Protein AF-A0A8X7BBX8-F1 (afdb_monomer)

Organism: Trichonephila clavipes (NCBI:txid2585209)

Radius of gyration: 29.2 Å; Cα contacts (8 Å, |Δi|>4): 682; chains: 1; bounding box: 49×70×90 Å

Structure (mmCIF, N/CA/C/O backbone):
data_AF-A0A8X7BBX8-F1
#
_entry.id   AF-A0A8X7BBX8-F1
#
loop_
_atom_site.group_PDB
_atom_site.id
_atom_site.type_symbol
_atom_site.label_atom_id
_atom_site.label_alt_id
_atom_site.label_comp_id
_atom_site.label_asym_id
_atom_site.label_entity_id
_atom_site.label_seq_id
_atom_site.pdbx_PDB_ins_code
_atom_site.Cartn_x
_atom_site.Cartn_y
_atom_site.Cartn_z
_atom_site.occupancy
_atom_site.B_iso_or_equiv
_atom_site.auth_seq_id
_atom_site.auth_comp_id
_atom_site.auth_asym_id
_atom_site.auth_atom_id
_atom_site.pdbx_PDB_model_num
ATOM 1 N N . MET A 1 1 ? -23.702 -26.919 59.387 1.00 31.64 1 MET A N 1
ATOM 2 C CA . MET A 1 1 ? -22.361 -26.647 58.840 1.00 31.64 1 MET A CA 1
ATOM 3 C C . MET A 1 1 ? -22.532 -26.207 57.402 1.00 31.64 1 MET A C 1
ATOM 5 O O . MET A 1 1 ? -22.922 -27.043 56.606 1.00 31.64 1 MET A O 1
ATOM 9 N N . THR A 1 2 ? -22.283 -24.911 57.162 1.00 23.84 2 THR A N 1
ATOM 10 C CA . THR A 1 2 ? -21.745 -24.297 55.924 1.00 23.84 2 THR A CA 1
ATOM 11 C C . THR A 1 2 ? -22.495 -24.467 54.587 1.00 23.84 2 THR A C 1
ATOM 13 O O . THR A 1 2 ? -23.171 -25.461 54.365 1.00 23.84 2 THR A O 1
ATOM 16 N N . PRO A 1 3 ? -22.456 -23.437 53.721 1.00 28.78 3 PRO A N 1
ATOM 17 C CA . PRO A 1 3 ? -23.671 -22.700 53.389 1.00 28.78 3 PRO A CA 1
ATOM 18 C C . PRO A 1 3 ? -23.949 -22.571 51.883 1.00 28.78 3 PRO A C 1
ATOM 20 O O . PRO A 1 3 ? -23.113 -22.842 51.030 1.00 28.78 3 PRO A O 1
ATOM 23 N N . SER A 1 4 ? -25.163 -22.097 51.618 1.00 25.22 4 SER A N 1
ATOM 24 C CA . SER A 1 4 ? -25.708 -21.565 50.370 1.00 25.22 4 SER A CA 1
ATOM 25 C C . SER A 1 4 ? -24.759 -20.637 49.597 1.00 25.22 4 SER A C 1
ATOM 27 O O . SER A 1 4 ? -24.317 -19.617 50.131 1.00 25.22 4 SER A O 1
ATOM 29 N N . GLU A 1 5 ? -24.540 -20.954 48.321 1.00 27.09 5 GLU A N 1
ATOM 30 C CA . GLU A 1 5 ? -23.944 -20.067 47.317 1.00 27.09 5 GLU A CA 1
ATOM 31 C C . GLU A 1 5 ? -24.878 -18.877 47.019 1.00 27.09 5 GLU A C 1
ATOM 33 O O . GLU A 1 5 ? -26.073 -19.085 46.784 1.00 27.09 5 GLU A O 1
ATOM 38 N N . PRO A 1 6 ? -24.381 -17.628 47.000 1.00 30.69 6 PRO A N 1
ATOM 39 C CA . PRO A 1 6 ? -25.157 -16.501 46.519 1.00 30.69 6 PRO A CA 1
ATOM 40 C C . PRO A 1 6 ? -24.979 -16.326 45.005 1.00 30.69 6 PRO A C 1
ATOM 42 O O . PRO A 1 6 ? -23.870 -16.194 44.491 1.00 30.69 6 PRO A O 1
ATOM 45 N N . ASN A 1 7 ? -26.113 -16.253 44.307 1.00 29.45 7 ASN A N 1
ATOM 46 C CA . ASN A 1 7 ? -26.232 -15.654 42.982 1.00 29.45 7 ASN A CA 1
ATOM 47 C C . ASN A 1 7 ? -25.625 -14.241 42.977 1.00 29.45 7 ASN A C 1
ATOM 49 O O . ASN A 1 7 ? -26.127 -13.355 43.669 1.00 29.45 7 ASN A O 1
ATOM 53 N N . SER A 1 8 ? -24.626 -13.997 42.128 1.00 25.55 8 SER A N 1
ATOM 54 C CA . SER A 1 8 ? -24.310 -12.652 41.643 1.00 25.55 8 SER A CA 1
ATOM 55 C C . SER A 1 8 ? -24.134 -12.672 40.123 1.00 25.55 8 SER A C 1
ATOM 57 O O . SER A 1 8 ? -23.091 -12.979 39.551 1.00 25.55 8 SER A O 1
ATOM 59 N N . SER A 1 9 ? -25.228 -12.352 39.438 1.00 28.19 9 SER A N 1
ATOM 60 C CA . SER A 1 9 ? -25.226 -11.916 38.048 1.00 28.19 9 SER A CA 1
ATOM 61 C C . SER A 1 9 ? -24.513 -10.563 37.962 1.00 28.19 9 SER A C 1
ATOM 63 O O . SER A 1 9 ? -25.094 -9.533 38.301 1.00 28.19 9 SER A O 1
ATOM 65 N N . ILE A 1 10 ? -23.249 -10.568 37.541 1.00 24.75 10 ILE A N 1
ATOM 66 C CA . ILE A 1 10 ? -22.478 -9.356 37.243 1.00 24.75 10 ILE A CA 1
ATOM 67 C C . ILE A 1 10 ? -22.718 -8.989 35.768 1.00 24.75 10 ILE A C 1
ATOM 69 O O . ILE A 1 10 ? -22.413 -9.811 34.898 1.00 24.75 10 ILE A O 1
ATOM 73 N N . PRO A 1 11 ? -23.219 -7.784 35.440 1.00 24.83 11 PRO A N 1
ATOM 74 C CA . PRO A 1 11 ? -23.224 -7.296 34.068 1.00 24.83 11 PRO A CA 1
ATOM 75 C C . PRO A 1 11 ? -21.785 -6.945 33.664 1.00 24.83 11 PRO A C 1
ATOM 77 O O . PRO A 1 11 ? -21.144 -6.098 34.283 1.00 24.83 11 PRO A O 1
ATOM 80 N N . ARG A 1 12 ? -21.251 -7.622 32.642 1.00 26.89 12 ARG A N 1
ATOM 81 C CA . ARG A 1 12 ? -19.937 -7.328 32.049 1.00 26.89 12 ARG A CA 1
ATOM 82 C C . ARG A 1 12 ? -20.101 -6.353 30.882 1.00 26.89 12 ARG A C 1
ATOM 84 O O . ARG A 1 12 ? -20.038 -6.771 29.732 1.00 26.89 12 ARG A O 1
ATOM 91 N N . ASP A 1 13 ? -20.269 -5.070 31.183 1.00 25.34 13 ASP A N 1
ATOM 92 C CA . ASP A 1 13 ? -20.151 -3.995 30.190 1.00 25.34 13 ASP A CA 1
ATOM 93 C C . ASP A 1 13 ? -18.741 -3.391 30.254 1.00 25.34 13 ASP A C 1
ATOM 95 O O . ASP A 1 13 ? -18.499 -2.353 30.866 1.00 25.34 13 ASP A O 1
ATOM 99 N N . ALA A 1 14 ? -17.775 -4.057 29.619 1.00 28.77 14 ALA A N 1
ATOM 100 C CA . ALA A 1 14 ? -16.464 -3.473 29.347 1.00 28.77 14 ALA A CA 1
ATOM 101 C C . ALA A 1 14 ? -16.565 -2.587 28.093 1.00 28.77 14 ALA A C 1
ATOM 103 O O . ALA A 1 14 ? -16.200 -2.992 26.990 1.00 28.77 14 ALA A O 1
ATOM 104 N N . ASN A 1 15 ? -17.091 -1.370 28.253 1.00 28.98 15 ASN A N 1
ATOM 105 C CA . ASN A 1 15 ? -17.122 -0.361 27.193 1.00 28.98 15 ASN A CA 1
ATOM 106 C C . ASN A 1 15 ? -15.711 0.194 26.941 1.00 28.98 15 ASN A C 1
ATOM 108 O O . ASN A 1 15 ? -15.346 1.271 27.407 1.00 28.98 15 ASN A O 1
ATOM 112 N N . ASN A 1 16 ? -14.915 -0.531 26.157 1.00 31.02 16 ASN A N 1
ATOM 113 C CA . ASN A 1 16 ? -13.660 -0.034 25.601 1.00 31.02 16 ASN A CA 1
ATOM 114 C C . ASN A 1 16 ? -13.972 0.921 24.428 1.00 31.02 16 ASN A C 1
ATOM 116 O O . ASN A 1 16 ? -13.798 0.588 23.257 1.00 31.02 16 ASN A O 1
ATOM 120 N N . SER A 1 17 ? -14.514 2.110 24.718 1.00 31.42 17 SER A N 1
ATOM 121 C CA . SER A 1 17 ? -14.824 3.094 23.678 1.00 31.42 17 SER A CA 1
ATOM 122 C C . SER A 1 17 ? -13.564 3.873 23.291 1.00 31.42 17 SER A C 1
ATOM 124 O O . SER A 1 17 ? -13.263 4.914 23.876 1.00 31.42 17 SER A O 1
ATOM 126 N N . VAL A 1 18 ? -12.828 3.393 22.289 1.00 35.16 18 VAL A N 1
ATOM 127 C CA . VAL A 1 18 ? -11.837 4.223 21.593 1.00 35.16 18 VAL A CA 1
ATOM 128 C C . VAL A 1 18 ? -12.600 5.158 20.661 1.00 35.16 18 VAL A C 1
ATOM 130 O O . VAL A 1 18 ? -13.230 4.729 19.697 1.00 35.16 18 VAL A O 1
ATOM 133 N N . LEU A 1 19 ? -12.593 6.448 20.978 1.00 34.19 19 LEU A N 1
ATOM 134 C CA . LEU A 1 19 ? -13.348 7.450 20.238 1.00 34.19 19 LEU A CA 1
ATOM 135 C C . LEU A 1 19 ? -12.467 8.062 19.153 1.00 34.19 19 LEU A C 1
ATOM 137 O O . LEU A 1 19 ? -11.599 8.885 19.428 1.00 34.19 19 LEU A O 1
ATOM 141 N N . SER A 1 20 ? -12.696 7.664 17.901 1.00 34.28 20 SER A N 1
ATOM 142 C CA . SER A 1 20 ? -12.182 8.389 16.740 1.00 34.28 20 SER A CA 1
ATOM 143 C C . SER A 1 20 ? -13.144 9.534 16.415 1.00 34.28 20 SER A C 1
ATOM 145 O O . SER A 1 20 ? -14.276 9.285 15.994 1.00 34.28 20 SER A O 1
ATOM 147 N N . ALA A 1 21 ? -12.723 10.784 16.598 1.00 35.16 21 ALA A N 1
ATOM 148 C CA . ALA A 1 21 ? -13.528 11.944 16.229 1.00 35.16 21 ALA A CA 1
ATOM 149 C C . ALA A 1 21 ? -12.924 12.676 15.024 1.00 35.16 21 ALA A C 1
ATOM 151 O O . ALA A 1 21 ? -11.729 12.962 14.990 1.00 35.16 21 ALA A O 1
ATOM 152 N N . SER A 1 22 ? -13.758 12.999 14.033 1.00 34.16 22 SER A N 1
ATOM 153 C CA . SER A 1 22 ? -13.397 13.941 12.972 1.00 34.16 22 SER A CA 1
ATOM 154 C C . SER A 1 22 ? -13.458 15.359 13.544 1.00 34.16 22 SER A C 1
ATOM 156 O O . SER A 1 22 ? -14.514 15.776 14.019 1.00 34.16 22 SER A O 1
ATOM 158 N N . ALA A 1 23 ? -12.335 16.076 13.531 1.00 37.62 23 ALA A N 1
ATOM 159 C CA . ALA A 1 23 ? -12.261 17.463 13.980 1.00 37.62 23 ALA A CA 1
ATOM 160 C C . ALA A 1 23 ? -12.448 18.417 12.793 1.00 37.62 23 ALA A C 1
ATOM 162 O O . ALA A 1 23 ? -11.831 18.210 11.751 1.00 37.62 23 ALA A O 1
ATOM 163 N N . LYS A 1 24 ? -13.253 19.471 12.953 1.00 40.59 24 LYS A N 1
ATOM 164 C CA . LYS A 1 24 ? -13.227 20.642 12.061 1.00 40.59 24 LYS A CA 1
ATOM 165 C C . LYS A 1 24 ? -12.399 21.742 12.713 1.00 40.59 24 LYS A C 1
ATOM 167 O O . LYS A 1 24 ? -12.607 22.048 13.891 1.00 40.59 24 LYS A O 1
ATOM 172 N N . VAL A 1 25 ? -11.477 22.336 11.956 1.00 40.50 25 VAL A N 1
ATOM 173 C CA . VAL A 1 25 ? -10.680 23.474 12.426 1.00 40.50 25 VAL A CA 1
ATOM 174 C C . VAL A 1 25 ? -11.451 24.766 12.193 1.00 40.50 25 VAL A C 1
ATOM 176 O O . VAL A 1 25 ? -11.725 25.142 11.053 1.00 40.50 25 VAL A O 1
ATOM 179 N N . PHE A 1 26 ? -11.766 25.479 13.271 1.00 42.06 26 PHE A N 1
ATOM 180 C CA . PHE A 1 26 ? -12.277 26.843 13.185 1.00 42.06 26 PHE A CA 1
ATOM 181 C C . PHE A 1 26 ? -11.140 27.836 13.474 1.00 42.06 26 PHE A C 1
ATOM 183 O O . PHE A 1 26 ? -10.244 27.577 14.279 1.00 42.06 26 PHE A O 1
ATOM 190 N N . HIS A 1 27 ? -11.137 28.960 12.750 1.00 39.38 27 HIS A N 1
ATOM 191 C CA . HIS A 1 27 ? -10.199 30.076 12.952 1.00 39.38 27 HIS A CA 1
ATOM 192 C C . HIS A 1 27 ? -10.382 30.680 14.358 1.00 39.38 27 HIS A C 1
ATOM 194 O O . HIS A 1 27 ? -11.440 30.446 14.939 1.00 39.38 27 HIS A O 1
ATOM 200 N N . PRO A 1 28 ? -9.387 31.403 14.921 1.00 38.16 28 PRO A N 1
ATOM 201 C CA . PRO A 1 28 ? -9.389 31.840 16.320 1.00 38.16 28 PRO A CA 1
ATOM 202 C C . PRO A 1 28 ? -10.737 32.432 16.736 1.00 38.16 28 PRO A C 1
ATOM 204 O O . PRO A 1 28 ? -11.148 33.487 16.255 1.00 38.16 28 PRO A O 1
ATOM 207 N N . VAL A 1 29 ? -11.422 31.710 17.618 1.00 36.44 29 VAL A N 1
ATOM 208 C CA . VAL A 1 29 ? -12.615 32.186 18.307 1.00 36.44 29 VAL A CA 1
ATOM 209 C C . VAL A 1 29 ? -12.146 32.628 19.682 1.00 36.44 29 VAL A C 1
ATOM 211 O O . VAL A 1 29 ? -11.500 31.860 20.394 1.00 36.44 29 VAL A O 1
ATOM 214 N N . VAL A 1 30 ? -12.450 33.871 20.044 1.00 39.66 30 VAL A N 1
ATOM 215 C CA . VAL A 1 30 ? -12.217 34.372 21.399 1.00 39.66 30 VAL A CA 1
ATOM 216 C C . VAL A 1 30 ? -13.171 33.626 22.327 1.00 39.66 30 VAL A C 1
ATOM 218 O O . VAL A 1 30 ? -14.386 33.796 22.232 1.00 39.66 30 VAL A O 1
ATOM 221 N N . PHE A 1 31 ? -12.627 32.763 23.183 1.00 39.00 31 PHE A N 1
ATOM 222 C CA . PHE A 1 31 ? -13.403 32.095 24.219 1.00 39.00 31 PHE A CA 1
ATOM 223 C C . PHE A 1 31 ? -13.438 32.995 25.454 1.00 39.00 31 PHE A C 1
ATOM 225 O O . PHE A 1 31 ? -12.416 33.180 26.114 1.00 39.00 31 PHE A O 1
ATOM 232 N N . ASP A 1 32 ? -14.602 33.572 25.745 1.00 40.09 32 ASP A N 1
ATOM 233 C CA . ASP A 1 32 ? -14.814 34.370 26.951 1.00 40.09 32 ASP A CA 1
ATOM 234 C C . ASP A 1 32 ? -15.303 33.450 28.077 1.00 40.09 32 ASP A C 1
ATOM 236 O O . ASP A 1 32 ? -16.487 33.118 28.176 1.00 40.09 32 ASP A O 1
ATOM 240 N N . ALA A 1 33 ? -14.370 32.960 28.895 1.00 41.84 33 ALA A N 1
ATOM 241 C CA . ALA A 1 33 ? -14.675 32.107 30.040 1.00 41.84 33 ALA A CA 1
ATOM 242 C C . ALA A 1 33 ? -15.222 32.957 31.201 1.00 41.84 33 ALA A C 1
ATOM 244 O O . ALA A 1 33 ? -14.561 33.152 32.221 1.00 41.84 33 ALA A O 1
ATOM 245 N N . THR A 1 34 ? -16.432 33.497 31.058 1.00 37.81 34 THR A N 1
ATOM 246 C CA . THR A 1 34 ? -17.092 34.232 32.142 1.00 37.81 34 THR A CA 1
ATOM 247 C C . THR A 1 34 ? -17.763 33.261 33.110 1.00 37.81 34 THR A C 1
ATOM 249 O O . THR A 1 34 ? -18.911 32.868 32.945 1.00 37.81 34 THR A O 1
ATOM 252 N N . ASN A 1 35 ? -17.057 32.900 34.183 1.00 38.66 35 ASN A N 1
ATOM 253 C CA . ASN A 1 35 ? -17.695 32.427 35.414 1.00 38.66 35 ASN A CA 1
ATOM 254 C C . ASN A 1 35 ? -17.387 33.409 36.559 1.00 38.66 35 ASN A C 1
ATOM 256 O O . ASN A 1 35 ? -16.597 33.133 37.462 1.00 38.66 35 ASN A O 1
ATOM 260 N N . THR A 1 36 ? -17.975 34.605 36.434 1.00 44.66 36 THR A N 1
ATOM 261 C CA . THR A 1 36 ? -18.248 35.635 37.461 1.00 44.66 36 THR A CA 1
ATOM 262 C C . THR A 1 36 ? -17.408 35.566 38.749 1.00 44.66 36 THR A C 1
ATOM 264 O O . THR A 1 36 ? -17.864 34.989 39.733 1.00 44.66 36 THR A O 1
ATOM 267 N N . ASP A 1 37 ? -16.175 36.091 38.716 1.00 42.62 37 ASP A N 1
ATOM 268 C CA . ASP A 1 37 ? -15.508 36.878 39.792 1.00 42.62 37 ASP A CA 1
ATOM 269 C C . ASP A 1 37 ? -14.010 37.151 39.520 1.00 42.62 37 ASP A C 1
ATOM 271 O O . ASP A 1 37 ? -13.255 37.570 40.398 1.00 42.62 37 ASP A O 1
ATOM 275 N N . THR A 1 38 ? -13.518 36.920 38.302 1.00 42.91 38 THR A N 1
ATOM 276 C CA . THR A 1 38 ? -12.247 37.529 37.901 1.00 42.91 38 THR A CA 1
ATOM 277 C C . THR A 1 38 ? -12.499 39.025 37.745 1.00 42.91 38 THR A C 1
ATOM 279 O O . THR A 1 38 ? -13.487 39.396 37.116 1.00 42.91 38 THR A O 1
ATOM 282 N N . GLY A 1 39 ? -11.646 39.872 38.331 1.00 49.09 39 GLY A N 1
ATOM 283 C CA . GLY A 1 39 ? -11.696 41.332 38.180 1.00 49.09 39 GLY A CA 1
ATOM 284 C C . GLY A 1 39 ? -11.705 41.802 36.709 1.00 49.09 39 GLY A C 1
ATOM 285 O O . GLY A 1 39 ? -11.856 40.992 35.803 1.00 49.09 39 GLY A O 1
ATOM 286 N N . PRO A 1 40 ? -11.515 43.102 36.423 1.00 42.38 40 PRO A N 1
ATOM 287 C CA . PRO A 1 40 ? -11.964 43.757 35.181 1.00 42.38 40 PRO A CA 1
ATOM 288 C C . PRO A 1 40 ? -11.409 43.235 33.834 1.00 42.38 40 PRO A C 1
ATOM 290 O O . PRO A 1 40 ? -11.764 43.793 32.804 1.00 42.38 40 PRO A O 1
ATOM 293 N N . ASN A 1 41 ? -10.588 42.180 33.808 1.00 45.62 41 ASN A N 1
ATOM 294 C CA . ASN A 1 41 ? -10.127 41.497 32.602 1.00 45.62 41 ASN A CA 1
ATOM 295 C C . ASN A 1 41 ? -10.242 39.963 32.757 1.00 45.62 41 ASN A C 1
ATOM 297 O O . ASN A 1 41 ? -9.406 39.376 33.452 1.00 45.62 41 ASN A O 1
ATOM 301 N N . PRO A 1 42 ? -11.218 39.289 32.115 1.00 49.84 42 PRO A N 1
ATOM 302 C CA . PRO A 1 42 ? -11.207 37.832 32.002 1.00 49.84 42 PRO A CA 1
ATOM 303 C C . PRO A 1 42 ? -9.982 37.358 31.194 1.00 49.84 42 PRO A C 1
ATOM 305 O O . PRO A 1 42 ? -9.482 38.091 30.331 1.00 49.84 42 PRO A O 1
ATOM 308 N N . PRO A 1 43 ? -9.459 36.147 31.459 1.00 51.84 43 PRO A N 1
ATOM 309 C CA . PRO A 1 43 ? -8.327 35.602 30.718 1.00 51.84 43 PRO A CA 1
ATOM 310 C C . PRO A 1 43 ? -8.718 35.373 29.252 1.00 51.84 43 PRO A C 1
ATOM 312 O O . PRO A 1 43 ? -9.473 34.460 28.927 1.00 51.84 43 PRO A O 1
ATOM 315 N N . ASN A 1 44 ? -8.189 36.206 28.357 1.00 55.12 44 ASN A N 1
ATOM 316 C CA . ASN A 1 44 ? -8.430 36.103 26.923 1.00 55.12 44 ASN A CA 1
ATOM 317 C C . ASN A 1 44 ? -7.384 35.172 26.292 1.00 55.12 44 ASN A C 1
ATOM 319 O O . ASN A 1 44 ? -6.196 35.502 26.241 1.00 55.12 44 ASN A O 1
ATOM 323 N N . VAL A 1 45 ? -7.811 33.990 25.842 1.00 57.31 45 VAL A N 1
ATOM 324 C CA . VAL A 1 45 ? -6.929 32.989 25.227 1.00 57.31 45 VAL A CA 1
ATOM 325 C C . VAL A 1 45 ? -7.199 32.933 23.727 1.00 57.31 45 VAL A C 1
ATOM 327 O O . VAL A 1 45 ? -8.219 32.414 23.284 1.00 57.31 45 VAL A O 1
ATOM 330 N N . ASN A 1 46 ? -6.258 33.441 22.931 1.00 58.28 46 ASN A N 1
ATOM 331 C CA . ASN A 1 46 ? -6.383 33.505 21.476 1.00 58.28 46 ASN A CA 1
ATOM 332 C C . ASN A 1 46 ? -5.700 32.291 20.814 1.00 58.28 46 ASN A C 1
ATOM 334 O O . ASN A 1 46 ? -4.588 32.396 20.298 1.00 58.28 46 ASN A O 1
ATOM 338 N N . ASN A 1 47 ? -6.337 31.116 20.889 1.00 57.28 47 ASN A N 1
ATOM 339 C CA . ASN A 1 47 ? -5.831 29.858 20.319 1.00 57.28 47 ASN A CA 1
ATOM 340 C C . ASN A 1 47 ? -6.834 29.235 19.327 1.00 57.28 47 ASN A C 1
ATOM 342 O O . ASN A 1 47 ? -8.041 29.405 19.494 1.00 57.28 47 ASN A O 1
ATOM 346 N N . PRO A 1 48 ? -6.367 28.496 18.299 1.00 57.44 48 PRO A N 1
ATOM 347 C CA . PRO A 1 48 ? -7.251 27.752 17.403 1.00 57.44 48 PRO A CA 1
ATOM 348 C C . PRO A 1 48 ? -8.031 26.676 18.176 1.00 57.44 48 PRO A C 1
ATOM 350 O O . PRO A 1 48 ? -7.443 25.907 18.938 1.00 57.44 48 PRO A O 1
ATOM 353 N N . ILE A 1 49 ? -9.348 26.616 17.957 1.00 63.31 49 ILE A N 1
ATOM 354 C CA . ILE A 1 49 ? -10.249 25.646 18.594 1.00 63.31 49 ILE A CA 1
ATOM 355 C C . ILE A 1 49 ? -10.590 24.541 17.590 1.00 63.31 49 ILE A C 1
ATOM 357 O O . ILE A 1 49 ? -10.970 24.804 16.446 1.00 63.31 49 ILE A O 1
ATOM 361 N N . TYR A 1 50 ? -10.482 23.294 18.043 1.00 62.94 50 TYR A N 1
ATOM 362 C CA . TYR A 1 50 ? -10.879 22.112 17.284 1.00 62.94 50 TYR A CA 1
ATOM 363 C C . TYR A 1 50 ? -12.237 21.628 17.784 1.00 62.94 50 TYR A C 1
ATOM 365 O O . TYR A 1 50 ? -12.378 21.300 18.960 1.00 62.94 50 TYR A O 1
ATOM 373 N N . VAL A 1 51 ? -13.228 21.556 16.894 1.00 63.62 51 VAL A N 1
ATOM 374 C CA . VAL A 1 51 ? -14.553 21.022 17.234 1.00 63.62 51 VAL A CA 1
ATOM 375 C C . VAL A 1 51 ? -14.620 19.570 16.793 1.00 63.62 51 VAL A C 1
ATOM 377 O O . VAL A 1 51 ? -14.488 19.273 15.605 1.00 63.62 51 VAL A O 1
ATOM 380 N N . VAL A 1 52 ? -14.823 18.674 17.755 1.00 57.00 52 VAL A N 1
ATOM 381 C CA . VAL A 1 52 ? -14.945 17.226 17.556 1.00 57.00 52 VAL A CA 1
ATOM 382 C C . VAL A 1 52 ? -16.336 16.753 17.968 1.00 57.00 52 VAL A C 1
ATOM 384 O O . VAL A 1 52 ? -16.917 17.286 18.906 1.00 57.00 52 VAL A O 1
ATOM 387 N N . ASN A 1 53 ? -16.864 15.719 17.305 1.00 51.78 53 ASN A N 1
ATOM 388 C CA . ASN A 1 53 ? -18.193 15.178 17.634 1.00 51.78 53 ASN A CA 1
ATOM 389 C C . ASN A 1 53 ? -18.261 14.526 19.029 1.00 51.78 53 ASN A C 1
ATOM 391 O O . ASN A 1 53 ? -19.348 14.388 19.583 1.00 51.78 53 ASN A O 1
ATOM 395 N N . LYS A 1 54 ? -17.120 14.079 19.574 1.00 59.69 54 LYS A N 1
ATOM 396 C CA . LYS A 1 54 ? -16.995 13.526 20.928 1.00 59.69 54 LYS A CA 1
ATOM 397 C C . LYS A 1 54 ? -15.533 13.594 21.382 1.00 59.69 54 LYS A C 1
ATOM 399 O O . LYS A 1 54 ? -14.656 13.234 20.601 1.00 59.69 54 LYS A O 1
ATOM 404 N N . ILE A 1 55 ? -15.273 14.045 22.611 1.00 67.25 55 ILE A N 1
ATOM 405 C CA . ILE A 1 55 ? -13.911 14.164 23.168 1.00 67.25 55 ILE A CA 1
ATOM 406 C C . ILE A 1 55 ? -13.476 12.837 23.803 1.00 67.25 55 ILE A C 1
ATOM 408 O O . ILE A 1 55 ? -12.520 12.214 23.350 1.00 67.25 55 ILE A O 1
ATOM 412 N N . VAL A 1 56 ? -14.208 12.388 24.827 1.00 70.50 56 VAL A N 1
ATOM 413 C CA . VAL A 1 56 ? -13.988 11.130 25.564 1.00 70.50 56 VAL A CA 1
ATOM 414 C C . VAL A 1 56 ? -15.322 10.492 25.968 1.00 70.50 56 VAL A C 1
ATOM 416 O O . VAL A 1 56 ? -16.395 11.037 25.694 1.00 70.50 56 VAL A O 1
ATOM 419 N N . GLY A 1 57 ? -15.265 9.297 26.569 1.00 69.56 57 GLY A N 1
ATOM 420 C CA . GLY A 1 57 ? -16.384 8.739 27.332 1.00 69.56 57 GLY A CA 1
ATOM 421 C C . GLY A 1 57 ? -16.773 9.640 28.512 1.00 69.56 57 GLY A C 1
ATOM 422 O O . GLY A 1 57 ? -16.145 10.672 28.740 1.00 69.56 57 GLY A O 1
ATOM 423 N N . GLN A 1 58 ? -17.824 9.267 29.244 1.00 80.25 58 GLN A N 1
ATOM 424 C CA . GLN A 1 58 ? -18.222 10.033 30.425 1.00 80.25 58 GLN A CA 1
ATOM 425 C C . GLN A 1 58 ? -17.121 9.973 31.487 1.00 80.25 58 GLN A C 1
ATOM 427 O O . GLN A 1 58 ? -16.530 8.917 31.713 1.00 80.25 58 GLN A O 1
ATOM 432 N N . LEU A 1 59 ? -16.830 11.111 32.108 1.00 80.81 59 LEU A N 1
ATOM 433 C CA . LEU A 1 59 ? -15.852 11.240 33.174 1.00 80.81 59 LEU A CA 1
ATOM 434 C C . LEU A 1 59 ? -16.484 11.900 34.408 1.00 80.81 59 LEU A C 1
ATOM 436 O O . LEU A 1 59 ? -17.273 12.828 34.242 1.00 80.81 59 LEU A O 1
ATOM 440 N N . PRO A 1 60 ? -16.141 11.432 35.624 1.00 78.19 60 PRO A N 1
ATOM 441 C CA . PRO A 1 60 ? -15.492 10.143 35.906 1.00 78.19 60 PRO A CA 1
ATOM 442 C C . PRO A 1 60 ? -16.284 8.957 35.316 1.00 78.19 60 PRO A C 1
ATOM 444 O O . PRO A 1 60 ? -17.480 9.070 35.074 1.00 78.19 60 PRO A O 1
ATOM 447 N N . HIS A 1 61 ? -15.629 7.824 35.026 1.00 72.50 61 HIS A N 1
ATOM 448 C CA . HIS A 1 61 ? -16.278 6.662 34.368 1.00 72.50 61 HIS A CA 1
ATOM 449 C C . HIS A 1 61 ? -17.413 6.041 35.196 1.00 72.50 61 HIS A C 1
ATOM 451 O O . HIS A 1 61 ? -18.261 5.327 34.672 1.00 72.50 61 HIS A O 1
ATOM 457 N N . PHE A 1 62 ? -17.432 6.331 36.491 1.00 79.06 62 PHE A N 1
ATOM 458 C CA . PHE A 1 62 ? -18.498 6.029 37.433 1.00 79.06 62 PHE A CA 1
ATOM 459 C C . PHE A 1 62 ? -18.675 7.251 38.335 1.00 79.06 62 PHE A C 1
ATOM 461 O O . PHE A 1 62 ? -17.717 7.975 38.609 1.00 79.06 62 PHE A O 1
ATOM 468 N N . SER A 1 63 ? -19.897 7.487 38.801 1.00 83.56 63 SER A N 1
ATOM 469 C CA . SER A 1 63 ? -20.145 8.550 39.774 1.00 83.56 63 SER A CA 1
ATOM 470 C C . SER A 1 63 ? -19.588 8.151 41.138 1.00 83.56 63 SER A C 1
ATOM 472 O O . SER A 1 63 ? -19.821 7.042 41.616 1.00 83.56 63 SER A O 1
ATOM 474 N N . LEU A 1 64 ? -18.866 9.073 41.760 1.00 82.12 64 LEU A N 1
ATOM 475 C CA . LEU A 1 64 ? -18.457 9.007 43.153 1.00 82.12 64 LEU A CA 1
ATOM 476 C C . LEU A 1 64 ? -19.603 9.481 44.057 1.00 82.12 64 LEU A C 1
ATOM 478 O O . LEU A 1 64 ? -20.506 10.203 43.626 1.00 82.12 64 LEU A O 1
ATOM 482 N N . ASP A 1 65 ? -19.547 9.086 45.327 1.00 81.88 65 ASP A N 1
ATOM 483 C CA . ASP A 1 65 ? -20.474 9.577 46.346 1.00 81.88 65 ASP A CA 1
ATOM 484 C C . ASP A 1 65 ? -20.354 11.106 46.528 1.00 81.88 65 ASP A C 1
ATOM 486 O O . ASP A 1 65 ? -19.268 11.677 46.420 1.00 81.88 65 ASP A O 1
ATOM 490 N N . SER A 1 66 ? -21.460 11.799 46.808 1.00 80.81 66 SER A N 1
ATOM 491 C CA . SER A 1 66 ? -21.438 13.260 46.964 1.00 80.81 66 SER A CA 1
ATOM 492 C C . SER A 1 66 ? -20.609 13.738 48.160 1.00 80.81 66 SER A C 1
ATOM 494 O O . SER A 1 66 ? -20.149 14.881 48.142 1.00 80.81 66 SER A O 1
ATOM 496 N N . SER A 1 67 ? -20.359 12.880 49.156 1.00 82.50 67 SER A N 1
ATOM 497 C CA . SER A 1 67 ? -19.484 13.173 50.304 1.00 82.50 67 SER A CA 1
ATOM 498 C C . SER A 1 67 ? -18.063 13.577 49.891 1.00 82.50 67 SER A C 1
ATOM 500 O O . SER A 1 67 ? -17.398 14.328 50.599 1.00 82.50 67 SER A O 1
ATOM 502 N N . TRP A 1 68 ? 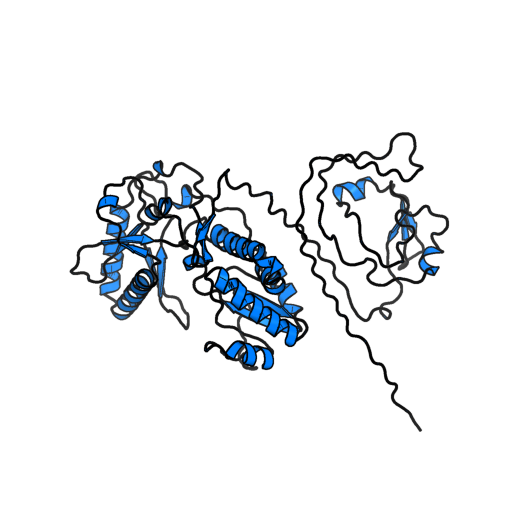-17.612 13.190 48.691 1.00 80.50 68 TRP A N 1
ATOM 503 C CA . TRP A 1 68 ? -16.325 13.617 48.130 1.00 80.50 68 TRP A CA 1
ATOM 504 C C . TRP A 1 68 ? -16.227 15.121 47.861 1.00 80.50 68 TRP A C 1
ATOM 506 O O . TRP A 1 68 ? -15.122 15.650 47.746 1.00 80.50 68 TRP A O 1
ATOM 516 N N . SER A 1 69 ? -17.360 15.818 47.766 1.00 82.75 69 SER A N 1
ATOM 517 C CA . SER A 1 69 ? -17.392 17.274 47.606 1.00 82.75 69 SER A CA 1
ATOM 518 C C . SER A 1 69 ? -17.330 18.039 48.932 1.00 82.75 69 SER A C 1
ATOM 520 O O . SER A 1 69 ? -16.960 19.212 48.927 1.00 82.75 69 SER A O 1
ATOM 522 N N . GLU A 1 70 ? -17.624 17.388 50.065 1.00 86.12 70 GLU A N 1
ATOM 523 C CA . GLU A 1 70 ? -17.700 18.036 51.383 1.00 86.12 70 GLU A CA 1
ATOM 524 C C . GLU A 1 70 ? -16.391 18.722 51.803 1.00 86.12 70 GLU A C 1
ATOM 526 O O . GLU A 1 70 ? -16.456 19.875 52.223 1.00 86.12 70 GLU A O 1
ATOM 531 N N . PRO A 1 71 ? -15.192 18.121 51.631 1.00 86.69 71 PRO A N 1
ATOM 532 C CA . PRO A 1 71 ? -13.936 18.774 52.016 1.00 86.69 71 PRO A CA 1
ATOM 533 C C . PRO A 1 71 ? -13.618 20.049 51.225 1.00 86.69 71 PRO A C 1
ATOM 535 O O . PRO A 1 71 ? -12.701 20.787 51.580 1.00 86.69 71 PRO A O 1
ATOM 538 N N . PHE A 1 72 ? -14.335 20.281 50.125 1.00 88.69 72 PHE A N 1
ATOM 539 C CA . PHE A 1 72 ? -14.127 21.397 49.214 1.00 88.69 72 PHE A CA 1
ATOM 540 C C . PHE A 1 72 ? -15.357 22.309 49.116 1.00 88.69 72 PHE A C 1
ATOM 542 O O . PHE A 1 72 ? -15.409 23.142 48.212 1.00 88.69 72 PHE A O 1
ATOM 549 N N . SER A 1 73 ? -16.329 22.182 50.029 1.00 86.06 73 SER A N 1
ATOM 550 C CA . SER A 1 73 ? -17.586 22.948 50.011 1.00 86.06 73 SER A CA 1
ATOM 551 C C . SER A 1 73 ? -17.377 24.461 50.008 1.00 86.06 73 SER A C 1
ATOM 553 O O . SER A 1 73 ? -18.154 25.198 49.406 1.00 86.06 73 SER A O 1
ATOM 555 N N . ASP A 1 74 ? -16.303 24.913 50.653 1.00 89.44 74 ASP A N 1
ATOM 556 C CA . ASP A 1 74 ? -15.976 26.332 50.807 1.00 89.44 74 ASP A CA 1
ATOM 557 C C . ASP A 1 74 ? -15.229 26.898 49.587 1.00 89.44 74 ASP A C 1
ATOM 559 O O . ASP A 1 74 ? -14.920 28.091 49.518 1.00 89.44 74 ASP A O 1
ATOM 563 N N . LEU A 1 75 ? -14.912 26.049 48.605 1.00 90.06 75 LEU A N 1
ATOM 564 C CA . LEU A 1 75 ? -14.180 26.427 47.407 1.00 90.06 75 LEU A CA 1
ATOM 565 C C . LEU A 1 75 ? -15.127 26.627 46.225 1.00 90.06 75 LEU A C 1
ATOM 567 O O . LEU A 1 75 ? -15.939 25.772 45.883 1.00 90.06 75 LEU A O 1
ATOM 571 N N . LYS A 1 76 ? -14.927 27.722 45.485 1.00 91.62 76 LYS A N 1
ATOM 572 C CA . LYS A 1 76 ? -15.518 27.875 44.149 1.00 91.62 76 LYS A CA 1
ATOM 573 C C . LYS A 1 76 ? -14.792 26.959 43.156 1.00 91.62 76 LYS A C 1
ATOM 575 O O . LYS A 1 76 ? -13.755 27.349 42.606 1.00 91.62 76 LYS A O 1
ATOM 580 N N . LEU A 1 77 ? -15.299 25.741 42.983 1.00 90.12 77 LEU A N 1
ATOM 581 C CA . LEU A 1 77 ? -14.731 24.725 42.094 1.00 90.12 77 LEU A CA 1
ATOM 582 C C . LEU A 1 77 ? -14.875 25.106 40.613 1.00 90.12 77 LEU A C 1
ATOM 584 O O . LEU A 1 77 ? -15.853 25.739 40.223 1.00 90.12 77 LEU A O 1
ATOM 588 N N . ALA A 1 78 ? -13.897 24.700 39.800 1.00 89.06 78 ALA A N 1
ATOM 589 C CA . ALA A 1 78 ? -13.959 24.820 38.341 1.00 89.06 78 ALA A CA 1
ATOM 590 C C . ALA A 1 78 ? -15.004 23.866 37.736 1.00 89.06 78 ALA A C 1
ATOM 592 O O . ALA A 1 78 ? -15.672 24.212 36.767 1.00 89.06 78 ALA A O 1
ATOM 593 N N . ASP A 1 79 ? -15.179 22.699 38.359 1.00 88.19 79 ASP A N 1
ATOM 594 C CA . ASP A 1 79 ? -16.267 21.760 38.101 1.00 88.19 79 ASP A CA 1
ATOM 595 C C . ASP A 1 79 ? -16.958 21.424 39.437 1.00 88.19 79 ASP A C 1
ATOM 597 O O . ASP A 1 79 ? -16.456 20.596 40.205 1.00 88.19 79 ASP A O 1
ATOM 601 N N . PRO A 1 80 ? -18.096 22.070 39.757 1.00 88.19 80 PRO A N 1
ATOM 602 C CA . PRO A 1 80 ? -18.865 21.791 40.973 1.00 88.19 80 PRO A CA 1
ATOM 603 C C . PRO A 1 80 ? -19.430 20.367 41.040 1.00 88.19 80 PRO A C 1
ATOM 605 O O . PRO A 1 80 ? -19.897 19.934 42.091 1.00 88.19 80 PRO A O 1
ATOM 608 N N . THR A 1 81 ? -19.424 19.646 39.920 1.00 88.94 81 THR A N 1
ATOM 609 C CA . THR A 1 81 ? -20.005 18.315 39.761 1.00 88.94 81 THR A CA 1
ATOM 610 C C . THR A 1 81 ? -18.967 17.254 39.412 1.00 88.94 81 THR A C 1
ATOM 612 O O . THR A 1 81 ? -19.354 16.191 38.945 1.00 88.94 81 THR A O 1
ATOM 615 N N . PHE A 1 82 ? -17.681 17.483 39.709 1.00 87.06 82 PHE A N 1
ATOM 616 C CA . PHE A 1 82 ? -16.567 16.586 39.348 1.00 87.06 82 PHE A CA 1
ATOM 617 C C . PHE A 1 82 ? -16.739 15.121 39.794 1.00 87.06 82 PHE A C 1
ATOM 619 O O . PHE A 1 82 ? -16.108 14.215 39.255 1.00 87.06 82 PHE A O 1
ATOM 626 N N . PHE A 1 83 ? -17.564 14.877 40.814 1.00 85.56 83 PHE A N 1
ATOM 627 C CA . PHE A 1 83 ? -17.878 13.549 41.339 1.00 85.56 83 PHE A CA 1
ATOM 628 C C . PHE A 1 83 ? -18.965 12.820 40.531 1.00 85.56 83 PHE A C 1
ATOM 630 O O . PHE A 1 83 ? -19.133 11.615 40.689 1.00 85.56 83 PHE A O 1
ATOM 637 N N . LYS A 1 84 ? -19.717 13.507 39.666 1.00 88.38 84 LYS A N 1
ATOM 638 C CA . LYS A 1 84 ? -20.777 12.916 38.840 1.00 88.38 84 LYS A CA 1
ATOM 639 C C . LYS A 1 84 ? -20.238 12.552 37.467 1.00 88.38 84 LYS A C 1
ATOM 641 O O . LYS A 1 84 ? -19.697 13.404 36.777 1.00 88.38 84 LYS A O 1
ATOM 646 N N . SER A 1 85 ? -20.472 11.314 37.040 1.00 88.00 85 SER A N 1
ATOM 647 C CA . SER A 1 85 ? -20.165 10.889 35.675 1.00 88.00 85 SER A CA 1
ATOM 648 C C . SER A 1 85 ? -20.933 11.732 34.652 1.00 88.00 85 SER A C 1
ATOM 650 O O . SER A 1 85 ? -22.164 11.806 34.705 1.00 88.00 85 SER A O 1
ATOM 652 N N . GLY A 1 86 ? -20.218 12.377 33.728 1.00 86.75 86 GLY A N 1
ATOM 653 C CA . GLY A 1 86 ? -20.809 13.257 32.722 1.00 86.75 86 GLY A CA 1
ATOM 654 C C . GLY A 1 86 ? -19.961 13.387 31.454 1.00 86.75 86 GLY A C 1
ATOM 655 O O . GLY A 1 86 ? -18.806 12.966 31.426 1.00 86.75 86 GLY A O 1
ATOM 656 N N . PRO A 1 87 ? -20.527 13.906 30.352 1.00 82.81 87 PRO A N 1
ATOM 657 C CA . PRO A 1 87 ? -19.755 14.177 29.144 1.00 82.81 87 PRO A CA 1
ATOM 658 C C . PRO A 1 87 ? -18.706 15.271 29.392 1.00 82.81 87 PRO A C 1
ATOM 660 O O . PRO A 1 87 ? -18.926 16.184 30.179 1.00 82.81 87 PRO A O 1
ATOM 663 N N . ILE A 1 88 ? -17.577 15.192 28.684 1.00 82.06 88 ILE A N 1
ATOM 664 C CA . ILE A 1 88 ? -16.589 16.276 28.649 1.00 82.06 88 ILE A CA 1
ATOM 665 C C . ILE A 1 88 ? -16.896 17.194 27.471 1.00 82.06 88 ILE A C 1
ATOM 667 O O . ILE A 1 88 ? -16.856 16.752 26.320 1.00 82.06 88 ILE A O 1
ATOM 671 N N . ASP A 1 89 ? -17.146 18.467 27.772 1.00 78.56 89 ASP A N 1
ATOM 672 C CA . ASP A 1 89 ? -17.495 19.482 26.776 1.00 78.56 89 ASP A CA 1
ATOM 673 C C . ASP A 1 89 ? -16.266 20.115 26.110 1.00 78.56 89 ASP A C 1
ATOM 675 O O . ASP A 1 89 ? -16.290 20.427 24.919 1.00 78.56 89 ASP A O 1
ATOM 679 N N . ILE A 1 90 ? -15.174 20.309 26.862 1.00 80.06 90 ILE A N 1
ATOM 680 C CA . ILE A 1 90 ? -13.968 21.012 26.397 1.00 80.06 90 ILE A CA 1
ATOM 681 C C . ILE A 1 90 ? -12.707 20.301 26.903 1.00 80.06 90 ILE A C 1
ATOM 683 O O . ILE A 1 90 ? -12.591 19.974 28.082 1.00 80.06 90 ILE A O 1
ATOM 687 N N . LEU A 1 91 ? -11.727 20.114 26.013 1.00 78.00 91 LEU A N 1
ATOM 688 C CA . LEU A 1 91 ? -10.375 19.668 26.356 1.00 78.00 91 LEU A CA 1
ATOM 689 C C . LEU A 1 91 ? -9.407 20.851 26.242 1.00 78.00 91 LEU A C 1
ATOM 691 O O . LEU A 1 91 ? -9.233 21.411 25.159 1.00 78.00 91 LEU A O 1
ATOM 695 N N . ILE A 1 92 ? -8.755 21.213 27.346 1.00 80.06 92 ILE A N 1
ATOM 696 C CA . ILE A 1 92 ? -7.807 22.332 27.389 1.00 80.06 92 ILE A CA 1
ATOM 697 C C . ILE A 1 92 ? -6.379 21.788 27.294 1.00 80.06 92 ILE A C 1
ATOM 699 O O . ILE A 1 92 ? -5.959 20.958 28.099 1.00 80.06 92 ILE A O 1
ATOM 703 N N . GLY A 1 93 ? -5.620 22.259 26.301 1.00 73.50 93 GLY A N 1
ATOM 704 C CA . GLY A 1 93 ? -4.220 21.875 26.118 1.00 73.50 93 GLY A CA 1
ATOM 705 C C . GLY A 1 93 ? -3.327 22.344 27.270 1.00 73.50 93 GLY A C 1
ATOM 706 O O . GLY A 1 93 ? -3.556 23.398 27.860 1.00 73.50 93 GLY A O 1
ATOM 707 N N . VAL A 1 94 ? -2.263 21.591 27.563 1.00 74.56 94 VAL A N 1
ATOM 708 C CA . VAL A 1 94 ? -1.311 21.876 28.659 1.00 74.56 94 VAL A CA 1
ATOM 709 C C . VAL A 1 94 ? -0.676 23.269 28.534 1.00 74.56 94 VAL A C 1
ATOM 711 O O . VAL A 1 94 ? -0.450 23.943 29.536 1.00 74.56 94 VAL A O 1
ATOM 714 N N . ASN A 1 95 ? -0.452 23.736 27.304 1.00 71.75 95 ASN A N 1
ATOM 715 C CA . ASN A 1 95 ? 0.055 25.076 27.000 1.00 71.75 95 ASN A CA 1
ATOM 716 C C . ASN A 1 95 ? -0.895 26.212 27.425 1.00 71.75 95 ASN A C 1
ATOM 718 O O . ASN A 1 95 ? -0.447 27.346 27.549 1.00 71.75 95 ASN A O 1
ATOM 722 N N . ILE A 1 96 ? -2.182 25.917 27.629 1.00 77.31 96 ILE A N 1
ATOM 723 C CA . ILE A 1 96 ? -3.195 26.854 28.135 1.00 77.31 96 ILE A CA 1
ATOM 724 C C . ILE A 1 96 ? -3.455 26.589 29.620 1.00 77.31 96 ILE A C 1
ATOM 726 O O . ILE A 1 96 ? -3.473 27.522 30.414 1.00 77.31 96 ILE A O 1
ATOM 730 N N . ALA A 1 97 ? -3.610 25.320 30.006 1.00 81.38 97 ALA A N 1
ATOM 731 C CA . ALA A 1 97 ? -3.973 24.936 31.365 1.00 81.38 97 ALA A CA 1
ATOM 732 C C . ALA A 1 97 ? -2.901 25.308 32.404 1.00 81.38 97 ALA A C 1
ATOM 734 O O . ALA A 1 97 ? -3.247 25.802 33.474 1.00 81.38 97 ALA A O 1
ATOM 735 N N . LEU A 1 98 ? -1.607 25.114 32.106 1.00 82.25 98 LEU A N 1
ATOM 736 C CA . LEU A 1 98 ? -0.540 25.413 33.072 1.00 82.25 98 LEU A CA 1
ATOM 737 C C . LEU A 1 98 ? -0.427 26.913 33.403 1.00 82.25 98 LEU A C 1
ATOM 739 O O . LEU A 1 98 ? -0.377 27.230 34.591 1.00 82.25 98 LEU A O 1
ATOM 743 N N . PRO A 1 99 ? -0.442 27.848 32.427 1.00 83.38 99 PRO A N 1
ATOM 744 C CA . PRO A 1 99 ? -0.475 29.284 32.724 1.00 83.38 99 PRO A CA 1
ATOM 745 C C . PRO A 1 99 ? -1.672 29.754 33.563 1.00 83.38 99 PRO A C 1
ATOM 747 O O . PRO A 1 99 ? -1.574 30.785 34.225 1.00 83.38 99 PRO A O 1
ATOM 750 N N . MET A 1 100 ? -2.796 29.028 33.543 1.00 83.44 100 MET A N 1
ATOM 751 C CA . MET A 1 100 ? -3.993 29.383 34.319 1.00 83.44 100 MET A CA 1
ATOM 752 C C . MET A 1 100 ? -3.870 29.041 35.810 1.00 83.44 100 MET A C 1
ATOM 754 O O . MET A 1 100 ? -4.681 29.514 36.610 1.00 83.44 100 MET A O 1
ATOM 758 N N . LEU A 1 101 ? -2.891 28.222 36.210 1.00 87.00 101 LEU A N 1
ATOM 759 C CA . LEU A 1 101 ? -2.683 27.846 37.608 1.00 87.00 101 LEU A CA 1
ATOM 760 C C . LEU A 1 101 ? -2.132 29.029 38.415 1.00 87.00 101 LEU A C 1
ATOM 762 O O . LEU A 1 101 ? -1.192 29.705 38.006 1.00 87.00 101 LEU A O 1
ATOM 766 N N . LYS A 1 102 ? -2.693 29.263 39.605 1.00 86.06 102 LYS A N 1
ATOM 767 C CA . LYS A 1 102 ? -2.337 30.393 40.485 1.00 86.06 102 LYS A CA 1
ATOM 768 C C . LYS A 1 102 ? -1.379 30.028 41.619 1.00 86.06 102 LYS A C 1
ATOM 770 O O . LYS A 1 102 ? -1.166 30.833 42.518 1.00 86.06 102 LYS A O 1
ATOM 775 N N . GLY A 1 103 ? -0.831 28.812 41.612 1.00 79.12 103 GLY A N 1
ATOM 776 C CA . GLY A 1 103 ? 0.159 28.347 42.593 1.00 79.12 103 GLY A CA 1
ATOM 777 C C . GLY A 1 103 ? -0.363 28.132 44.021 1.00 79.12 103 GLY A C 1
ATOM 778 O O . GLY A 1 103 ? 0.405 27.717 44.880 1.00 79.12 103 GLY A O 1
ATOM 779 N N . GLN A 1 104 ? -1.647 28.384 44.294 1.00 88.38 104 GLN A N 1
ATOM 780 C CA . GLN A 1 104 ? -2.280 28.066 45.576 1.00 88.38 104 GLN A CA 1
ATOM 781 C C . GLN A 1 104 ? -2.813 26.634 45.549 1.00 88.38 104 GLN A C 1
ATOM 783 O O . GLN A 1 104 ? -3.487 26.243 44.593 1.00 88.38 104 GLN A O 1
ATOM 788 N N . SER A 1 105 ? -2.554 25.877 46.613 1.00 90.19 105 SER A N 1
ATOM 789 C CA . SER A 1 105 ? -3.040 24.508 46.772 1.00 90.19 105 SER A CA 1
ATOM 790 C C . SER A 1 105 ? -3.613 24.274 48.164 1.00 90.19 105 SER A C 1
ATOM 792 O O . SER A 1 105 ? -3.018 24.698 49.153 1.00 90.19 105 SER A O 1
ATOM 794 N N . LEU A 1 106 ? -4.716 23.537 48.236 1.00 89.62 106 LEU A N 1
ATOM 795 C CA . LEU A 1 106 ? -5.267 22.977 49.464 1.00 89.62 106 LEU A CA 1
ATOM 796 C C . LEU A 1 106 ? -5.041 21.464 49.436 1.00 89.62 106 LEU A C 1
ATOM 798 O O . LEU A 1 106 ? -5.639 20.772 48.617 1.00 89.62 106 LEU A O 1
ATOM 802 N N . SER A 1 107 ? -4.177 20.950 50.309 1.00 87.00 107 SER A N 1
ATOM 803 C CA . SER A 1 107 ? -3.952 19.508 50.453 1.00 87.00 107 SER A CA 1
ATOM 804 C C . SER A 1 107 ? -4.724 18.973 51.654 1.00 87.00 107 SER A C 1
ATOM 806 O O . SER A 1 107 ? -4.680 19.572 52.727 1.00 87.00 107 SER A O 1
ATOM 808 N N . LEU A 1 108 ? -5.399 17.834 51.487 1.00 84.62 108 LEU A N 1
ATOM 809 C CA . LEU A 1 108 ? -6.072 17.125 52.582 1.00 84.62 108 LEU A CA 1
ATOM 810 C C . LEU A 1 108 ? -5.147 16.123 53.305 1.00 84.62 108 LEU A C 1
ATOM 812 O O . LEU A 1 108 ? -5.600 15.407 54.203 1.00 84.62 108 LEU A O 1
ATOM 816 N N . GLY A 1 109 ? -3.867 16.071 52.922 1.00 83.25 109 GLY A N 1
ATOM 817 C CA . GLY A 1 109 ? -2.853 15.151 53.440 1.00 83.25 109 GLY A CA 1
ATOM 818 C C . GLY A 1 109 ? -2.400 14.113 52.411 1.00 83.25 109 GLY A C 1
ATOM 819 O O . GLY A 1 109 ? -2.870 14.089 51.273 1.00 83.25 109 GLY A O 1
ATOM 820 N N . ASP A 1 110 ? -1.473 13.250 52.823 1.00 79.25 110 ASP A N 1
ATOM 821 C CA . ASP A 1 110 ? -0.892 12.234 51.946 1.00 79.25 110 ASP A CA 1
ATOM 822 C C . ASP A 1 110 ? -1.951 11.232 51.461 1.00 79.25 110 ASP A C 1
ATOM 824 O O . ASP A 1 110 ? -2.819 10.793 52.220 1.00 79.25 110 ASP A O 1
ATOM 828 N N . ASN A 1 111 ? -1.864 10.859 50.181 1.00 77.94 111 ASN A N 1
ATOM 829 C CA . ASN A 1 111 ? -2.752 9.896 49.521 1.00 77.94 111 ASN A CA 1
ATOM 830 C C . ASN A 1 111 ? -4.252 10.270 49.524 1.00 77.94 111 ASN A C 1
ATOM 832 O O . ASN A 1 111 ? -5.114 9.399 49.418 1.00 77.94 111 ASN A O 1
ATOM 836 N N . LYS A 1 112 ? -4.566 11.565 49.638 1.00 82.19 112 LYS A N 1
ATOM 837 C CA . LYS A 1 112 ? -5.923 12.116 49.542 1.00 82.19 112 LYS A CA 1
ATOM 838 C C . LYS A 1 112 ? -6.042 13.098 48.371 1.00 82.19 112 LYS A C 1
ATOM 840 O O . LYS A 1 112 ? -5.021 13.547 47.841 1.00 82.19 112 LYS A O 1
ATOM 845 N N . PRO A 1 113 ? -7.270 13.462 47.967 1.00 86.88 113 PRO A N 1
ATOM 846 C CA . PRO A 1 113 ? -7.474 14.544 47.019 1.00 86.88 113 PRO A CA 1
ATOM 847 C C . PRO A 1 113 ? -6.927 15.878 47.543 1.00 86.88 113 PRO A C 1
ATOM 849 O O . PRO A 1 113 ? -6.908 16.150 48.744 1.00 86.88 113 PRO A O 1
ATOM 852 N N . PHE A 1 114 ? -6.515 16.729 46.619 1.00 90.19 114 PHE A N 1
ATOM 853 C CA . PHE A 1 114 ? -6.083 18.099 46.836 1.00 90.19 114 PHE A CA 1
ATOM 854 C C . PHE A 1 114 ? -6.760 19.010 45.808 1.00 90.19 114 PHE A C 1
ATOM 856 O O . PHE A 1 114 ? -7.229 18.556 44.765 1.00 90.19 114 PHE A O 1
ATOM 863 N N . ALA A 1 115 ? -6.804 20.307 46.090 1.00 91.94 115 ALA A N 1
ATOM 864 C CA . ALA A 1 115 ? -7.321 21.309 45.170 1.00 91.94 115 ALA A CA 1
ATOM 865 C C . ALA A 1 115 ? -6.228 22.308 44.783 1.00 91.94 115 ALA A C 1
ATOM 867 O O . ALA A 1 115 ? -5.443 22.729 45.630 1.00 91.94 115 ALA A O 1
ATOM 868 N N . VAL A 1 116 ? -6.190 22.725 43.519 1.00 92.19 116 VAL A N 1
ATOM 869 C CA . VAL A 1 116 ? -5.274 23.754 43.002 1.00 92.19 116 VAL A CA 1
ATOM 870 C C . VAL A 1 116 ? -6.080 24.908 42.429 1.00 92.19 116 VAL A C 1
ATOM 872 O O . VAL A 1 116 ? -7.020 24.705 41.660 1.00 92.19 116 VAL A O 1
ATOM 875 N N . ARG A 1 117 ? -5.718 26.140 42.788 1.00 93.75 117 ARG A N 1
ATOM 876 C CA . ARG A 1 117 ? -6.388 27.333 42.270 1.00 93.75 117 ARG A CA 1
ATOM 877 C C . ARG A 1 117 ? -6.013 27.565 40.809 1.00 93.75 117 ARG A C 1
ATOM 879 O O . ARG A 1 117 ? -4.830 27.624 40.473 1.00 93.75 117 ARG A O 1
ATOM 886 N N . SER A 1 118 ? -7.018 27.793 39.971 1.00 90.06 118 SER A N 1
ATOM 887 C CA . SER A 1 118 ? -6.861 28.260 38.594 1.00 90.06 118 SER A CA 1
ATOM 888 C C . SER A 1 118 ? -7.735 29.484 38.311 1.00 90.06 118 SER A C 1
ATOM 890 O O . SER A 1 118 ? -8.587 29.851 39.126 1.00 90.06 118 SER A O 1
ATOM 892 N N . ASP A 1 119 ? -7.552 30.090 37.140 1.00 84.25 119 ASP A N 1
ATOM 893 C CA . ASP A 1 119 ? -8.446 31.127 36.610 1.00 84.25 119 ASP A CA 1
ATOM 894 C C . ASP A 1 119 ? -9.907 30.668 36.440 1.00 84.25 119 ASP A C 1
ATOM 896 O O . ASP A 1 119 ? -10.812 31.494 36.512 1.00 84.25 119 ASP A O 1
ATOM 900 N N . LEU A 1 120 ? -10.158 29.366 36.260 1.00 84.62 120 LEU A N 1
ATOM 901 C CA . LEU A 1 120 ? -11.508 28.807 36.078 1.00 84.62 120 LEU A CA 1
ATOM 902 C C . LEU A 1 120 ? -12.192 28.422 37.400 1.00 84.62 120 LEU A C 1
ATOM 904 O O . LEU A 1 120 ? -13.344 28.005 37.398 1.00 84.62 120 LEU A O 1
ATOM 908 N N . GLY A 1 121 ? -11.491 28.546 38.530 1.00 89.25 121 GLY A N 1
ATOM 909 C CA . GLY A 1 121 ? -11.916 28.021 39.828 1.00 89.25 121 GLY A CA 1
ATOM 910 C C . GLY A 1 121 ? -10.907 27.029 40.407 1.00 89.25 121 GLY A C 1
ATOM 911 O O . GLY A 1 121 ? -9.797 26.860 39.896 1.00 89.25 121 GLY A O 1
ATOM 912 N N . TRP A 1 122 ? -11.265 26.394 41.519 1.00 92.81 122 TRP A N 1
ATOM 913 C CA . TRP A 1 122 ? -10.443 25.359 42.149 1.00 92.81 122 TRP A CA 1
ATOM 914 C C . TRP A 1 122 ? -10.592 24.021 41.415 1.00 92.81 122 TRP A C 1
ATOM 916 O O . TRP A 1 122 ? -11.703 23.537 41.215 1.00 92.81 122 TRP A O 1
ATOM 926 N N . ILE A 1 123 ? -9.469 23.436 41.003 1.00 91.44 123 ILE A N 1
ATOM 927 C CA . ILE A 1 123 ? -9.393 22.139 40.323 1.00 91.44 123 ILE A CA 1
ATOM 928 C C . ILE A 1 123 ? -9.068 21.078 41.370 1.00 91.44 123 ILE A C 1
ATOM 930 O O . ILE A 1 123 ? -8.049 21.201 42.044 1.00 91.44 123 ILE A O 1
ATOM 934 N N . VAL A 1 124 ? -9.902 20.047 41.491 1.00 90.50 124 VAL A N 1
ATOM 935 C CA . VAL A 1 124 ? -9.668 18.908 42.390 1.00 90.50 124 VAL A CA 1
ATOM 936 C C . VAL A 1 124 ? -8.881 17.826 41.648 1.00 90.50 124 VAL A C 1
ATOM 938 O O . VAL A 1 124 ? -9.229 17.461 40.527 1.00 90.50 124 VAL A O 1
ATOM 941 N N . ALA A 1 125 ? -7.816 17.316 42.258 1.00 86.50 125 ALA A N 1
ATOM 942 C CA . ALA A 1 125 ? -6.998 16.225 41.737 1.00 86.50 125 ALA A CA 1
ATOM 943 C C . ALA A 1 125 ? -6.481 15.353 42.888 1.00 86.50 125 ALA A C 1
ATOM 945 O O . ALA A 1 125 ? -6.500 15.765 44.041 1.00 86.50 125 ALA A O 1
ATOM 946 N N . GLY A 1 126 ? -5.992 14.152 42.596 1.00 83.19 126 GLY A N 1
ATOM 947 C CA . GLY A 1 126 ? -5.344 13.294 43.589 1.00 83.19 126 GLY A CA 1
ATOM 948 C C . GLY A 1 126 ? -5.919 11.889 43.633 1.00 83.19 126 GLY A C 1
ATOM 949 O O . GLY A 1 126 ? -6.662 11.473 42.744 1.00 83.19 126 GLY A O 1
ATOM 950 N N . ASN A 1 127 ? -5.521 11.150 44.663 1.00 75.81 127 ASN A N 1
ATOM 951 C CA . ASN A 1 127 ? -5.819 9.731 44.767 1.00 75.81 127 ASN A CA 1
ATOM 952 C C . ASN A 1 127 ? -7.187 9.507 45.408 1.00 75.81 127 ASN A C 1
ATOM 954 O O . ASN A 1 127 ? -7.565 10.186 46.365 1.00 75.81 127 ASN A O 1
ATOM 958 N N . LEU A 1 128 ? -7.899 8.506 44.899 1.00 70.00 128 LEU A N 1
ATOM 959 C CA . LEU A 1 128 ? -9.037 7.924 45.592 1.00 70.00 128 LEU A CA 1
ATOM 960 C C . LEU A 1 128 ? -8.508 6.829 46.535 1.00 70.00 128 LEU A C 1
ATOM 962 O O . LEU A 1 128 ? -7.755 5.961 46.091 1.00 70.00 128 LEU A O 1
ATOM 966 N N . PRO A 1 129 ? -8.864 6.842 47.827 1.00 59.41 129 PRO A N 1
ATOM 967 C CA . PRO A 1 129 ? -8.485 5.795 48.759 1.00 59.41 129 PRO A CA 1
ATOM 968 C C . PRO A 1 129 ? -9.338 4.547 48.512 1.00 59.41 129 PRO A C 1
ATOM 970 O O . PRO A 1 129 ? -10.436 4.417 49.044 1.00 59.41 129 PRO A O 1
ATOM 973 N N . SER A 1 130 ? -8.846 3.648 47.661 1.00 56.78 130 SER A N 1
ATOM 974 C CA . SER A 1 130 ? -8.937 2.180 47.779 1.00 56.78 130 SER A CA 1
ATOM 975 C C . SER A 1 130 ? -8.583 1.523 46.444 1.00 56.78 130 SER A C 1
ATOM 977 O O . SER A 1 130 ? -9.135 1.860 45.399 1.00 56.78 130 SER A O 1
ATOM 979 N N . GLU A 1 131 ? -7.673 0.550 46.489 1.00 52.66 131 GLU A N 1
ATOM 980 C CA . GLU A 1 131 ? -7.384 -0.346 45.360 1.00 52.66 131 GLU A CA 1
ATOM 981 C C . GLU A 1 131 ? -8.528 -1.360 45.126 1.00 52.66 131 GLU A C 1
ATOM 983 O O . GLU A 1 131 ? -8.649 -1.905 44.033 1.00 52.66 131 GLU A O 1
ATOM 988 N N . ASP A 1 132 ? -9.421 -1.545 46.109 1.00 52.12 132 ASP A N 1
ATOM 989 C CA . ASP A 1 132 ? -10.483 -2.564 46.103 1.00 52.12 132 ASP A CA 1
ATOM 990 C C . ASP A 1 132 ? -11.840 -2.102 45.523 1.00 52.12 132 ASP A C 1
ATOM 992 O O . ASP A 1 132 ? -12.757 -2.914 45.390 1.00 52.12 132 ASP A O 1
ATOM 996 N N . MET A 1 133 ? -12.018 -0.818 45.174 1.00 53.59 133 MET A N 1
ATOM 997 C CA . MET A 1 133 ? -13.324 -0.301 44.709 1.00 53.59 133 MET A CA 1
ATOM 998 C C . MET A 1 133 ? -13.608 -0.537 43.220 1.00 53.59 133 MET A C 1
ATOM 1000 O O . MET A 1 133 ? -14.758 -0.423 42.793 1.00 53.59 133 MET A O 1
ATOM 1004 N N . PHE A 1 134 ? -12.588 -0.848 42.415 1.00 54.81 134 PHE A N 1
ATOM 1005 C CA . PHE A 1 134 ? -12.711 -0.870 40.957 1.00 54.81 134 PHE A CA 1
ATOM 1006 C C . PHE A 1 134 ? -12.307 -2.224 40.381 1.00 54.81 134 PHE A C 1
ATOM 1008 O O . PHE A 1 134 ? -11.145 -2.608 40.398 1.00 54.81 134 PHE A O 1
ATOM 1015 N N . SER A 1 135 ? -13.273 -2.933 39.793 1.00 51.78 135 SER A N 1
ATOM 1016 C CA . SER A 1 135 ? -13.045 -4.195 39.074 1.00 51.78 135 SER A CA 1
ATOM 1017 C C . SER A 1 135 ? -12.437 -4.006 37.676 1.00 51.78 135 SER A C 1
ATOM 1019 O O . SER A 1 135 ? -12.152 -4.988 36.989 1.00 51.78 135 SER A O 1
ATOM 1021 N N . SER A 1 136 ? -12.241 -2.758 37.234 1.00 53.81 136 SER A N 1
ATOM 1022 C CA . SER A 1 136 ? -11.752 -2.421 35.895 1.00 53.81 136 SER A CA 1
ATOM 1023 C C . SER A 1 136 ? -10.913 -1.143 35.885 1.00 53.81 136 SER A C 1
ATOM 1025 O O . SER A 1 136 ? -11.316 -0.127 36.449 1.00 53.81 136 SER A O 1
ATOM 1027 N N . ILE A 1 137 ? -9.793 -1.171 35.160 1.00 57.59 137 ILE A N 1
ATOM 1028 C CA . ILE A 1 137 ? -8.986 0.010 34.829 1.00 57.59 137 ILE A CA 1
ATOM 1029 C C . ILE A 1 137 ? -9.497 0.578 33.503 1.00 57.59 137 ILE A C 1
ATOM 1031 O O . ILE A 1 137 ? -9.531 -0.131 32.498 1.00 57.59 137 ILE A O 1
ATOM 1035 N N . ALA A 1 138 ? -9.862 1.859 33.487 1.00 55.56 138 ALA A N 1
ATOM 1036 C CA . ALA A 1 138 ? -10.262 2.557 32.271 1.00 55.56 138 ALA A CA 1
ATOM 1037 C C . ALA A 1 138 ? -9.116 3.443 31.762 1.00 55.56 138 ALA A C 1
ATOM 1039 O O . ALA A 1 138 ? -8.624 4.315 32.478 1.00 55.56 138 ALA A O 1
ATOM 1040 N N . VAL A 1 139 ? -8.701 3.237 30.510 1.00 51.22 139 VAL A N 1
ATOM 1041 C CA . VAL A 1 139 ? -7.667 4.043 29.847 1.00 51.22 139 VAL A CA 1
ATOM 1042 C C . VAL A 1 139 ? -8.319 4.881 28.754 1.00 51.22 139 VAL A C 1
ATOM 1044 O O . VAL A 1 139 ? -8.855 4.342 27.790 1.00 51.22 139 VAL A O 1
ATOM 1047 N N . ASN A 1 140 ? -8.240 6.206 28.877 1.00 50.00 140 ASN A N 1
ATOM 1048 C CA . ASN A 1 140 ? -8.663 7.119 27.819 1.00 50.00 140 ASN A CA 1
ATOM 1049 C C . ASN A 1 140 ? -7.458 7.498 26.954 1.00 50.00 140 ASN A C 1
ATOM 1051 O O . ASN A 1 140 ? -6.500 8.094 27.439 1.00 50.00 140 ASN A O 1
ATOM 1055 N N . SER A 1 141 ? -7.525 7.189 25.660 1.00 49.38 141 SER A N 1
ATOM 1056 C CA . SER A 1 141 ? -6.582 7.692 24.661 1.00 49.38 141 SER A CA 1
ATOM 1057 C C . SER A 1 141 ? -7.335 8.590 23.689 1.00 49.38 141 SER A C 1
ATOM 1059 O O . SER A 1 141 ? -8.238 8.132 22.990 1.00 49.38 141 SER A O 1
ATOM 1061 N N . ILE A 1 142 ? -6.980 9.876 23.664 1.00 50.66 142 ILE A N 1
ATOM 1062 C CA . ILE A 1 142 ? -7.489 10.831 22.680 1.00 50.66 142 ILE A CA 1
ATOM 1063 C C . ILE A 1 142 ? -6.392 11.041 21.650 1.00 50.66 142 ILE A C 1
ATOM 1065 O O . ILE A 1 142 ? -5.304 11.516 21.976 1.00 50.66 142 ILE A O 1
ATOM 1069 N N . GLN A 1 143 ? -6.690 10.723 20.396 1.00 48.25 143 GLN A N 1
ATOM 1070 C CA . GLN A 1 143 ? -5.818 11.050 19.281 1.00 48.25 143 GLN A CA 1
ATOM 1071 C C . GLN A 1 143 ? -6.594 11.890 18.276 1.00 48.25 143 GLN A C 1
ATOM 1073 O O . GLN A 1 143 ? -7.459 11.386 17.563 1.00 48.25 143 GLN A O 1
ATOM 1078 N N . VAL A 1 144 ? -6.261 13.176 18.205 1.00 46.81 144 VAL A N 1
ATOM 1079 C CA . VAL A 1 144 ? -6.763 14.055 17.150 1.00 46.81 144 VAL A CA 1
ATOM 1080 C C . VAL A 1 144 ? -5.856 13.872 15.939 1.00 46.81 144 VAL A C 1
ATOM 1082 O O . VAL A 1 144 ? -4.710 14.316 15.936 1.00 46.81 144 VAL A O 1
ATOM 1085 N N . VAL A 1 145 ? -6.353 13.172 14.921 1.00 46.91 145 VAL A N 1
ATOM 1086 C CA . VAL A 1 145 ? -5.687 13.098 13.617 1.00 46.91 145 VAL A CA 1
ATOM 1087 C C . VAL A 1 145 ? -6.178 14.290 12.804 1.00 46.91 145 VAL A C 1
ATOM 1089 O O . VAL A 1 145 ? -7.304 14.300 12.311 1.00 46.91 145 VAL A O 1
ATOM 1092 N N . THR A 1 146 ? -5.361 15.337 12.709 1.00 45.28 146 THR A N 1
ATOM 1093 C CA . THR A 1 146 ? -5.634 16.500 11.858 1.00 45.28 146 THR A CA 1
ATOM 1094 C C . THR A 1 146 ? -5.355 16.149 10.394 1.00 45.28 146 THR A C 1
ATOM 1096 O O . THR A 1 146 ? -4.401 16.624 9.783 1.00 45.28 146 THR A O 1
ATOM 1099 N N . ASP A 1 147 ? -6.216 15.317 9.805 1.00 44.94 147 ASP A N 1
ATOM 1100 C CA . ASP A 1 147 ? -6.153 14.951 8.380 1.00 44.94 147 ASP A CA 1
ATOM 1101 C C . ASP A 1 147 ? -6.337 16.161 7.431 1.00 44.94 147 ASP A C 1
ATOM 1103 O O . ASP A 1 147 ? -6.104 16.052 6.227 1.00 44.94 147 ASP A O 1
ATOM 1107 N N . GLU A 1 148 ? -6.677 17.34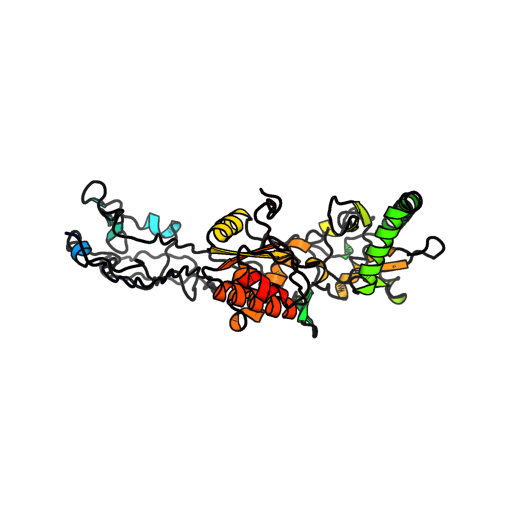9 7.950 1.00 40.31 148 GLU A N 1
ATOM 1108 C CA . GLU A 1 148 ? -6.784 18.595 7.174 1.00 40.31 148 GLU A CA 1
ATOM 1109 C C . GLU A 1 148 ? -5.434 19.253 6.819 1.00 40.31 148 GLU A C 1
ATOM 1111 O O . GLU A 1 148 ? -5.404 20.185 6.012 1.00 40.31 148 GLU A O 1
ATOM 1116 N N . LEU A 1 149 ? -4.300 18.785 7.356 1.00 36.84 149 LEU A N 1
ATOM 1117 C CA . LEU A 1 149 ? -2.994 19.425 7.116 1.00 36.84 149 LEU A CA 1
ATOM 1118 C C . LEU A 1 149 ? -2.235 18.926 5.884 1.00 36.84 149 LEU A C 1
ATOM 1120 O O . LEU A 1 149 ? -1.201 19.497 5.538 1.00 36.84 149 LEU A O 1
ATOM 1124 N N . VAL A 1 150 ? -2.766 17.947 5.149 1.00 40.69 150 VAL A N 1
ATOM 1125 C CA . VAL A 1 150 ? -2.254 17.639 3.810 1.00 40.69 150 VAL A CA 1
ATOM 1126 C C . VAL A 1 150 ? -3.219 18.182 2.765 1.00 40.69 150 VAL A C 1
ATOM 1128 O O . VAL A 1 150 ? -3.898 17.439 2.059 1.00 40.69 150 VAL A O 1
ATOM 1131 N N . ARG A 1 151 ? -3.236 19.513 2.617 1.00 33.88 151 ARG A N 1
ATOM 1132 C CA . ARG A 1 151 ? -3.581 20.145 1.336 1.00 33.88 151 ARG A CA 1
ATOM 1133 C C . ARG A 1 151 ? -2.547 19.697 0.293 1.00 33.88 151 ARG A C 1
ATOM 1135 O O . ARG A 1 151 ? -1.647 20.453 -0.064 1.00 33.88 151 ARG A O 1
ATOM 1142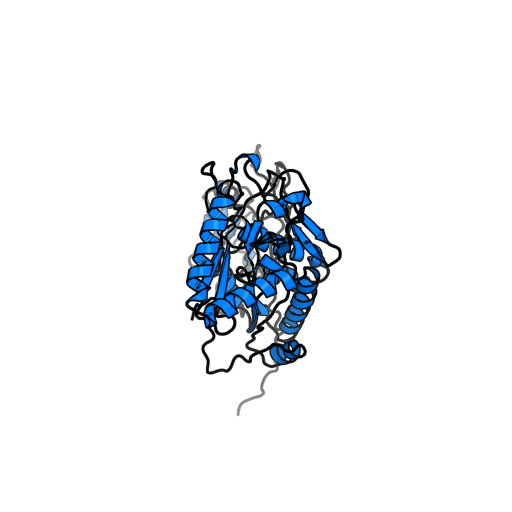 N N . VAL A 1 152 ? -2.634 18.452 -0.179 1.00 39.47 152 VAL A N 1
ATOM 1143 C CA . VAL A 1 152 ? -1.945 18.030 -1.402 1.00 39.47 152 VAL A CA 1
ATOM 1144 C C . VAL A 1 152 ? -2.668 18.741 -2.536 1.00 39.47 152 VAL A C 1
ATOM 1146 O O . VAL A 1 152 ? -3.741 18.310 -2.934 1.00 39.47 152 VAL A O 1
ATOM 1149 N N . THR A 1 153 ? -2.100 19.874 -2.957 1.00 35.38 153 THR A N 1
ATOM 1150 C CA . THR A 1 153 ? -2.264 20.535 -4.264 1.00 35.38 153 THR A CA 1
ATOM 1151 C C . THR A 1 153 ? -3.682 20.541 -4.848 1.00 35.38 153 THR A C 1
ATOM 1153 O O . THR A 1 153 ? -4.150 19.526 -5.341 1.00 35.38 153 THR A O 1
ATOM 1156 N N . SER A 1 154 ? -4.312 21.718 -4.861 1.00 33.75 154 SER A N 1
ATOM 1157 C CA . SER A 1 154 ? -5.612 22.093 -5.447 1.00 33.75 154 SER A CA 1
ATOM 1158 C C . SER A 1 154 ? -6.099 21.300 -6.682 1.00 33.75 154 SER A C 1
ATOM 1160 O O . SER A 1 154 ? -6.116 21.821 -7.795 1.00 33.75 154 SER A O 1
ATOM 1162 N N . GLY A 1 155 ? -6.554 20.061 -6.482 1.00 48.88 155 GLY A N 1
ATOM 1163 C CA . GLY A 1 155 ? -7.159 19.203 -7.500 1.00 48.88 155 GLY A CA 1
ATOM 1164 C C . GLY A 1 155 ? -7.545 17.835 -6.930 1.00 48.88 155 GLY A C 1
ATOM 1165 O O . GLY A 1 155 ? -6.965 17.378 -5.947 1.00 48.88 155 GLY A O 1
ATOM 1166 N N . ASN A 1 156 ? -8.529 17.167 -7.540 1.00 55.28 156 ASN A N 1
ATOM 1167 C CA . ASN A 1 156 ? -8.880 15.782 -7.207 1.00 55.28 156 ASN A CA 1
ATOM 1168 C C . ASN A 1 156 ? -7.705 14.858 -7.574 1.00 55.28 156 ASN A C 1
ATOM 1170 O O . ASN A 1 156 ? -7.557 14.445 -8.721 1.00 55.28 156 ASN A O 1
ATOM 1174 N N . THR A 1 157 ? -6.843 14.546 -6.606 1.00 71.94 157 THR A N 1
ATOM 1175 C CA . THR A 1 157 ? -5.646 13.700 -6.796 1.00 71.94 157 THR A CA 1
ATOM 1176 C C . THR A 1 157 ? -5.957 12.207 -6.894 1.00 71.94 157 THR A C 1
ATOM 1178 O O . THR A 1 157 ? -5.073 11.407 -7.215 1.00 71.94 157 THR A O 1
ATOM 1181 N N . HIS A 1 158 ? -7.207 11.828 -6.629 1.00 81.44 158 HIS A N 1
ATOM 1182 C CA . HIS A 1 158 ? -7.699 10.465 -6.717 1.00 81.44 158 HIS A CA 1
ATOM 1183 C C . HIS A 1 158 ? -9.150 10.433 -7.203 1.00 81.44 158 HIS A C 1
ATOM 1185 O O . HIS A 1 158 ? -9.918 11.368 -6.979 1.00 81.44 158 HIS A O 1
ATOM 1191 N N . VAL A 1 159 ? -9.518 9.337 -7.859 1.00 89.56 159 VAL A N 1
ATOM 1192 C CA . VAL A 1 159 ? -10.884 9.026 -8.297 1.00 89.56 159 VAL A CA 1
ATOM 1193 C C . VAL A 1 159 ? -11.137 7.547 -8.038 1.00 89.56 159 VAL A C 1
ATOM 1195 O O . VAL A 1 159 ? -10.218 6.735 -8.133 1.00 89.56 159 VAL A O 1
ATOM 1198 N N . ARG A 1 160 ? -12.376 7.181 -7.722 1.00 91.56 160 ARG A N 1
ATOM 1199 C CA . ARG A 1 160 ? -12.794 5.782 -7.634 1.00 91.56 160 ARG A CA 1
ATOM 1200 C C . ARG A 1 160 ? -13.416 5.360 -8.961 1.00 91.56 160 ARG A C 1
ATOM 1202 O O . ARG A 1 160 ? -14.323 6.031 -9.444 1.00 91.56 160 ARG A O 1
ATOM 1209 N N . ASN A 1 161 ? -12.885 4.308 -9.577 1.00 90.94 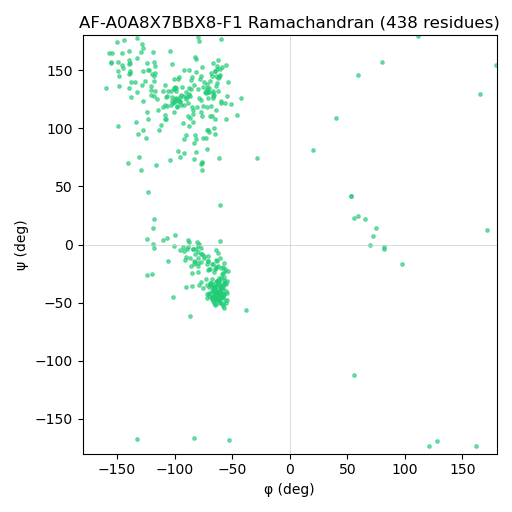161 ASN A N 1
ATOM 1210 C CA . ASN A 1 161 ? -13.397 3.809 -10.851 1.00 90.94 161 ASN A CA 1
ATOM 1211 C C . ASN A 1 161 ? -14.670 2.962 -10.658 1.00 90.94 161 ASN A C 1
ATOM 1213 O O . ASN A 1 161 ? -15.081 2.683 -9.531 1.00 90.94 161 ASN A O 1
ATOM 1217 N N . GLU A 1 162 ? -15.275 2.532 -11.765 1.00 90.00 162 GLU A N 1
ATOM 1218 C CA . GLU A 1 162 ? -16.501 1.716 -11.770 1.00 90.00 162 GLU A CA 1
ATOM 1219 C C . GLU A 1 162 ? -16.326 0.359 -11.064 1.00 90.00 162 GLU A C 1
ATOM 1221 O O . GLU A 1 162 ? -17.263 -0.140 -10.443 1.00 90.00 162 GLU A O 1
ATOM 1226 N N . ASP A 1 163 ? -15.109 -0.195 -11.062 1.00 88.31 163 ASP A N 1
ATOM 1227 C CA . ASP A 1 163 ? -14.763 -1.429 -10.340 1.00 88.31 163 ASP A CA 1
ATOM 1228 C C . ASP A 1 163 ? -14.541 -1.211 -8.829 1.00 88.31 163 ASP A C 1
ATOM 1230 O O . ASP A 1 163 ? -14.184 -2.143 -8.106 1.00 88.31 163 ASP A O 1
ATOM 1234 N N . GLY A 1 164 ? -14.680 0.026 -8.343 1.00 91.12 164 GLY A N 1
ATOM 1235 C CA . GLY A 1 164 ? -14.454 0.408 -6.950 1.00 91.12 164 GLY A CA 1
ATOM 1236 C C . GLY A 1 164 ? -12.989 0.650 -6.570 1.00 91.12 164 GLY A C 1
ATOM 1237 O O . GLY A 1 164 ? -12.722 1.063 -5.440 1.00 91.12 164 GLY A O 1
ATOM 1238 N N . ARG A 1 165 ? -12.037 0.454 -7.491 1.00 94.00 165 ARG A N 1
ATOM 1239 C CA . ARG A 1 165 ? -10.605 0.704 -7.269 1.00 94.00 165 ARG A CA 1
ATOM 1240 C C . ARG A 1 165 ? -10.282 2.190 -7.323 1.00 94.00 165 ARG A C 1
ATOM 1242 O O . ARG A 1 165 ? -10.804 2.936 -8.151 1.00 94.00 165 ARG A O 1
ATOM 1249 N N . TYR A 1 166 ? -9.331 2.603 -6.495 1.00 95.56 166 TYR A N 1
ATOM 1250 C CA . TYR A 1 166 ? -8.801 3.962 -6.538 1.00 95.56 166 TYR A CA 1
ATOM 1251 C C . TYR A 1 166 ? -7.777 4.116 -7.663 1.00 95.56 166 TYR A C 1
ATOM 1253 O O . TYR A 1 166 ? -6.873 3.293 -7.827 1.00 95.56 166 TYR A O 1
ATOM 1261 N N . VAL A 1 167 ? -7.923 5.203 -8.412 1.00 95.94 167 VAL A N 1
ATOM 1262 C CA . VAL A 1 167 ? -6.996 5.705 -9.422 1.00 95.94 167 VAL A CA 1
ATOM 1263 C C . VAL A 1 167 ? -6.357 6.965 -8.860 1.00 95.94 167 VAL A C 1
ATOM 1265 O O . VAL A 1 167 ? -7.067 7.921 -8.557 1.00 95.94 167 VAL A O 1
ATOM 1268 N N . VAL A 1 168 ? -5.034 6.978 -8.719 1.00 94.38 168 VAL A N 1
ATOM 1269 C CA . VAL A 1 168 ? -4.283 8.099 -8.137 1.00 94.38 168 VAL A CA 1
ATOM 1270 C C . VAL A 1 168 ? -3.319 8.718 -9.150 1.00 94.38 168 VAL A C 1
ATOM 1272 O O . VAL A 1 168 ? -2.871 8.059 -10.094 1.00 94.38 168 VAL A O 1
ATOM 1275 N N . ARG A 1 169 ? -3.000 9.999 -8.958 1.00 92.94 169 ARG A N 1
ATOM 1276 C CA . ARG A 1 169 ? -1.928 10.705 -9.678 1.00 92.94 169 ARG A CA 1
ATOM 1277 C C . ARG A 1 169 ? -0.591 10.519 -8.949 1.00 92.94 169 ARG A C 1
ATOM 1279 O O . ARG A 1 169 ? -0.557 10.377 -7.726 1.00 92.94 169 ARG A O 1
ATOM 1286 N N . LEU A 1 170 ? 0.513 10.539 -9.687 1.00 92.88 170 LEU A N 1
ATOM 1287 C CA . LEU A 1 170 ? 1.853 10.629 -9.119 1.00 92.88 170 LEU A CA 1
ATOM 1288 C C . LEU A 1 170 ? 2.071 12.043 -8.552 1.00 92.88 170 LEU A C 1
ATOM 1290 O O . LEU A 1 170 ? 1.887 13.028 -9.270 1.00 92.88 170 LEU A O 1
ATOM 1294 N N . PRO A 1 171 ? 2.474 12.179 -7.277 1.00 91.00 171 PRO A N 1
ATOM 1295 C CA . PRO A 1 171 ? 2.619 13.485 -6.652 1.00 91.00 171 PRO A CA 1
ATOM 1296 C C . PRO A 1 171 ? 3.978 14.090 -7.017 1.00 91.00 171 PRO A C 1
ATOM 1298 O O . PRO A 1 171 ? 4.969 13.900 -6.316 1.00 91.00 171 PRO A O 1
ATOM 1301 N N . PHE A 1 172 ? 4.054 14.797 -8.139 1.00 89.69 172 PHE A N 1
ATOM 1302 C CA . PHE A 1 172 ? 5.286 15.456 -8.569 1.00 89.69 172 PHE A CA 1
ATOM 1303 C C . PHE A 1 172 ? 5.604 16.696 -7.715 1.00 89.69 172 PHE A C 1
ATOM 1305 O O . PHE A 1 172 ? 4.762 17.570 -7.536 1.00 89.69 172 PHE A O 1
ATOM 1312 N N . ASN A 1 173 ? 6.843 16.796 -7.221 1.00 86.06 173 ASN A N 1
ATOM 1313 C CA . ASN A 1 173 ? 7.374 17.976 -6.516 1.00 86.06 173 ASN A CA 1
ATOM 1314 C C . ASN A 1 173 ? 8.041 18.992 -7.467 1.00 86.06 173 ASN A C 1
ATOM 1316 O O . ASN A 1 173 ? 8.419 20.090 -7.065 1.00 86.06 173 ASN A O 1
ATOM 1320 N N . SER A 1 174 ? 8.247 18.591 -8.720 1.00 87.62 174 SER A N 1
ATOM 1321 C CA . SER A 1 174 ? 8.932 19.328 -9.776 1.00 87.62 174 SER A CA 1
ATOM 1322 C C . SER A 1 174 ? 8.327 18.938 -11.118 1.00 87.62 174 SER A C 1
ATOM 1324 O O . SER A 1 174 ? 7.802 17.837 -11.256 1.00 87.62 174 SER A O 1
ATOM 1326 N N . SER A 1 175 ? 8.468 19.795 -12.132 1.00 90.44 175 SER A N 1
ATOM 1327 C CA . SER A 1 175 ? 8.053 19.439 -13.492 1.00 90.44 175 SER A CA 1
ATOM 1328 C C . SER A 1 175 ? 8.711 18.122 -13.946 1.00 90.44 175 SER A C 1
ATOM 1330 O O . SER A 1 175 ? 9.947 18.031 -13.905 1.00 90.44 175 SER A O 1
ATOM 1332 N N . PRO A 1 176 ? 7.933 17.136 -14.436 1.00 90.19 176 PRO A N 1
ATOM 1333 C CA . PRO A 1 176 ? 8.471 15.905 -15.014 1.00 90.19 176 PRO A CA 1
ATOM 1334 C C . PRO A 1 176 ? 9.447 16.137 -16.174 1.00 90.19 176 PRO A C 1
ATOM 1336 O O . PRO A 1 176 ? 10.313 15.303 -16.426 1.00 90.19 176 PRO A O 1
ATOM 1339 N N . SER A 1 177 ? 9.389 17.310 -16.817 1.00 88.12 177 SER A N 1
ATOM 1340 C CA . SER A 1 177 ? 10.336 17.734 -17.855 1.00 88.12 177 SER A CA 1
ATOM 1341 C C . SER A 1 177 ? 11.797 17.825 -17.386 1.00 88.12 177 SER A C 1
ATOM 1343 O O . SER A 1 177 ? 12.687 17.979 -18.218 1.00 88.12 177 SER A O 1
ATOM 1345 N N . LYS A 1 178 ? 12.070 17.752 -16.073 1.00 91.50 178 LYS A N 1
ATOM 1346 C CA . LYS A 1 178 ? 13.436 17.647 -15.532 1.00 91.50 178 LYS A CA 1
ATOM 1347 C C . LYS A 1 178 ? 14.087 16.288 -15.799 1.00 91.50 178 LYS A C 1
ATOM 1349 O O . LYS A 1 178 ? 15.314 16.187 -15.736 1.00 91.50 178 LYS A O 1
ATOM 1354 N N . LEU A 1 179 ? 13.303 15.238 -16.045 1.00 93.12 179 LEU A N 1
ATOM 1355 C CA . LEU A 1 179 ? 13.852 13.930 -16.388 1.00 93.12 179 LEU A CA 1
ATOM 1356 C C . LEU A 1 179 ? 14.447 13.968 -17.797 1.00 93.12 179 LEU A C 1
ATOM 1358 O O . LEU A 1 179 ? 13.819 14.443 -18.740 1.00 93.12 179 LEU A O 1
ATOM 1362 N N . GLY A 1 180 ? 15.675 13.471 -17.920 1.00 93.06 180 GLY A N 1
ATOM 1363 C CA . GLY A 1 180 ? 16.297 13.187 -19.206 1.00 93.06 180 GLY A CA 1
ATOM 1364 C C . GLY A 1 180 ? 15.872 11.822 -19.748 1.00 93.06 180 GLY A C 1
ATOM 1365 O O . GLY A 1 180 ? 14.969 11.168 -19.227 1.00 93.06 180 GLY A O 1
ATOM 1366 N N . ASP A 1 181 ? 16.588 11.344 -20.762 1.00 93.44 181 ASP A N 1
ATOM 1367 C CA . ASP A 1 181 ? 16.371 10.006 -21.309 1.00 93.44 181 ASP A CA 1
ATOM 1368 C C . ASP A 1 181 ? 16.826 8.928 -20.310 1.00 93.44 181 ASP A C 1
ATOM 1370 O O . ASP A 1 181 ? 17.899 9.015 -19.705 1.00 93.44 181 ASP A O 1
ATOM 1374 N N . SER A 1 182 ? 16.010 7.894 -20.124 1.00 95.94 182 SER A N 1
ATOM 1375 C CA . SER A 1 182 ? 16.346 6.702 -19.329 1.00 95.94 182 SER A CA 1
ATOM 1376 C C . SER A 1 182 ? 16.213 5.397 -20.122 1.00 95.94 182 SER A C 1
ATOM 1378 O O . SER A 1 182 ? 16.415 4.303 -19.591 1.00 95.94 182 SER A O 1
ATOM 1380 N N . ARG A 1 183 ? 15.914 5.477 -21.422 1.00 94.88 183 ARG A N 1
ATOM 1381 C CA . ARG A 1 183 ? 15.571 4.320 -22.253 1.00 94.88 183 ARG A CA 1
ATOM 1382 C C . ARG A 1 183 ? 16.782 3.442 -22.538 1.00 94.88 183 ARG A C 1
ATOM 1384 O O . ARG A 1 183 ? 16.707 2.214 -22.421 1.00 94.88 183 ARG A O 1
ATOM 1391 N N . GLU A 1 184 ? 17.902 4.054 -22.915 1.00 94.19 184 GLU A N 1
ATOM 1392 C CA . GLU A 1 184 ? 19.131 3.320 -23.240 1.00 94.19 184 GLU A CA 1
ATOM 1393 C C . GLU A 1 184 ? 19.784 2.679 -22.010 1.00 94.19 184 GLU A C 1
ATOM 1395 O O . GLU A 1 184 ? 20.353 1.583 -22.074 1.00 94.19 184 GLU A O 1
ATOM 1400 N N . SER A 1 185 ? 19.701 3.342 -20.858 1.00 95.56 185 SER A N 1
ATOM 1401 C CA . SER A 1 185 ? 20.221 2.784 -19.612 1.00 95.56 185 SER A CA 1
ATOM 1402 C C . SER A 1 185 ? 19.363 1.600 -19.151 1.00 95.56 185 SER A C 1
ATOM 1404 O O . SER A 1 185 ? 19.913 0.551 -18.796 1.00 95.56 185 SER A O 1
ATOM 1406 N N . ALA A 1 186 ? 18.033 1.710 -19.253 1.00 96.44 186 ALA A N 1
ATOM 1407 C CA . ALA A 1 186 ? 17.104 0.627 -18.948 1.00 96.44 186 ALA A CA 1
ATOM 1408 C C . ALA A 1 186 ? 17.309 -0.598 -19.860 1.00 96.44 186 ALA A C 1
ATOM 1410 O O . ALA A 1 186 ? 17.423 -1.713 -19.342 1.00 96.44 186 ALA A O 1
ATOM 1411 N N . ILE A 1 187 ? 17.469 -0.422 -21.185 1.00 96.00 187 ILE A N 1
ATOM 1412 C CA . ILE A 1 187 ? 17.685 -1.562 -22.106 1.00 96.00 187 ILE A CA 1
ATOM 1413 C C . ILE A 1 187 ? 18.977 -2.306 -21.818 1.00 96.00 187 ILE A C 1
ATOM 1415 O O . ILE A 1 187 ? 19.026 -3.539 -21.861 1.00 96.00 187 ILE A O 1
ATOM 1419 N N . ARG A 1 188 ? 20.040 -1.562 -21.503 1.00 97.12 188 ARG A N 1
ATOM 1420 C CA . ARG A 1 188 ? 21.345 -2.139 -21.187 1.00 97.12 188 ARG A CA 1
ATOM 1421 C C . ARG A 1 188 ? 21.261 -2.982 -19.917 1.00 97.12 188 ARG A C 1
ATOM 1423 O O . ARG A 1 188 ? 21.775 -4.103 -19.901 1.00 97.12 188 ARG A O 1
ATOM 1430 N N . ARG A 1 189 ? 20.575 -2.472 -18.886 1.00 97.62 189 ARG A N 1
ATOM 1431 C CA . ARG A 1 189 ? 20.340 -3.186 -17.622 1.00 97.62 189 ARG A CA 1
ATOM 1432 C C . ARG A 1 189 ? 19.458 -4.419 -17.824 1.00 97.62 189 ARG A C 1
ATOM 1434 O O . ARG A 1 189 ? 19.845 -5.491 -17.365 1.00 97.62 189 ARG A O 1
ATOM 1441 N N . PHE A 1 190 ? 18.368 -4.316 -18.587 1.00 97.88 190 PHE A N 1
ATOM 1442 C CA . PHE A 1 190 ? 17.507 -5.459 -18.905 1.00 97.88 190 PHE A CA 1
ATOM 1443 C C . PHE A 1 190 ? 18.265 -6.572 -19.644 1.00 97.88 190 PHE A C 1
ATOM 1445 O O . PHE A 1 190 ? 18.255 -7.719 -19.204 1.00 97.88 190 PHE A O 1
ATOM 1452 N N . LYS A 1 191 ? 19.001 -6.250 -20.717 1.00 96.75 191 LYS A N 1
ATOM 1453 C CA . LYS A 1 191 ? 19.804 -7.248 -21.450 1.00 96.75 191 LYS A CA 1
ATOM 1454 C C . LYS A 1 191 ? 20.867 -7.901 -20.561 1.00 96.75 191 LYS A C 1
ATOM 1456 O O . LYS A 1 191 ? 21.190 -9.071 -20.743 1.00 96.75 191 LYS A O 1
ATOM 1461 N N . SER A 1 192 ? 21.436 -7.154 -19.613 1.00 96.62 192 SER A N 1
ATOM 1462 C CA . SER A 1 192 ? 22.381 -7.705 -18.636 1.00 96.62 192 SER A CA 1
ATOM 1463 C C . SER A 1 192 ? 21.708 -8.686 -17.674 1.00 96.62 192 SER A C 1
ATOM 1465 O O . SER A 1 192 ? 22.206 -9.799 -17.489 1.00 96.62 192 SER A O 1
ATOM 1467 N N . LEU A 1 193 ? 20.549 -8.305 -17.125 1.00 96.62 193 LEU A N 1
ATOM 1468 C CA . LEU A 1 193 ? 19.714 -9.170 -16.292 1.00 96.62 193 LEU A CA 1
ATOM 1469 C C . LEU A 1 193 ? 19.361 -10.463 -17.036 1.00 96.62 193 LEU A C 1
ATOM 1471 O O . LEU A 1 193 ? 19.593 -11.549 -16.516 1.00 96.62 193 LEU A O 1
ATOM 1475 N N . GLU A 1 194 ? 18.864 -10.352 -18.266 1.00 96.88 194 GLU A N 1
ATOM 1476 C CA . GLU A 1 194 ? 18.450 -11.493 -19.083 1.00 96.88 194 GLU A CA 1
ATOM 1477 C C . GLU A 1 194 ? 19.614 -12.461 -19.345 1.00 96.88 194 GLU A C 1
ATOM 1479 O O . GLU A 1 194 ? 19.479 -13.659 -19.107 1.00 96.88 194 GLU A O 1
ATOM 1484 N N . ARG A 1 195 ? 20.800 -11.958 -19.728 1.00 95.81 195 ARG A N 1
ATOM 1485 C CA . ARG A 1 195 ? 22.004 -12.799 -19.893 1.00 95.81 195 ARG A CA 1
ATOM 1486 C C . ARG A 1 195 ? 22.388 -13.546 -18.617 1.00 95.81 195 ARG A C 1
ATOM 1488 O O . ARG A 1 195 ? 22.886 -14.667 -18.697 1.00 95.81 195 ARG A O 1
ATOM 1495 N N . SER A 1 196 ? 22.204 -12.924 -17.454 1.00 95.19 196 SER A N 1
ATOM 1496 C CA . SER A 1 196 ? 22.472 -13.558 -16.160 1.00 95.19 196 SER A CA 1
ATOM 1497 C C . SER A 1 196 ? 21.430 -14.632 -15.831 1.00 95.19 196 SER A C 1
ATOM 1499 O O . SER A 1 196 ? 21.788 -15.731 -15.408 1.00 95.19 196 SER A O 1
ATOM 1501 N N . LEU A 1 197 ? 20.149 -14.349 -16.083 1.00 94.50 197 LEU A N 1
ATOM 1502 C CA . LEU A 1 197 ? 19.042 -15.265 -15.810 1.00 94.50 197 LEU A CA 1
ATOM 1503 C C . LEU A 1 197 ? 19.033 -16.480 -16.741 1.00 94.50 197 LEU A C 1
ATOM 1505 O O . LEU A 1 197 ? 18.773 -17.579 -16.268 1.00 94.50 197 LEU A O 1
ATOM 1509 N N . ILE A 1 198 ? 19.402 -16.334 -18.018 1.00 95.00 198 ILE A N 1
ATOM 1510 C CA . ILE A 1 198 ? 19.508 -17.462 -18.963 1.00 95.00 198 ILE A CA 1
ATOM 1511 C C . ILE A 1 198 ? 20.439 -18.564 -18.428 1.00 95.00 198 ILE A C 1
ATOM 1513 O O . ILE A 1 198 ? 20.174 -19.747 -18.625 1.00 95.00 198 ILE A O 1
ATOM 1517 N N . LYS A 1 199 ? 21.491 -18.196 -17.684 1.00 95.75 199 LYS A N 1
ATOM 1518 C CA . LYS A 1 199 ? 22.411 -19.154 -17.045 1.00 95.75 199 LYS A CA 1
ATOM 1519 C C . LYS A 1 199 ? 21.780 -19.915 -15.868 1.00 95.75 199 LYS A C 1
ATOM 1521 O O . LYS A 1 199 ? 22.392 -20.845 -15.355 1.00 95.75 199 LYS A O 1
ATOM 1526 N N . LYS A 1 200 ? 20.589 -19.515 -15.410 1.00 94.19 200 LYS A N 1
ATOM 1527 C CA . LYS A 1 200 ? 19.869 -20.061 -14.250 1.00 94.19 200 LYS A CA 1
ATOM 1528 C C . LYS A 1 200 ? 18.403 -20.365 -14.619 1.00 94.19 200 LYS A C 1
ATOM 1530 O O . LYS A 1 200 ? 17.507 -19.629 -14.194 1.00 94.19 200 LYS A O 1
ATOM 1535 N N . PRO A 1 201 ? 18.124 -21.456 -15.363 1.00 93.19 201 PRO A N 1
ATOM 1536 C CA . PRO A 1 201 ? 16.804 -21.714 -15.955 1.00 93.19 201 PRO A CA 1
ATOM 1537 C C . PRO A 1 201 ? 15.635 -21.698 -14.960 1.00 93.19 201 PRO A C 1
ATOM 1539 O O . PRO A 1 201 ? 14.601 -21.096 -15.238 1.00 93.19 201 PRO A O 1
ATOM 1542 N N . ALA A 1 202 ? 15.809 -22.280 -13.768 1.00 91.75 202 ALA A N 1
ATOM 1543 C CA . ALA A 1 202 ? 14.763 -22.320 -12.742 1.00 91.75 202 ALA A CA 1
ATOM 1544 C C . ALA A 1 202 ? 14.387 -20.926 -12.201 1.00 91.75 202 ALA A C 1
ATOM 1546 O O . ALA A 1 202 ? 13.216 -20.649 -11.945 1.00 91.75 202 ALA A O 1
ATOM 1547 N N . ILE A 1 203 ? 15.372 -20.035 -12.040 1.00 92.19 203 ILE A N 1
ATOM 1548 C CA . ILE A 1 203 ? 15.150 -18.648 -11.600 1.00 92.19 203 ILE A CA 1
ATOM 1549 C C . ILE A 1 203 ? 14.569 -17.831 -12.756 1.00 92.19 203 ILE A C 1
ATOM 1551 O O . ILE A 1 203 ? 13.686 -17.004 -12.544 1.00 92.19 203 ILE A O 1
ATOM 1555 N N . TYR A 1 204 ? 15.025 -18.081 -13.985 1.00 94.25 204 TYR A N 1
ATOM 1556 C CA . TYR A 1 204 ? 14.501 -17.392 -15.158 1.00 94.25 204 TYR A CA 1
ATOM 1557 C C . TYR A 1 204 ? 13.029 -17.718 -15.415 1.00 94.25 204 TYR A C 1
ATOM 1559 O O . TYR A 1 204 ? 12.268 -16.809 -15.731 1.00 94.25 204 TYR A O 1
ATOM 1567 N N . SER A 1 205 ? 12.611 -18.973 -15.210 1.00 93.56 205 SER A N 1
ATOM 1568 C CA . SER A 1 205 ? 11.193 -19.346 -15.268 1.00 93.56 205 SER A CA 1
ATOM 1569 C C . SER A 1 205 ? 10.374 -18.530 -14.273 1.00 93.56 205 SER A C 1
ATOM 1571 O O . SER A 1 205 ? 9.494 -17.795 -14.695 1.00 93.56 205 SER A O 1
ATOM 1573 N N . GLN A 1 206 ? 10.753 -18.531 -12.991 1.00 93.62 206 GLN A N 1
ATOM 1574 C CA . GLN A 1 206 ? 10.044 -17.771 -11.951 1.00 93.62 206 GLN A CA 1
ATOM 1575 C C . GLN A 1 206 ? 9.996 -16.262 -12.235 1.00 93.62 206 GLN A C 1
ATOM 1577 O O . GLN A 1 206 ? 9.006 -15.599 -11.935 1.00 93.62 206 GLN A O 1
ATOM 1582 N N . TYR A 1 207 ? 11.063 -15.707 -12.814 1.00 95.62 207 TYR A N 1
ATOM 1583 C CA . TYR A 1 207 ? 11.086 -14.318 -13.265 1.00 95.62 207 TYR A CA 1
ATOM 1584 C C . TYR A 1 207 ? 10.062 -14.056 -14.376 1.00 95.62 207 TYR A C 1
ATOM 1586 O O . TYR A 1 207 ? 9.326 -13.073 -14.300 1.00 95.62 207 TYR A O 1
ATOM 1594 N N . ARG A 1 208 ? 9.997 -14.922 -15.393 1.00 95.12 208 ARG A N 1
ATOM 1595 C CA . ARG A 1 208 ? 9.019 -14.792 -16.482 1.00 95.12 208 ARG A CA 1
ATOM 1596 C C . ARG A 1 208 ? 7.596 -14.986 -15.980 1.00 95.12 208 ARG A C 1
ATOM 1598 O O . ARG A 1 208 ? 6.752 -14.167 -16.313 1.00 95.12 208 ARG A O 1
ATOM 1605 N N . ASP A 1 209 ? 7.364 -15.963 -15.107 1.00 94.38 209 ASP A N 1
ATOM 1606 C CA . ASP A 1 209 ? 6.060 -16.205 -14.486 1.00 94.38 209 ASP A CA 1
ATOM 1607 C C . ASP A 1 209 ? 5.581 -14.963 -13.718 1.00 94.38 209 ASP A C 1
ATOM 1609 O O . ASP A 1 209 ? 4.435 -14.542 -13.862 1.00 94.38 209 ASP A O 1
ATOM 1613 N N . PHE A 1 210 ? 6.477 -14.304 -12.972 1.00 94.31 210 PHE A N 1
ATOM 1614 C CA . PHE A 1 210 ? 6.175 -13.048 -12.280 1.00 94.31 210 PHE A CA 1
ATOM 1615 C C . PHE A 1 210 ? 5.788 -11.924 -13.254 1.00 94.31 210 PHE A C 1
ATOM 1617 O O . PHE A 1 210 ? 4.792 -11.229 -13.043 1.00 94.31 210 PHE A O 1
ATOM 1624 N N . MET A 1 211 ? 6.572 -11.726 -14.318 1.00 96.44 211 MET A N 1
ATOM 1625 C CA . MET A 1 211 ? 6.283 -10.698 -15.323 1.00 96.44 211 MET A CA 1
ATOM 1626 C C . MET A 1 211 ? 4.971 -11.002 -16.059 1.00 96.44 211 MET A C 1
ATOM 1628 O O . MET A 1 211 ? 4.152 -10.110 -16.256 1.00 96.44 211 MET A O 1
ATOM 1632 N N . GLN A 1 212 ? 4.713 -12.263 -16.394 1.00 95.88 212 GLN A N 1
ATOM 1633 C CA . GLN A 1 212 ? 3.480 -12.679 -17.050 1.00 95.88 212 GLN A CA 1
ATOM 1634 C C . GLN A 1 212 ? 2.258 -12.509 -16.136 1.00 95.88 212 GLN A C 1
ATOM 1636 O O . GLN A 1 212 ? 1.201 -12.089 -16.610 1.00 95.88 212 GLN A O 1
ATOM 1641 N N . GLU A 1 213 ? 2.389 -12.750 -14.826 1.00 94.50 213 GLU A N 1
ATOM 1642 C CA . GLU A 1 213 ? 1.343 -12.454 -13.836 1.00 94.50 213 GLU A CA 1
ATOM 1643 C C . GLU A 1 213 ? 1.010 -10.951 -13.818 1.00 94.50 213 GLU A C 1
ATOM 1645 O O . GLU A 1 213 ? -0.161 -10.573 -13.779 1.00 94.50 213 GLU A O 1
ATOM 1650 N N . TYR A 1 214 ? 2.023 -10.079 -13.899 1.00 95.06 214 TYR A N 1
ATOM 1651 C CA . TYR A 1 214 ? 1.828 -8.627 -14.001 1.00 95.06 214 TYR A CA 1
ATOM 1652 C C . TYR A 1 214 ? 1.018 -8.230 -15.235 1.00 95.06 214 TYR A C 1
ATOM 1654 O O . TYR A 1 214 ? 0.116 -7.401 -15.119 1.00 95.06 214 TYR A O 1
ATOM 1662 N N . LEU A 1 215 ? 1.324 -8.825 -16.392 1.00 96.44 215 LEU A N 1
ATOM 1663 C CA . LEU A 1 215 ? 0.592 -8.570 -17.634 1.00 96.44 215 LEU A CA 1
ATOM 1664 C C . LEU A 1 215 ? -0.845 -9.092 -17.549 1.00 96.44 215 LEU A C 1
ATOM 1666 O O . LEU A 1 215 ? -1.785 -8.378 -17.874 1.00 96.44 215 LEU A O 1
ATOM 1670 N N . THR A 1 216 ? -1.011 -10.326 -17.070 1.00 96.69 216 THR A N 1
ATOM 1671 C CA . THR A 1 216 ? -2.306 -11.025 -17.018 1.00 96.69 216 THR A CA 1
ATOM 1672 C C . THR A 1 216 ? -3.282 -10.340 -16.064 1.00 96.69 216 THR A C 1
ATOM 1674 O O . THR A 1 216 ? -4.463 -10.223 -16.366 1.00 96.69 216 THR A O 1
ATOM 1677 N N . LEU A 1 217 ? -2.787 -9.830 -14.933 1.00 94.31 217 LEU A N 1
ATOM 1678 C CA . LEU A 1 217 ? -3.586 -9.052 -13.979 1.00 94.31 217 LEU A CA 1
ATOM 1679 C C . LEU A 1 217 ? -3.759 -7.580 -14.401 1.00 94.31 217 LEU A C 1
ATOM 1681 O O . LEU A 1 217 ? -4.348 -6.782 -13.671 1.00 94.31 217 LEU A O 1
ATOM 1685 N N . GLY A 1 218 ? -3.221 -7.196 -15.562 1.00 95.50 218 GLY A N 1
ATOM 1686 C CA . GLY A 1 218 ? -3.297 -5.842 -16.093 1.00 95.50 218 GLY A CA 1
ATOM 1687 C C . GLY A 1 218 ? -2.553 -4.806 -15.253 1.00 95.50 218 GLY A C 1
ATOM 1688 O O . GLY A 1 218 ? -2.897 -3.633 -15.329 1.00 95.50 218 GLY A O 1
ATOM 1689 N N . HIS A 1 219 ? -1.575 -5.199 -14.431 1.00 96.12 219 HIS A N 1
ATOM 1690 C CA . HIS A 1 219 ? -0.713 -4.276 -13.668 1.00 96.12 219 HIS A CA 1
ATOM 1691 C C . HIS A 1 219 ? 0.411 -3.675 -14.515 1.00 96.12 219 HIS A C 1
ATOM 1693 O O . HIS A 1 219 ? 1.092 -2.736 -14.102 1.00 96.12 219 HIS A O 1
ATOM 1699 N N . MET A 1 220 ? 0.611 -4.227 -15.705 1.00 97.12 220 MET A N 1
ATOM 1700 C CA . MET A 1 220 ? 1.360 -3.597 -16.772 1.00 97.12 220 MET A CA 1
ATOM 1701 C C . MET A 1 220 ? 0.656 -3.844 -18.097 1.00 97.12 220 MET A C 1
ATOM 1703 O O . MET A 1 220 ? -0.049 -4.839 -18.255 1.00 97.12 220 MET A O 1
ATOM 1707 N N . GLU A 1 221 ? 0.889 -2.964 -19.056 1.00 96.69 221 GLU A N 1
ATOM 1708 C CA . GLU A 1 221 ? 0.352 -3.085 -20.407 1.00 96.69 221 GLU A CA 1
ATOM 1709 C C . GLU A 1 221 ? 1.404 -2.700 -21.441 1.00 96.69 221 GLU A C 1
ATOM 1711 O O . GLU A 1 221 ? 2.357 -1.975 -21.140 1.00 96.69 221 GLU A O 1
ATOM 1716 N N . LEU A 1 222 ? 1.251 -3.211 -22.662 1.00 96.56 222 LEU A N 1
ATOM 1717 C CA . LEU A 1 222 ? 2.137 -2.868 -23.766 1.00 96.56 222 LEU A CA 1
ATOM 1718 C C . LEU A 1 222 ? 1.949 -1.390 -24.124 1.00 96.56 222 LEU A C 1
ATOM 1720 O O . LEU A 1 222 ? 0.825 -0.939 -24.335 1.00 96.56 222 LEU A O 1
ATOM 1724 N N . VAL A 1 223 ? 3.046 -0.644 -24.236 1.00 94.44 223 VAL A N 1
ATOM 1725 C CA . VAL A 1 223 ? 2.983 0.753 -24.673 1.00 94.44 223 VAL A CA 1
ATOM 1726 C C . VAL A 1 223 ? 2.527 0.785 -26.142 1.00 94.44 223 VAL A C 1
ATOM 1728 O O . VAL A 1 223 ? 3.153 0.127 -26.984 1.00 94.44 223 VAL A O 1
ATOM 1731 N N . PRO A 1 224 ? 1.464 1.537 -26.484 1.00 89.69 224 PRO A N 1
ATOM 1732 C CA . PRO A 1 224 ? 1.033 1.691 -27.868 1.00 89.69 224 PRO A CA 1
ATOM 1733 C C . PRO A 1 224 ? 2.133 2.316 -28.728 1.00 89.69 224 PRO A C 1
ATOM 1735 O O . PRO A 1 224 ? 2.847 3.210 -28.276 1.00 89.69 224 PRO A O 1
ATOM 1738 N N . LYS A 1 225 ? 2.236 1.918 -30.002 1.00 83.06 225 LYS A N 1
ATOM 1739 C CA . LYS A 1 225 ? 3.239 2.486 -30.925 1.00 83.06 225 LYS A CA 1
ATOM 1740 C C . LYS A 1 225 ? 3.125 4.011 -31.065 1.00 83.06 225 LYS A C 1
ATOM 1742 O O . LYS A 1 225 ? 4.139 4.673 -31.257 1.00 83.06 225 LYS A O 1
ATOM 1747 N N . SER A 1 226 ? 1.918 4.568 -30.924 1.00 80.88 226 SER A N 1
ATOM 1748 C CA . SER A 1 226 ? 1.670 6.019 -30.904 1.00 80.88 226 SER A CA 1
ATOM 1749 C C . SER A 1 226 ? 2.412 6.738 -29.774 1.00 80.88 226 SER A C 1
ATOM 1751 O O . SER A 1 226 ? 2.780 7.901 -29.909 1.00 80.88 226 SER A O 1
ATOM 1753 N N . ASP A 1 227 ? 2.661 6.040 -28.667 1.00 80.81 227 ASP A N 1
ATOM 1754 C CA . ASP A 1 227 ? 3.257 6.589 -27.455 1.00 80.81 227 ASP A CA 1
ATOM 1755 C C . ASP A 1 227 ? 4.787 6.428 -27.424 1.00 80.81 227 ASP A C 1
ATOM 1757 O O . ASP A 1 227 ? 5.431 6.923 -26.495 1.00 80.81 227 ASP A O 1
ATOM 1761 N N . TYR A 1 228 ? 5.396 5.789 -28.432 1.00 78.00 228 TYR A N 1
ATOM 1762 C CA . TYR A 1 228 ? 6.857 5.627 -28.521 1.00 78.00 228 TYR A CA 1
ATOM 1763 C C . TYR A 1 228 ? 7.571 6.958 -28.770 1.00 78.00 228 TYR A C 1
ATOM 1765 O O . TYR A 1 228 ? 8.672 7.165 -28.271 1.00 78.00 228 TYR A O 1
ATOM 1773 N N . ALA A 1 229 ? 6.933 7.874 -29.504 1.00 71.62 229 ALA A N 1
ATOM 1774 C CA . ALA A 1 229 ? 7.486 9.191 -29.816 1.00 71.62 229 ALA A CA 1
ATOM 1775 C C . ALA A 1 229 ? 7.292 10.225 -28.689 1.00 71.62 229 ALA A C 1
ATOM 1777 O O . ALA A 1 229 ? 7.844 11.325 -28.767 1.00 71.62 229 ALA A O 1
ATOM 1778 N N . LYS A 1 230 ? 6.514 9.901 -27.643 1.00 73.75 230 LYS A N 1
ATOM 1779 C CA . LYS A 1 230 ? 6.311 10.807 -26.506 1.00 73.75 230 LYS A CA 1
ATOM 1780 C C . LYS A 1 230 ? 7.618 10.942 -25.727 1.00 73.75 230 LYS A C 1
ATOM 1782 O O . LYS A 1 230 ? 8.124 9.963 -25.186 1.00 73.75 230 LYS A O 1
ATOM 1787 N N . ARG A 1 231 ? 8.135 12.173 -25.656 1.00 72.50 231 ARG A N 1
ATOM 1788 C CA . ARG A 1 231 ? 9.331 12.520 -24.868 1.00 72.50 231 ARG A CA 1
ATOM 1789 C C . ARG A 1 231 ? 9.079 12.472 -23.359 1.00 72.50 231 ARG A C 1
ATOM 1791 O O . ARG A 1 231 ? 10.017 12.330 -22.588 1.00 72.50 231 ARG A O 1
ATOM 1798 N N . GLU A 1 232 ? 7.819 12.562 -22.950 1.00 84.56 232 GLU A N 1
ATOM 1799 C CA . GLU A 1 232 ? 7.376 12.492 -21.557 1.00 84.56 232 GLU A CA 1
ATOM 1800 C C . GLU A 1 232 ? 7.241 11.036 -21.111 1.00 84.56 232 GLU A C 1
ATOM 1802 O O . GLU A 1 232 ? 6.148 10.470 -21.031 1.00 84.56 232 GLU A O 1
ATOM 1807 N N . ALA A 1 233 ? 8.385 10.393 -20.904 1.00 92.00 233 ALA A N 1
ATOM 1808 C CA . ALA A 1 233 ? 8.438 9.019 -20.449 1.00 92.00 233 ALA A CA 1
ATOM 1809 C C . ALA A 1 233 ? 9.676 8.771 -19.597 1.00 92.00 233 ALA A C 1
ATOM 1811 O O . ALA A 1 233 ? 10.740 9.339 -19.833 1.00 92.00 233 ALA A O 1
ATOM 1812 N N . ASN A 1 234 ? 9.547 7.854 -18.644 1.00 95.75 234 ASN A N 1
ATOM 1813 C CA . ASN A 1 234 ? 10.674 7.377 -17.861 1.00 95.75 234 ASN A CA 1
ATOM 1814 C C . ASN A 1 234 ? 10.669 5.850 -17.787 1.00 95.75 234 ASN A C 1
ATOM 1816 O O . ASN A 1 234 ? 9.644 5.239 -17.490 1.00 95.75 234 ASN A O 1
ATOM 1820 N N . TYR A 1 235 ? 11.828 5.250 -18.057 1.00 96.88 235 TYR A N 1
ATOM 1821 C CA . TYR A 1 235 ? 12.050 3.812 -18.043 1.00 96.88 235 TYR A CA 1
ATOM 1822 C C . TYR A 1 235 ? 12.734 3.396 -16.743 1.00 96.88 235 TYR A C 1
ATOM 1824 O O . TYR A 1 235 ? 13.894 3.723 -16.500 1.00 96.88 235 TYR A O 1
ATOM 1832 N N . LEU A 1 236 ? 12.014 2.635 -15.929 1.00 97.56 236 LEU A N 1
ATOM 1833 C CA . LEU A 1 236 ? 12.490 2.020 -14.703 1.00 97.56 236 LEU A CA 1
ATOM 1834 C C . LEU A 1 236 ? 13.270 0.746 -15.049 1.00 97.56 236 LEU A C 1
ATOM 1836 O O . LEU A 1 236 ? 12.698 -0.197 -15.605 1.00 97.56 236 LEU A O 1
ATOM 1840 N N . PRO A 1 237 ? 14.568 0.663 -14.718 1.00 97.38 237 PRO A N 1
ATOM 1841 C CA . PRO A 1 237 ? 15.256 -0.614 -14.699 1.00 97.38 237 PRO A CA 1
ATOM 1842 C C . PRO A 1 237 ? 14.635 -1.527 -13.643 1.00 97.38 237 PRO A C 1
ATOM 1844 O O . PRO A 1 237 ? 14.125 -1.064 -12.625 1.00 97.38 237 PRO A O 1
ATOM 1847 N N . HIS A 1 238 ? 14.743 -2.834 -13.832 1.00 96.31 238 HIS A N 1
ATOM 1848 C CA . HIS A 1 238 ? 14.257 -3.806 -12.859 1.00 96.31 238 HIS A CA 1
ATOM 1849 C C . HIS A 1 238 ? 15.218 -4.974 -12.697 1.00 96.31 238 HIS A C 1
ATOM 1851 O O . HIS A 1 238 ? 16.056 -5.235 -13.560 1.00 96.31 238 HIS A O 1
ATOM 1857 N N . HIS A 1 239 ? 15.111 -5.667 -11.566 1.00 92.69 239 HIS A N 1
ATOM 1858 C CA . HIS A 1 239 ? 15.933 -6.831 -11.246 1.00 92.69 239 HIS A CA 1
ATOM 1859 C C . HIS A 1 239 ? 15.146 -7.870 -10.444 1.00 92.69 239 HIS A C 1
ATOM 1861 O O . HIS A 1 239 ? 14.178 -7.545 -9.759 1.00 92.69 239 HIS A O 1
ATOM 1867 N N . ALA A 1 240 ? 15.558 -9.133 -10.545 1.00 92.88 240 ALA A N 1
ATOM 1868 C CA . ALA A 1 240 ? 14.971 -10.230 -9.787 1.00 92.88 240 ALA A CA 1
ATOM 1869 C C . ALA A 1 240 ? 15.659 -10.374 -8.422 1.00 92.88 240 ALA A C 1
ATOM 1871 O O . ALA A 1 240 ? 16.884 -10.467 -8.353 1.00 92.88 240 ALA A O 1
ATOM 1872 N N . VAL A 1 241 ? 14.867 -10.433 -7.355 1.00 89.88 241 VAL A N 1
ATOM 1873 C CA . VAL A 1 241 ? 15.312 -10.645 -5.973 1.00 89.88 241 VAL A CA 1
ATOM 1874 C C . VAL A 1 241 ? 14.704 -11.948 -5.470 1.00 89.88 241 VAL A C 1
ATOM 1876 O O . VAL A 1 241 ? 13.488 -12.142 -5.559 1.00 89.88 241 VAL A O 1
ATOM 1879 N N . LEU A 1 242 ? 15.544 -12.834 -4.934 1.00 85.69 242 LEU A N 1
ATOM 1880 C CA . LEU A 1 242 ? 15.084 -14.031 -4.239 1.00 85.69 242 LEU A CA 1
ATOM 1881 C C . LEU A 1 242 ? 14.725 -13.690 -2.790 1.00 85.69 242 LEU A C 1
ATOM 1883 O O . LEU A 1 242 ? 15.447 -12.944 -2.133 1.00 85.69 242 LEU A O 1
ATOM 1887 N N . ARG A 1 243 ? 13.610 -14.230 -2.301 1.00 73.00 243 ARG A N 1
ATOM 1888 C CA . ARG A 1 243 ? 13.224 -14.163 -0.889 1.00 73.00 243 ARG A CA 1
ATOM 1889 C C . ARG A 1 243 ? 13.143 -15.562 -0.303 1.00 73.00 243 ARG A C 1
ATOM 1891 O O . ARG A 1 243 ? 12.612 -16.469 -0.945 1.00 73.00 243 ARG A O 1
ATOM 1898 N N . ASP A 1 244 ? 13.521 -15.671 0.963 1.00 59.03 244 ASP A N 1
ATOM 1899 C CA . ASP A 1 244 ? 13.272 -16.843 1.801 1.00 59.03 244 ASP A CA 1
ATOM 1900 C C . ASP A 1 244 ? 11.799 -16.857 2.241 1.00 59.03 244 ASP A C 1
ATOM 1902 O O . ASP A 1 244 ? 11.465 -16.657 3.404 1.00 59.03 244 ASP A O 1
ATOM 1906 N N . SER A 1 245 ? 10.873 -16.990 1.284 1.00 58.47 245 SER A N 1
ATOM 1907 C CA . SER A 1 245 ? 9.436 -17.080 1.563 1.00 58.47 245 SER A CA 1
ATOM 1908 C C . SER A 1 245 ? 8.854 -18.399 1.068 1.00 58.47 245 SER A C 1
ATOM 1910 O O . SER A 1 245 ? 9.258 -18.930 0.033 1.00 58.47 245 SER A O 1
ATOM 1912 N N . SER A 1 246 ? 7.858 -18.903 1.796 1.00 51.56 246 SER A N 1
ATOM 1913 C CA . SER A 1 246 ? 7.180 -20.171 1.510 1.00 51.56 246 SER A CA 1
ATOM 1914 C C . SER A 1 246 ? 6.280 -20.143 0.266 1.00 51.56 246 SER A C 1
ATOM 1916 O O . SER A 1 246 ? 5.889 -21.206 -0.204 1.00 51.56 246 SER A O 1
ATOM 1918 N N . THR A 1 247 ? 5.946 -18.965 -0.284 1.00 50.88 247 THR A N 1
ATOM 1919 C CA . THR A 1 247 ? 4.879 -18.817 -1.304 1.00 50.88 247 THR A CA 1
ATOM 1920 C C . THR A 1 247 ? 5.309 -18.155 -2.614 1.00 50.88 247 THR A C 1
ATOM 1922 O O . THR A 1 247 ? 4.715 -18.434 -3.651 1.00 50.88 247 THR A O 1
ATOM 1925 N N . THR A 1 248 ? 6.339 -17.303 -2.637 1.00 56.69 248 THR A N 1
ATOM 1926 C CA . THR A 1 248 ? 6.908 -16.793 -3.901 1.00 56.69 248 THR A CA 1
ATOM 1927 C C . THR A 1 248 ? 8.389 -16.523 -3.700 1.00 56.69 248 THR A C 1
ATOM 1929 O O . THR A 1 248 ? 8.783 -15.529 -3.086 1.00 56.69 248 THR A O 1
ATOM 1932 N N . LYS A 1 249 ? 9.231 -17.441 -4.182 1.00 71.25 249 LYS A N 1
ATOM 1933 C CA . LYS A 1 249 ? 10.682 -17.356 -3.980 1.00 71.25 249 LYS A CA 1
ATOM 1934 C C . LYS A 1 249 ? 11.315 -16.182 -4.730 1.00 71.25 249 LYS A C 1
ATOM 1936 O O . LYS A 1 249 ? 12.412 -15.786 -4.364 1.00 71.25 249 LYS A O 1
ATOM 1941 N N . LEU A 1 250 ? 10.636 -15.589 -5.720 1.00 89.06 250 LEU A N 1
ATOM 1942 C CA . LEU A 1 250 ? 11.151 -14.487 -6.537 1.00 89.06 250 LEU A CA 1
ATOM 1943 C C . LEU A 1 250 ? 10.186 -13.293 -6.587 1.00 89.06 250 LEU A C 1
ATOM 1945 O O . LEU A 1 250 ? 8.979 -13.459 -6.760 1.00 89.06 250 LEU A O 1
ATOM 1949 N N . ARG A 1 251 ? 10.736 -12.078 -6.477 1.00 88.81 251 ARG A N 1
ATOM 1950 C CA . ARG A 1 251 ? 10.048 -10.807 -6.763 1.00 88.81 251 ARG A CA 1
ATOM 1951 C C . ARG A 1 251 ? 10.873 -9.972 -7.740 1.00 88.81 251 ARG A C 1
ATOM 1953 O O . ARG A 1 251 ? 12.099 -10.035 -7.714 1.00 88.81 251 ARG A O 1
ATOM 1960 N N . VAL A 1 252 ? 10.219 -9.166 -8.573 1.00 93.12 252 VAL A N 1
ATOM 1961 C CA . VAL A 1 252 ? 10.902 -8.195 -9.447 1.00 93.12 252 VAL A CA 1
ATOM 1962 C C . VAL A 1 252 ? 10.844 -6.817 -8.813 1.00 93.12 252 VAL A C 1
ATOM 1964 O O . VAL A 1 252 ? 9.766 -6.363 -8.475 1.00 93.12 252 VAL A O 1
ATOM 1967 N N . VAL A 1 253 ? 11.967 -6.135 -8.633 1.00 92.62 253 VAL A N 1
ATOM 1968 C CA . VAL A 1 253 ? 12.000 -4.778 -8.068 1.00 92.62 253 VAL A CA 1
ATOM 1969 C C . VAL A 1 253 ? 12.271 -3.768 -9.168 1.00 92.62 253 VAL A C 1
ATOM 1971 O O . VAL A 1 253 ? 13.194 -3.968 -9.956 1.00 92.62 253 VAL A O 1
ATOM 1974 N N . PHE A 1 254 ? 11.478 -2.697 -9.201 1.00 95.81 254 PHE A N 1
ATOM 1975 C CA . PHE A 1 254 ? 11.609 -1.586 -10.141 1.00 95.81 254 PHE A CA 1
ATOM 1976 C C . PHE A 1 254 ? 12.392 -0.442 -9.482 1.00 95.81 254 PHE A C 1
ATOM 1978 O O . PHE A 1 254 ? 12.054 0.013 -8.391 1.00 95.81 254 PHE A O 1
ATOM 1985 N N . ASP A 1 255 ? 13.465 -0.001 -10.131 1.00 96.31 255 ASP A N 1
ATOM 1986 C CA . ASP A 1 255 ? 14.408 0.992 -9.620 1.00 96.31 255 ASP A CA 1
ATOM 1987 C C . ASP A 1 255 ? 14.000 2.404 -10.064 1.00 96.31 255 ASP A C 1
ATOM 1989 O O . ASP A 1 255 ? 14.410 2.889 -11.119 1.00 96.31 255 ASP A O 1
ATOM 1993 N N . ALA A 1 256 ? 13.187 3.072 -9.243 1.00 96.25 256 ALA A N 1
ATOM 1994 C CA . ALA A 1 256 ? 12.799 4.471 -9.450 1.00 96.25 256 ALA A CA 1
ATOM 1995 C C . ALA A 1 256 ? 13.862 5.489 -9.005 1.00 96.25 256 ALA A C 1
ATOM 1997 O O . ALA A 1 256 ? 13.668 6.690 -9.199 1.00 96.25 256 ALA A O 1
ATOM 1998 N N . SER A 1 257 ? 14.990 5.022 -8.463 1.00 96.69 257 SER A N 1
ATOM 1999 C CA . SER A 1 257 ? 16.150 5.845 -8.104 1.00 96.69 257 SER A CA 1
ATOM 2000 C C . SER A 1 257 ? 17.217 5.867 -9.206 1.00 96.69 257 SER A C 1
ATOM 2002 O O . SER A 1 257 ? 18.203 6.602 -9.105 1.00 96.69 257 SER A O 1
ATOM 2004 N N . ALA A 1 258 ? 17.032 5.096 -10.284 1.00 96.44 258 ALA A N 1
ATOM 2005 C CA . ALA A 1 258 ? 17.891 5.142 -11.456 1.00 96.44 258 ALA A CA 1
ATOM 2006 C C . ALA A 1 258 ? 17.884 6.548 -12.074 1.00 96.44 258 ALA A C 1
ATOM 2008 O O . ALA A 1 258 ? 16.838 7.070 -12.464 1.00 96.44 258 ALA A O 1
ATOM 2009 N N . LYS A 1 259 ? 19.067 7.163 -12.171 1.00 97.44 259 LYS A N 1
ATOM 2010 C CA . LYS A 1 259 ? 19.224 8.485 -12.780 1.00 97.44 259 LYS A CA 1
ATOM 2011 C C . LYS A 1 259 ? 19.057 8.401 -14.303 1.00 97.44 259 LYS A C 1
ATOM 2013 O O . LYS A 1 259 ? 19.580 7.489 -14.948 1.00 97.44 259 LYS A O 1
ATOM 2018 N N . SER A 1 260 ? 18.343 9.372 -14.859 1.00 96.06 260 SER A N 1
ATOM 2019 C CA . SER A 1 260 ? 18.271 9.648 -16.297 1.00 96.06 260 SER A CA 1
ATOM 2020 C C . SER A 1 260 ? 19.506 10.424 -16.778 1.00 96.06 260 SER A C 1
ATOM 2022 O O . SER A 1 260 ? 20.374 10.779 -15.974 1.00 96.06 260 SER A O 1
ATOM 2024 N N . THR A 1 261 ? 19.595 10.729 -18.077 1.00 96.00 261 THR A N 1
ATOM 2025 C CA . THR A 1 261 ? 20.698 11.537 -18.637 1.00 96.00 261 THR A CA 1
ATOM 2026 C C . THR A 1 261 ? 20.807 12.944 -18.044 1.00 96.00 261 THR A C 1
ATOM 2028 O O . THR A 1 261 ? 21.882 13.532 -18.111 1.00 96.00 261 THR A O 1
ATOM 2031 N N . SER A 1 262 ? 19.746 13.477 -17.426 1.00 94.81 262 SER A N 1
ATOM 2032 C CA . SER A 1 262 ? 19.787 14.770 -16.728 1.00 94.81 262 SER A CA 1
ATOM 2033 C C . SER A 1 262 ? 20.359 14.688 -15.307 1.00 94.81 262 SER A C 1
ATOM 2035 O O . SER A 1 262 ? 20.482 15.710 -14.639 1.00 94.81 262 SER A O 1
ATOM 2037 N N . GLY A 1 263 ? 20.679 13.487 -14.810 1.00 96.00 263 GLY A N 1
ATOM 2038 C CA . GLY A 1 263 ? 21.133 13.267 -13.434 1.00 96.00 263 GLY A CA 1
ATOM 2039 C C . GLY A 1 263 ? 20.005 13.174 -12.398 1.00 96.00 263 GLY A C 1
ATOM 2040 O O . GLY A 1 263 ? 20.280 12.858 -11.239 1.00 96.00 263 GLY A O 1
ATOM 2041 N N . TYR A 1 264 ? 18.745 13.372 -12.801 1.00 96.31 264 TYR A N 1
ATOM 2042 C CA . TYR A 1 264 ? 17.561 13.179 -11.957 1.00 96.31 264 TYR A CA 1
ATOM 2043 C C . TYR A 1 264 ? 16.939 11.793 -12.167 1.00 96.31 264 TYR A C 1
ATOM 2045 O O . TYR A 1 264 ? 16.920 11.269 -13.282 1.00 96.31 264 TYR A O 1
ATOM 2053 N N . SER A 1 265 ? 16.416 11.204 -11.097 1.00 96.94 265 SER A N 1
ATOM 2054 C CA . SER A 1 265 ? 15.565 10.011 -11.097 1.00 96.94 265 SER A CA 1
ATOM 2055 C C . SER A 1 265 ? 14.107 10.376 -10.856 1.00 96.94 265 SER A C 1
ATOM 2057 O O . SER A 1 265 ? 13.797 11.481 -10.406 1.00 96.94 265 SER A O 1
ATOM 2059 N N . LEU A 1 266 ? 13.212 9.418 -11.103 1.00 96.69 266 LEU A N 1
ATOM 2060 C CA . LEU A 1 266 ? 11.796 9.584 -10.795 1.00 96.69 266 LEU A CA 1
ATOM 2061 C C . LEU A 1 266 ? 11.589 9.902 -9.305 1.00 96.69 266 LEU A C 1
ATOM 2063 O O . LEU A 1 266 ? 10.839 10.812 -8.977 1.00 96.69 266 LEU A O 1
ATOM 2067 N N . ASN A 1 267 ? 12.306 9.222 -8.408 1.00 96.56 267 ASN A N 1
ATOM 2068 C CA . ASN A 1 267 ? 12.204 9.472 -6.970 1.00 96.56 267 ASN A CA 1
ATOM 2069 C C . ASN A 1 267 ? 12.638 10.880 -6.549 1.00 96.56 267 ASN A C 1
ATOM 2071 O O . ASN A 1 267 ? 12.063 11.404 -5.599 1.00 96.56 267 ASN A O 1
ATOM 2075 N N . ASP A 1 268 ? 13.591 11.507 -7.246 1.00 95.06 268 ASP A N 1
ATOM 2076 C CA . ASP A 1 268 ? 14.018 12.876 -6.917 1.00 95.06 268 ASP A CA 1
ATOM 2077 C C . ASP A 1 268 ? 12.914 13.907 -7.202 1.00 95.06 268 ASP A C 1
ATOM 2079 O O . ASP A 1 268 ? 12.840 14.942 -6.540 1.00 95.06 268 ASP A O 1
ATOM 2083 N N . ILE A 1 269 ? 12.053 13.633 -8.188 1.00 93.75 269 ILE A N 1
ATOM 2084 C CA . ILE A 1 269 ? 10.992 14.554 -8.615 1.00 93.75 269 ILE A CA 1
ATOM 2085 C C . ILE A 1 269 ? 9.607 14.201 -8.060 1.00 93.75 269 ILE A C 1
ATOM 2087 O O . ILE A 1 269 ? 8.642 14.920 -8.320 1.00 93.75 269 ILE A O 1
ATOM 2091 N N . LEU A 1 270 ? 9.491 13.112 -7.299 1.00 92.69 270 LEU A N 1
ATOM 2092 C CA . LEU A 1 270 ? 8.269 12.716 -6.602 1.00 92.69 270 LEU A CA 1
ATOM 2093 C C . LEU A 1 270 ? 8.293 13.185 -5.144 1.00 92.69 270 LEU A C 1
ATOM 2095 O O . LEU A 1 270 ? 9.313 13.147 -4.458 1.00 92.69 270 LEU A O 1
ATOM 2099 N N . MET A 1 271 ? 7.139 13.606 -4.640 1.00 87.88 271 MET A N 1
ATOM 2100 C CA . MET A 1 271 ? 6.916 13.852 -3.221 1.00 87.88 271 MET A CA 1
ATOM 2101 C C . MET A 1 271 ? 6.809 12.515 -2.487 1.00 87.88 271 MET A C 1
ATOM 2103 O O . MET A 1 271 ? 6.022 11.656 -2.872 1.00 87.88 271 MET A O 1
ATOM 2107 N N . VAL A 1 272 ? 7.542 12.362 -1.386 1.00 83.44 272 VAL A N 1
ATOM 2108 C CA . VAL A 1 272 ? 7.427 11.182 -0.506 1.00 83.44 272 VAL A CA 1
ATOM 2109 C C . VAL A 1 272 ? 6.036 11.117 0.143 1.00 83.44 272 VAL A C 1
ATOM 2111 O O . VAL A 1 272 ? 5.466 10.042 0.305 1.00 83.44 272 VAL A O 1
ATOM 2114 N N . GLY A 1 273 ? 5.474 12.286 0.466 1.00 75.12 273 GLY A N 1
ATOM 2115 C CA . GLY A 1 273 ? 4.277 12.419 1.291 1.00 75.12 273 GLY A CA 1
ATOM 2116 C C . GLY A 1 273 ? 4.596 12.303 2.789 1.00 75.12 273 GLY A C 1
ATOM 2117 O O . GLY A 1 273 ? 5.640 11.766 3.168 1.00 75.12 273 GLY A O 1
ATOM 2118 N N . PRO A 1 274 ? 3.739 12.849 3.666 1.00 74.81 274 PRO A N 1
ATOM 2119 C CA . PRO A 1 274 ? 3.910 12.715 5.108 1.00 74.81 274 PRO A CA 1
ATOM 2120 C C . PRO A 1 274 ? 3.737 11.260 5.553 1.00 74.81 274 PRO A C 1
ATOM 2122 O O . PRO A 1 274 ? 3.055 10.460 4.909 1.00 74.81 274 PRO A O 1
ATOM 2125 N N . ARG A 1 275 ? 4.324 10.914 6.700 1.00 71.06 275 ARG A N 1
ATOM 2126 C CA . ARG A 1 275 ? 4.118 9.603 7.319 1.00 71.06 275 ARG A CA 1
ATOM 2127 C C . ARG A 1 275 ? 2.696 9.528 7.885 1.00 71.06 275 ARG A C 1
ATOM 2129 O O . ARG A 1 275 ? 2.440 10.025 8.973 1.00 71.06 275 ARG A O 1
ATOM 2136 N N . VAL A 1 276 ? 1.789 8.905 7.133 1.00 68.25 276 VAL A N 1
ATOM 2137 C CA . VAL A 1 276 ? 0.402 8.616 7.563 1.00 68.25 276 VAL A CA 1
ATOM 2138 C C . VAL A 1 276 ? 0.330 7.313 8.368 1.00 68.25 276 VAL A C 1
ATOM 2140 O O . VAL A 1 276 ? -0.560 7.121 9.188 1.00 68.25 276 VAL A O 1
ATOM 2143 N N . GLN A 1 277 ? 1.287 6.409 8.155 1.00 69.06 277 GLN A N 1
ATOM 2144 C CA . GLN A 1 277 ? 1.322 5.121 8.833 1.00 69.06 277 GLN A CA 1
ATOM 2145 C C . GLN A 1 277 ? 1.578 5.291 10.334 1.00 69.06 277 GLN A C 1
ATOM 2147 O O . GLN A 1 277 ? 2.573 5.908 10.736 1.00 69.06 277 GLN A O 1
ATOM 2152 N N . ARG A 1 278 ? 0.713 4.675 11.147 1.00 70.06 278 ARG A N 1
ATOM 2153 C CA . ARG A 1 278 ? 0.889 4.589 12.598 1.00 70.06 278 ARG A CA 1
ATOM 2154 C C . ARG A 1 278 ? 2.200 3.900 12.958 1.00 70.06 278 ARG A C 1
ATOM 2156 O O . ARG A 1 278 ? 2.741 3.083 12.211 1.00 70.06 278 ARG A O 1
ATOM 2163 N N . ASP A 1 279 ? 2.712 4.248 14.129 1.00 77.69 279 ASP A N 1
ATOM 2164 C CA . ASP A 1 279 ? 3.792 3.478 14.723 1.00 77.69 279 ASP A CA 1
ATOM 2165 C C . ASP A 1 279 ? 3.300 2.046 15.004 1.00 77.69 279 ASP A C 1
ATOM 2167 O O . ASP A 1 279 ? 2.136 1.830 15.349 1.00 77.69 279 ASP A O 1
ATOM 2171 N N . VAL A 1 280 ? 4.184 1.070 14.819 1.00 82.94 280 VAL A N 1
ATOM 2172 C CA . VAL A 1 280 ? 3.902 -0.341 15.090 1.00 82.94 280 VAL A CA 1
ATOM 2173 C C . VAL A 1 280 ? 3.613 -0.564 16.573 1.00 82.94 280 VAL A C 1
ATOM 2175 O O . VAL A 1 280 ? 2.808 -1.419 16.925 1.00 82.94 280 VAL A O 1
ATOM 2178 N N . TYR A 1 281 ? 4.225 0.233 17.452 1.00 83.44 281 TYR A N 1
ATOM 2179 C CA . TYR A 1 281 ? 4.129 0.033 18.894 1.00 83.44 281 TYR A CA 1
ATOM 2180 C C . TYR A 1 281 ? 2.694 0.198 19.445 1.00 83.44 281 TYR A C 1
ATOM 2182 O O . TYR A 1 281 ? 2.209 -0.741 20.078 1.00 83.44 281 TYR A O 1
ATOM 2190 N N . PRO A 1 282 ? 1.952 1.291 19.161 1.00 79.44 282 PRO A N 1
ATOM 2191 C CA . PRO A 1 282 ? 0.534 1.399 19.508 1.00 79.44 282 PRO A CA 1
ATOM 2192 C C . PRO A 1 282 ? -0.326 0.264 18.950 1.00 79.44 282 PRO A C 1
ATOM 2194 O O . PRO A 1 282 ? -1.196 -0.231 19.659 1.00 79.44 282 PRO A O 1
ATOM 2197 N N . ILE A 1 283 ? -0.068 -0.173 17.712 1.00 84.12 283 ILE A N 1
ATOM 2198 C CA . ILE A 1 283 ? -0.815 -1.275 17.089 1.00 84.12 283 ILE A CA 1
ATOM 2199 C C . ILE A 1 283 ? -0.603 -2.560 17.892 1.00 84.12 283 ILE A C 1
ATOM 2201 O O . ILE A 1 283 ? -1.568 -3.232 18.237 1.00 84.12 283 ILE A O 1
ATOM 2205 N N . LEU A 1 284 ? 0.645 -2.876 18.250 1.00 86.69 284 LEU A N 1
ATOM 2206 C CA . LEU A 1 284 ? 0.978 -4.057 19.047 1.00 86.69 284 LEU A CA 1
ATOM 2207 C C . LEU A 1 284 ? 0.414 -3.996 20.471 1.00 86.69 284 LEU A C 1
ATOM 2209 O O . LEU A 1 284 ? 0.026 -5.029 21.014 1.00 86.69 284 LEU A O 1
ATOM 2213 N N . LEU A 1 285 ? 0.377 -2.814 21.092 1.00 82.81 285 LEU A N 1
ATOM 2214 C CA . LEU A 1 285 ? -0.244 -2.641 22.405 1.00 82.81 285 LEU A CA 1
ATOM 2215 C C . LEU A 1 285 ? -1.752 -2.880 22.341 1.00 82.81 285 LEU A C 1
ATOM 2217 O O . LEU A 1 285 ? -2.261 -3.683 23.116 1.00 82.81 285 LEU A O 1
ATOM 2221 N N . SER A 1 286 ? -2.450 -2.242 21.397 1.00 81.25 286 SER A N 1
ATOM 2222 C CA . SER A 1 286 ? -3.883 -2.466 21.185 1.00 81.25 286 SER A CA 1
ATOM 2223 C C . SER A 1 286 ? -4.178 -3.916 20.814 1.00 81.25 286 SER A C 1
ATOM 2225 O O . SER A 1 286 ? -5.132 -4.492 21.315 1.00 81.25 286 SER A O 1
ATOM 2227 N N . PHE A 1 287 ? -3.330 -4.546 20.003 1.00 87.88 287 PHE A N 1
ATOM 2228 C CA . PHE A 1 287 ? -3.509 -5.941 19.620 1.00 87.88 287 PHE A CA 1
ATOM 2229 C C . PHE A 1 287 ? -3.517 -6.892 20.827 1.00 87.88 287 PHE A C 1
ATOM 2231 O O . PHE A 1 287 ? -4.308 -7.831 20.869 1.00 87.88 287 PHE A O 1
ATOM 2238 N N . ARG A 1 288 ? -2.691 -6.618 21.847 1.00 86.50 288 ARG A N 1
ATOM 2239 C CA . ARG A 1 288 ? -2.625 -7.420 23.080 1.00 86.50 288 ARG A CA 1
ATOM 2240 C C . ARG A 1 288 ? -3.842 -7.271 23.994 1.00 86.50 288 ARG A C 1
ATOM 2242 O O . ARG A 1 288 ? -3.986 -8.077 24.907 1.00 86.50 288 ARG A O 1
ATOM 2249 N N . THR A 1 289 ? -4.697 -6.269 23.789 1.00 84.81 289 THR A N 1
ATOM 2250 C CA . THR A 1 289 ? -5.905 -6.094 24.611 1.00 84.81 289 THR A CA 1
ATOM 2251 C C . THR A 1 289 ? -7.100 -6.889 24.088 1.00 84.81 289 THR A C 1
ATOM 2253 O O . THR A 1 289 ? -8.093 -7.027 24.801 1.00 84.81 289 THR A O 1
ATOM 2256 N N . PHE A 1 290 ? -7.028 -7.436 22.869 1.00 87.44 290 PHE A N 1
ATOM 2257 C CA . PHE A 1 290 ? -8.115 -8.228 22.304 1.00 87.44 290 PHE A CA 1
ATOM 2258 C C . PHE A 1 290 ? -8.150 -9.634 22.900 1.00 87.44 290 PHE A C 1
ATOM 2260 O O . PHE A 1 290 ? -7.190 -10.395 22.800 1.00 87.44 290 PHE A O 1
ATOM 2267 N N . GLN A 1 291 ? -9.300 -10.007 23.462 1.00 89.69 291 GLN A N 1
ATOM 2268 C CA . GLN A 1 291 ? -9.541 -11.370 23.931 1.00 89.69 291 GLN A CA 1
ATOM 2269 C C . GLN A 1 291 ? -9.603 -12.354 22.753 1.00 89.69 291 GLN A C 1
ATOM 2271 O O . GLN A 1 291 ? -9.056 -13.457 22.823 1.00 89.69 291 GLN A O 1
ATOM 2276 N N . ILE A 1 292 ? -10.229 -11.933 21.651 1.00 91.19 292 ILE A N 1
ATOM 2277 C CA . ILE A 1 292 ? -10.285 -12.667 20.389 1.00 91.19 292 ILE A CA 1
ATOM 2278 C C . ILE A 1 292 ? -9.471 -11.904 19.346 1.00 91.19 292 ILE A C 1
ATOM 2280 O O . ILE A 1 292 ? -9.919 -10.890 18.813 1.00 91.19 292 ILE A O 1
ATOM 2284 N N . ALA A 1 293 ? -8.266 -12.388 19.062 1.00 92.75 293 ALA A N 1
ATOM 2285 C CA . ALA A 1 293 ? -7.331 -11.780 18.126 1.00 92.75 293 ALA A CA 1
ATOM 2286 C C . ALA A 1 293 ? -7.616 -12.226 16.686 1.00 92.75 293 ALA A C 1
ATOM 2288 O O . ALA A 1 293 ? -7.965 -13.384 16.440 1.00 92.75 293 ALA A O 1
ATOM 2289 N N . VAL A 1 294 ? -7.435 -11.318 15.726 1.00 92.00 294 VAL A N 1
ATOM 2290 C CA . VAL A 1 294 ? -7.587 -11.572 14.289 1.00 92.00 294 VAL A CA 1
ATOM 2291 C C . VAL A 1 294 ? -6.464 -10.888 13.514 1.00 92.00 294 VAL A C 1
ATOM 2293 O O . VAL A 1 294 ? -6.284 -9.674 13.607 1.00 92.00 294 VAL A O 1
ATOM 2296 N N . CYS A 1 295 ? -5.762 -11.656 12.684 1.00 93.25 295 CYS A N 1
ATOM 2297 C CA . CYS A 1 295 ? -4.719 -11.150 11.793 1.00 93.25 295 CYS A CA 1
ATOM 2298 C C . CYS A 1 295 ? -5.036 -11.477 10.333 1.00 93.25 295 CYS A C 1
ATOM 2300 O O . CYS A 1 295 ? -5.651 -12.509 10.060 1.00 93.25 295 CYS A O 1
ATOM 2302 N N . ALA A 1 296 ? -4.589 -10.638 9.396 1.00 91.81 296 ALA A N 1
ATOM 2303 C CA . ALA A 1 296 ? -4.682 -10.886 7.953 1.00 91.81 296 ALA A CA 1
ATOM 2304 C C . ALA A 1 296 ? -3.629 -10.091 7.160 1.00 91.81 296 ALA A C 1
ATOM 2306 O O . ALA A 1 296 ? -3.051 -9.143 7.675 1.00 91.81 296 ALA A O 1
ATOM 2307 N N . ASP A 1 297 ? -3.420 -10.467 5.896 1.00 88.56 297 ASP A N 1
ATOM 2308 C CA . ASP A 1 297 ? -2.494 -9.834 4.941 1.00 88.56 297 ASP A CA 1
ATOM 2309 C C . ASP A 1 297 ? -3.278 -9.264 3.751 1.00 88.56 297 ASP A C 1
ATOM 2311 O O . ASP A 1 297 ? -4.104 -9.969 3.156 1.00 88.56 297 ASP A O 1
ATOM 2315 N N . LEU A 1 298 ? -3.006 -8.016 3.362 1.00 90.94 298 LEU A N 1
ATOM 2316 C CA . LEU A 1 298 ? -3.537 -7.416 2.140 1.00 90.94 298 LEU A CA 1
ATOM 2317 C C . LEU A 1 298 ? -2.788 -7.934 0.918 1.00 90.94 298 LEU A C 1
ATOM 2319 O O . LEU A 1 298 ? -1.622 -7.627 0.658 1.00 90.94 298 LEU A O 1
ATOM 2323 N N . GLU A 1 299 ? -3.499 -8.680 0.081 1.00 90.50 299 GLU A N 1
ATOM 2324 C CA . GLU A 1 299 ? -2.910 -9.235 -1.117 1.00 90.50 299 GLU A CA 1
ATOM 2325 C C . GLU A 1 299 ? -2.464 -8.140 -2.090 1.00 90.50 299 GLU A C 1
ATOM 2327 O O . GLU A 1 299 ? -3.276 -7.451 -2.714 1.00 90.50 299 GLU A O 1
ATOM 2332 N N . LYS A 1 300 ? -1.144 -8.074 -2.315 1.00 89.38 300 LYS A N 1
ATOM 2333 C CA . LYS A 1 300 ? -0.535 -7.236 -3.357 1.00 89.38 300 LYS A CA 1
ATOM 2334 C C . LYS A 1 300 ? -0.999 -5.775 -3.228 1.00 89.38 300 LYS A C 1
ATOM 2336 O O . LYS A 1 300 ? -1.266 -5.144 -4.245 1.00 89.38 300 LYS A O 1
ATOM 2341 N N . MET A 1 301 ? -1.073 -5.250 -2.000 1.00 91.88 301 MET A N 1
ATOM 2342 C CA . MET A 1 301 ? -1.662 -3.946 -1.645 1.00 91.88 301 MET A CA 1
ATOM 2343 C C . MET A 1 301 ? -1.389 -2.829 -2.669 1.00 91.88 301 MET A C 1
ATOM 2345 O O . MET A 1 301 ? -2.325 -2.277 -3.240 1.00 91.88 301 MET A O 1
ATOM 2349 N N . PHE A 1 302 ? -0.116 -2.543 -2.974 1.00 91.94 302 PHE A N 1
ATOM 2350 C CA . PHE A 1 302 ? 0.262 -1.496 -3.937 1.00 91.94 302 PHE A CA 1
ATOM 2351 C C . PHE A 1 302 ? -0.338 -1.715 -5.338 1.00 91.94 302 PHE A C 1
ATOM 2353 O O . PHE A 1 302 ? -0.777 -0.772 -5.989 1.00 91.94 302 PHE A O 1
ATOM 2360 N N . ARG A 1 303 ? -0.411 -2.973 -5.791 1.00 93.38 303 ARG A N 1
ATOM 2361 C CA . ARG A 1 303 ? -0.920 -3.356 -7.118 1.00 93.38 303 ARG A CA 1
ATOM 2362 C C . ARG A 1 303 ? -2.448 -3.260 -7.219 1.00 93.38 303 ARG A C 1
ATOM 2364 O O . ARG A 1 303 ? -2.983 -3.328 -8.321 1.00 93.38 303 ARG A O 1
ATOM 2371 N N . GLN A 1 304 ? -3.165 -3.087 -6.108 1.00 95.12 304 GLN A N 1
ATOM 2372 C CA . GLN A 1 304 ? -4.616 -2.870 -6.153 1.00 95.12 304 GLN A CA 1
ATOM 2373 C C . GLN A 1 304 ? -4.983 -1.419 -6.494 1.00 95.12 304 GLN A C 1
ATOM 2375 O O . GLN A 1 304 ? -6.104 -1.155 -6.924 1.00 95.12 304 GLN A O 1
ATOM 2380 N N . ILE A 1 305 ? -4.025 -0.496 -6.380 1.00 96.25 305 ILE A N 1
ATOM 2381 C CA . ILE A 1 305 ? -4.224 0.939 -6.586 1.00 96.25 305 ILE A CA 1
ATOM 2382 C C . ILE A 1 305 ? -3.722 1.309 -7.975 1.00 96.25 305 ILE A C 1
ATOM 2384 O O . ILE A 1 305 ? -2.559 1.074 -8.306 1.00 96.25 305 ILE A O 1
ATOM 2388 N N . ARG A 1 306 ? -4.598 1.880 -8.799 1.00 97.19 306 ARG A N 1
ATOM 2389 C CA . ARG A 1 306 ? -4.302 2.257 -10.183 1.00 97.19 306 ARG A CA 1
ATOM 2390 C C . ARG A 1 306 ? -3.580 3.597 -10.243 1.00 97.19 306 ARG A C 1
ATOM 2392 O O . ARG A 1 306 ? -3.833 4.489 -9.440 1.00 97.19 306 ARG A O 1
ATOM 2399 N N . ILE A 1 307 ? -2.718 3.748 -11.239 1.00 96.25 307 ILE A N 1
ATOM 2400 C CA . ILE A 1 307 ? -2.123 5.032 -11.611 1.00 96.25 307 ILE A CA 1
ATOM 2401 C C . ILE A 1 307 ? -2.908 5.590 -12.791 1.00 96.25 307 ILE A C 1
ATOM 2403 O O . ILE A 1 307 ? -3.215 4.868 -13.739 1.00 96.25 307 ILE A O 1
ATOM 2407 N N . SER A 1 308 ? -3.233 6.877 -12.724 1.00 94.31 308 SER A N 1
ATOM 2408 C CA . SER A 1 308 ? -3.891 7.602 -13.810 1.00 94.31 308 SER A CA 1
ATOM 2409 C C . SER A 1 308 ? -3.118 7.465 -15.125 1.00 94.31 308 SER A C 1
ATOM 2411 O O . SER A 1 308 ? -1.888 7.550 -15.150 1.00 94.31 308 SER A O 1
ATOM 2413 N N . SER A 1 309 ? -3.838 7.300 -16.236 1.00 92.12 309 SER A N 1
ATOM 2414 C CA . SER A 1 309 ? -3.261 7.105 -17.572 1.00 92.12 309 SER A CA 1
ATOM 2415 C C . SER A 1 309 ? -2.275 8.200 -17.977 1.00 92.12 309 SER A C 1
ATOM 2417 O O . SER A 1 309 ? -1.301 7.899 -18.665 1.00 92.12 309 SER A O 1
ATOM 2419 N N . GLU A 1 310 ? -2.467 9.436 -17.510 1.00 90.69 310 GLU A N 1
ATOM 2420 C CA . GLU A 1 310 ? -1.562 10.558 -17.807 1.00 90.69 310 GLU A CA 1
ATOM 2421 C C . GLU A 1 310 ? -0.193 10.402 -17.115 1.00 90.69 310 GLU A C 1
ATOM 2423 O O . GLU A 1 310 ? 0.792 10.955 -17.589 1.00 90.69 310 GLU A O 1
ATOM 2428 N N . ASP A 1 311 ? -0.098 9.594 -16.049 1.00 94.00 311 ASP A N 1
ATOM 2429 C CA . ASP A 1 311 ? 1.149 9.373 -15.300 1.00 94.00 311 ASP A CA 1
ATOM 2430 C C . ASP A 1 311 ? 1.808 8.011 -15.542 1.00 94.00 311 ASP A C 1
ATOM 2432 O O . ASP A 1 311 ? 2.980 7.815 -15.208 1.00 94.00 311 ASP A O 1
ATOM 2436 N N . THR A 1 312 ? 1.095 7.053 -16.139 1.00 94.25 312 THR A N 1
ATOM 2437 C CA . THR A 1 312 ? 1.630 5.699 -16.392 1.00 94.25 312 THR A CA 1
ATOM 2438 C C . THR A 1 312 ? 2.915 5.701 -17.232 1.00 94.25 312 THR A C 1
ATOM 2440 O O . THR A 1 312 ? 3.773 4.834 -17.064 1.00 94.25 312 THR A O 1
ATOM 2443 N N . ASN A 1 313 ? 3.110 6.702 -18.098 1.00 94.38 313 ASN A N 1
ATOM 2444 C CA . ASN A 1 313 ? 4.317 6.831 -18.922 1.00 94.38 313 ASN A CA 1
ATOM 2445 C C . ASN A 1 313 ? 5.598 7.120 -18.119 1.00 94.38 313 ASN A C 1
ATOM 2447 O O . ASN A 1 313 ? 6.695 6.870 -18.620 1.00 94.38 313 ASN A O 1
ATOM 2451 N N . TRP A 1 314 ? 5.491 7.564 -16.867 1.00 95.62 314 TRP A N 1
ATOM 2452 C CA . TRP A 1 314 ? 6.645 7.749 -15.982 1.00 95.62 314 TRP A CA 1
ATOM 2453 C C . TRP A 1 314 ? 7.135 6.440 -15.346 1.00 95.62 314 TRP A C 1
ATOM 2455 O O . TRP A 1 314 ? 8.180 6.414 -14.694 1.00 95.62 314 TRP A O 1
ATOM 2465 N N . GLN A 1 315 ? 6.394 5.349 -15.554 1.00 96.56 315 GLN A N 1
ATOM 2466 C CA . GLN A 1 315 ? 6.672 4.018 -15.020 1.00 96.56 315 GLN A CA 1
ATOM 2467 C C . GLN A 1 315 ? 6.787 2.985 -16.153 1.00 96.56 315 GLN A C 1
ATOM 2469 O O . GLN A 1 315 ? 6.210 1.897 -16.086 1.00 96.56 315 GLN A O 1
ATOM 2474 N N . ARG A 1 316 ? 7.510 3.321 -17.231 1.00 96.56 316 ARG A N 1
ATOM 2475 C CA . ARG A 1 316 ? 7.793 2.370 -18.315 1.00 96.56 316 ARG A CA 1
ATOM 2476 C C . ARG A 1 316 ? 8.868 1.376 -17.912 1.00 96.56 316 ARG A C 1
ATOM 2478 O O . ARG A 1 316 ? 9.740 1.677 -17.109 1.00 96.56 316 ARG A O 1
ATOM 2485 N N . ILE A 1 317 ? 8.838 0.197 -18.509 1.00 97.50 317 ILE A N 1
ATOM 2486 C CA . ILE A 1 317 ? 9.845 -0.849 -18.361 1.00 97.50 317 ILE A CA 1
ATOM 2487 C C . ILE A 1 317 ? 10.099 -1.500 -19.715 1.00 97.50 317 ILE A C 1
ATOM 2489 O O . ILE A 1 317 ? 9.319 -1.353 -20.659 1.00 97.50 317 ILE A O 1
ATOM 2493 N N . GLN A 1 318 ? 11.178 -2.265 -19.804 1.00 96.75 318 GLN A N 1
ATOM 2494 C CA . GLN A 1 318 ? 11.505 -3.015 -21.008 1.00 96.75 318 GLN A CA 1
ATOM 2495 C C . GLN A 1 318 ? 11.589 -4.497 -20.720 1.00 96.75 318 GLN A C 1
ATOM 2497 O O . GLN A 1 318 ? 12.299 -4.917 -19.813 1.00 96.75 318 GLN A O 1
ATOM 2502 N N . TRP A 1 319 ? 10.882 -5.302 -21.497 1.00 97.75 319 TRP A N 1
ATOM 2503 C CA . TRP A 1 319 ? 10.823 -6.731 -21.245 1.00 97.75 319 TRP A CA 1
ATOM 2504 C C . TRP A 1 319 ? 10.491 -7.513 -22.516 1.00 97.75 319 TRP A C 1
ATOM 2506 O O . TRP A 1 319 ? 9.913 -6.989 -23.469 1.00 97.75 319 TRP A O 1
ATOM 2516 N N . ARG A 1 320 ? 10.876 -8.786 -22.533 1.00 95.88 320 ARG A N 1
ATOM 2517 C CA . ARG A 1 320 ? 10.445 -9.790 -23.507 1.00 95.88 320 ARG A CA 1
ATOM 2518 C C . ARG A 1 320 ? 10.415 -11.145 -22.819 1.00 95.88 320 ARG A C 1
ATOM 2520 O O . ARG A 1 320 ? 11.260 -11.421 -21.968 1.00 95.88 320 ARG A O 1
ATOM 2527 N N . ASP A 1 321 ? 9.459 -11.972 -23.212 1.00 92.56 321 ASP A N 1
ATOM 2528 C CA . ASP A 1 321 ? 9.318 -13.323 -22.671 1.00 92.56 321 ASP A CA 1
ATOM 2529 C C . ASP A 1 321 ? 10.318 -14.304 -23.311 1.00 92.56 321 ASP A C 1
ATOM 2531 O O . ASP A 1 321 ? 10.888 -15.181 -22.654 1.00 92.56 321 ASP A O 1
ATOM 2535 N N . ASN A 1 322 ? 10.600 -14.095 -24.600 1.00 91.75 322 ASN A N 1
ATOM 2536 C CA . ASN A 1 322 ? 11.506 -14.918 -25.385 1.00 91.75 322 ASN A CA 1
ATOM 2537 C C . ASN A 1 322 ? 12.746 -14.118 -25.831 1.00 91.75 322 ASN A C 1
ATOM 2539 O O . ASN A 1 322 ? 12.596 -13.110 -26.525 1.00 91.75 322 ASN A O 1
ATOM 2543 N N . PRO A 1 323 ? 13.979 -14.581 -25.539 1.00 91.12 323 PRO A N 1
ATOM 2544 C CA . PRO A 1 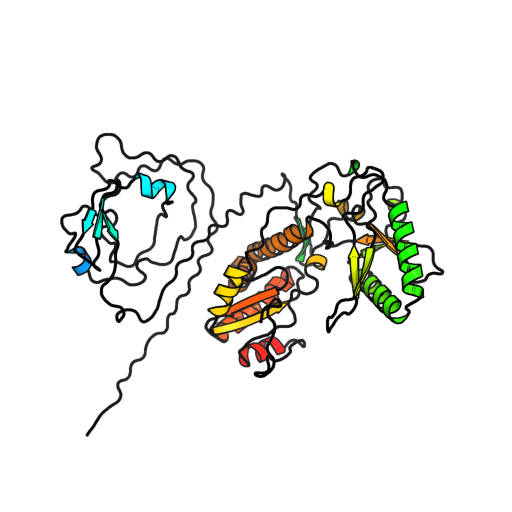323 ? 15.214 -13.933 -25.990 1.00 91.12 323 PRO A CA 1
ATOM 2545 C C . PRO A 1 323 ? 15.357 -13.776 -27.512 1.00 91.12 323 PRO A C 1
ATOM 2547 O O . PRO A 1 323 ? 16.162 -12.963 -27.974 1.00 91.12 323 PRO A O 1
ATOM 2550 N N . LYS A 1 324 ? 14.606 -14.557 -28.299 1.00 91.44 324 LYS A N 1
ATOM 2551 C CA . LYS A 1 324 ? 14.567 -14.456 -29.766 1.00 91.44 324 LYS A CA 1
ATOM 2552 C C . LYS A 1 324 ? 13.669 -13.319 -30.264 1.00 91.44 324 LYS A C 1
ATOM 2554 O O . LYS A 1 324 ? 13.813 -12.898 -31.405 1.00 91.44 324 LYS A O 1
ATOM 2559 N N . GLU A 1 325 ? 12.762 -12.819 -29.429 1.00 93.69 325 GLU A N 1
ATOM 2560 C CA . GLU A 1 325 ? 11.875 -11.708 -29.777 1.00 93.69 325 GLU A CA 1
ATOM 2561 C C . GLU A 1 325 ? 12.556 -10.353 -29.596 1.00 93.69 325 GLU A C 1
ATOM 2563 O O . GLU A 1 325 ? 13.537 -10.201 -28.864 1.00 93.69 325 GLU A O 1
ATOM 2568 N N . THR A 1 326 ? 12.005 -9.325 -30.231 1.00 94.06 326 THR A N 1
ATOM 2569 C CA . THR A 1 326 ? 12.405 -7.947 -29.956 1.00 94.06 326 THR A CA 1
ATOM 2570 C C . THR A 1 326 ? 11.988 -7.541 -28.542 1.00 94.06 326 THR A C 1
ATOM 2572 O O . THR A 1 326 ? 10.959 -7.972 -28.021 1.00 94.06 326 THR A O 1
ATOM 2575 N N . VAL A 1 327 ? 12.814 -6.716 -27.893 1.00 95.75 327 VAL A N 1
ATOM 2576 C CA . VAL A 1 327 ? 12.472 -6.149 -26.582 1.00 95.75 327 VAL A CA 1
ATOM 2577 C C . VAL A 1 327 ? 11.279 -5.214 -26.760 1.00 95.75 327 VAL A C 1
ATOM 2579 O O . VAL A 1 327 ? 11.310 -4.338 -27.624 1.00 95.75 327 VAL A O 1
ATOM 2582 N N . LYS A 1 328 ? 10.245 -5.414 -25.944 1.00 95.50 328 LYS A N 1
ATOM 2583 C CA . LYS A 1 328 ? 9.012 -4.627 -25.950 1.00 95.50 328 LYS A CA 1
ATOM 2584 C C . LYS A 1 328 ? 9.025 -3.630 -24.792 1.00 95.50 328 LYS A C 1
ATOM 2586 O O . LYS A 1 328 ? 9.702 -3.833 -23.782 1.00 95.50 328 LYS A O 1
ATOM 2591 N N . GLU A 1 329 ? 8.267 -2.553 -24.951 1.00 95.56 329 GLU A N 1
ATOM 2592 C CA . GLU A 1 329 ? 8.076 -1.527 -23.929 1.00 95.56 329 GLU A CA 1
ATOM 2593 C C . GLU A 1 329 ? 6.718 -1.716 -23.267 1.00 95.56 329 GLU A C 1
ATOM 2595 O O . GLU A 1 329 ? 5.692 -1.772 -23.947 1.00 95.56 329 GLU A O 1
ATOM 2600 N N . TYR A 1 330 ? 6.717 -1.794 -21.943 1.00 97.19 330 TYR A N 1
ATOM 2601 C CA . TYR A 1 330 ? 5.505 -1.864 -21.136 1.00 97.19 330 TYR A CA 1
ATOM 2602 C C . TYR A 1 330 ? 5.433 -0.642 -20.230 1.00 97.19 330 TYR A C 1
ATOM 2604 O O . TYR A 1 330 ? 6.460 -0.040 -19.925 1.00 97.19 330 TYR A O 1
ATOM 2612 N N . ARG A 1 331 ? 4.236 -0.280 -19.778 1.00 96.50 331 ARG A N 1
ATOM 2613 C CA . ARG A 1 331 ? 4.042 0.697 -18.702 1.00 96.50 331 ARG A CA 1
ATOM 2614 C C . ARG A 1 331 ? 3.293 0.064 -17.547 1.00 96.50 331 ARG A C 1
ATOM 2616 O O . ARG A 1 331 ? 2.346 -0.689 -17.769 1.00 96.50 331 ARG A O 1
ATOM 2623 N N . LEU A 1 332 ? 3.748 0.340 -16.330 1.00 97.75 332 LEU A N 1
ATOM 2624 C CA . LEU A 1 332 ? 3.085 -0.100 -15.109 1.00 97.75 332 LEU A CA 1
ATOM 2625 C C . LEU A 1 332 ? 1.844 0.770 -14.877 1.00 97.75 332 LEU A C 1
ATOM 2627 O O . LEU A 1 332 ? 1.886 1.989 -15.039 1.00 97.75 332 LEU A O 1
ATOM 2631 N N . THR A 1 333 ? 0.731 0.138 -14.515 1.00 97.19 333 THR A N 1
ATOM 2632 C CA . THR A 1 333 ? -0.592 0.786 -14.410 1.00 97.19 333 THR A CA 1
ATOM 2633 C C . THR A 1 333 ? -1.076 0.908 -12.966 1.00 97.19 333 THR A C 1
ATOM 2635 O O . THR A 1 333 ? -2.202 1.338 -12.710 1.00 97.19 333 THR A O 1
ATOM 2638 N N . THR A 1 334 ? -0.244 0.511 -12.007 1.00 97.00 334 THR A N 1
ATOM 2639 C CA . THR A 1 334 ? -0.549 0.499 -10.574 1.00 97.00 334 THR A CA 1
ATOM 2640 C C . THR A 1 334 ? 0.546 1.193 -9.785 1.00 97.00 334 THR A C 1
ATOM 2642 O O . THR A 1 334 ? 1.642 1.400 -10.306 1.00 97.00 334 THR A O 1
ATOM 2645 N N . VAL A 1 335 ? 0.284 1.524 -8.519 1.00 95.81 335 VAL A N 1
ATOM 2646 C CA . VAL A 1 335 ? 1.319 2.054 -7.625 1.00 95.81 335 VAL A CA 1
ATOM 2647 C C . VAL A 1 335 ? 2.482 1.061 -7.565 1.00 95.81 335 VAL A C 1
ATOM 2649 O O . VAL A 1 335 ? 2.321 -0.110 -7.213 1.00 95.81 335 VAL A O 1
ATOM 2652 N N . THR A 1 336 ? 3.668 1.534 -7.939 1.00 92.81 336 THR A N 1
ATOM 2653 C CA . THR A 1 336 ? 4.875 0.710 -8.030 1.00 92.81 336 THR A CA 1
ATOM 2654 C C . THR A 1 336 ? 5.711 0.874 -6.770 1.00 92.81 336 THR A C 1
ATOM 2656 O O . THR A 1 336 ? 6.181 1.971 -6.455 1.00 92.81 336 THR A O 1
ATOM 2659 N N . TYR A 1 337 ? 5.928 -0.226 -6.047 1.00 86.88 337 TYR A N 1
ATOM 2660 C CA . TYR A 1 337 ? 6.885 -0.239 -4.942 1.00 86.88 337 TYR A CA 1
ATOM 2661 C C . TYR A 1 337 ? 8.296 0.074 -5.453 1.00 86.88 337 TYR A C 1
ATOM 2663 O O . TYR A 1 337 ? 8.678 -0.327 -6.551 1.00 86.88 337 TYR A O 1
ATOM 2671 N N . GLY A 1 338 ? 9.068 0.800 -4.646 1.00 85.44 338 GLY A N 1
ATOM 2672 C CA . GLY A 1 338 ? 10.345 1.389 -5.057 1.00 85.44 338 GLY A CA 1
ATOM 2673 C C . GLY A 1 338 ? 10.228 2.861 -5.460 1.00 85.44 338 GLY A C 1
ATOM 2674 O O . GLY A 1 338 ? 11.240 3.561 -5.449 1.00 85.44 338 GLY A O 1
ATOM 2675 N N . THR A 1 339 ? 9.012 3.358 -5.728 1.00 92.50 339 THR A N 1
ATOM 2676 C CA . THR A 1 339 ? 8.766 4.804 -5.799 1.00 92.50 339 THR A CA 1
ATOM 2677 C C . THR A 1 339 ? 8.659 5.404 -4.397 1.00 92.50 339 THR A C 1
ATOM 2679 O O . THR A 1 339 ? 8.095 4.788 -3.490 1.00 92.50 339 THR A O 1
ATOM 2682 N N . SER A 1 340 ? 9.184 6.614 -4.215 1.00 90.25 340 SER A N 1
ATOM 2683 C CA . SER A 1 340 ? 9.220 7.312 -2.924 1.00 90.25 340 SER A CA 1
ATOM 2684 C C . SER A 1 340 ? 7.824 7.592 -2.354 1.00 90.25 340 SER A C 1
ATOM 2686 O O . SER A 1 340 ? 7.632 7.550 -1.143 1.00 90.25 340 SER A O 1
ATOM 2688 N N . CYS A 1 341 ? 6.839 7.809 -3.227 1.00 90.38 341 CYS A N 1
ATOM 2689 C CA . CYS A 1 341 ? 5.450 8.095 -2.868 1.00 90.38 341 CYS A CA 1
ATOM 2690 C C . CYS A 1 341 ? 4.588 6.853 -2.568 1.00 90.38 341 CYS A C 1
ATOM 2692 O O . CYS A 1 341 ? 3.497 6.993 -2.014 1.00 90.38 341 CYS A O 1
ATOM 2694 N N . ALA A 1 342 ? 5.028 5.638 -2.924 1.00 91.94 342 ALA A N 1
ATOM 2695 C CA . ALA A 1 342 ? 4.195 4.433 -2.821 1.00 91.94 342 ALA A CA 1
ATOM 2696 C C . ALA A 1 342 ? 3.650 4.148 -1.404 1.00 91.94 342 ALA A C 1
ATOM 2698 O O . ALA A 1 342 ? 2.461 3.821 -1.298 1.00 91.94 342 ALA A O 1
ATOM 2699 N N . PRO A 1 343 ? 4.435 4.284 -0.313 1.00 89.69 343 PRO A N 1
ATOM 2700 C CA . PRO A 1 343 ? 3.920 4.082 1.044 1.00 89.69 343 PRO A CA 1
ATOM 2701 C C . PRO A 1 343 ? 2.808 5.072 1.408 1.00 89.69 343 PRO A C 1
ATOM 2703 O O . PRO A 1 343 ? 1.779 4.679 1.958 1.00 89.69 343 PRO A O 1
ATOM 2706 N N . TYR A 1 344 ? 2.980 6.347 1.046 1.00 88.62 344 TYR A N 1
ATOM 2707 C CA . TYR A 1 344 ? 1.969 7.375 1.274 1.00 88.62 344 TYR A CA 1
ATOM 2708 C C . TYR A 1 344 ? 0.699 7.099 0.466 1.00 88.62 344 TYR A C 1
ATOM 2710 O O . TYR A 1 344 ? -0.385 7.042 1.042 1.00 88.62 344 TYR A O 1
ATOM 2718 N N . LEU A 1 345 ? 0.827 6.873 -0.847 1.00 91.19 345 LEU A N 1
ATOM 2719 C CA . LEU A 1 345 ? -0.319 6.635 -1.730 1.00 91.19 345 LEU A CA 1
ATOM 2720 C C . LEU A 1 345 ? -1.134 5.417 -1.285 1.00 91.19 345 LEU A C 1
ATOM 2722 O O . LEU A 1 345 ? -2.362 5.476 -1.257 1.00 91.19 345 LEU A O 1
ATOM 2726 N N . SER A 1 346 ? -0.463 4.329 -0.903 1.00 90.94 346 SER A N 1
ATOM 2727 C CA . SER A 1 346 ? -1.135 3.110 -0.443 1.00 90.94 346 SER A CA 1
ATOM 2728 C C . SER A 1 346 ? -1.874 3.294 0.876 1.00 90.94 346 SER A C 1
ATOM 2730 O O . SER A 1 346 ? -3.061 2.981 0.958 1.00 90.94 346 SER A O 1
ATOM 2732 N N . THR A 1 347 ? -1.214 3.884 1.872 1.00 87.69 347 THR A N 1
ATOM 2733 C CA . THR A 1 347 ? -1.826 4.148 3.179 1.00 87.69 347 THR A CA 1
ATOM 2734 C C . THR A 1 347 ? -2.985 5.134 3.051 1.00 87.69 347 THR A C 1
ATOM 2736 O O . THR A 1 347 ? -4.085 4.861 3.521 1.00 87.69 347 THR A O 1
ATOM 2739 N N . ARG A 1 348 ? -2.786 6.251 2.337 1.00 87.44 348 ARG A N 1
ATOM 2740 C CA . ARG A 1 348 ? -3.822 7.277 2.152 1.00 87.44 348 ARG A CA 1
ATOM 2741 C C . ARG A 1 348 ? -5.040 6.744 1.399 1.00 87.44 348 ARG A C 1
ATOM 2743 O O . ARG A 1 348 ? -6.147 7.206 1.672 1.00 87.44 348 ARG A O 1
ATOM 2750 N N . THR A 1 349 ? -4.845 5.783 0.492 1.00 92.25 349 THR A N 1
ATOM 2751 C CA . THR A 1 349 ? -5.937 5.101 -0.217 1.00 92.25 349 THR A CA 1
ATOM 2752 C C . THR A 1 349 ? -6.764 4.227 0.724 1.00 92.25 349 THR A C 1
ATOM 2754 O O . THR A 1 349 ? -7.987 4.313 0.691 1.00 92.25 349 THR A O 1
ATOM 2757 N N . LEU A 1 350 ? -6.132 3.437 1.601 1.00 91.88 350 LEU A N 1
ATOM 2758 C CA . LEU A 1 350 ? -6.870 2.678 2.621 1.00 91.88 350 LEU A CA 1
ATOM 2759 C C . LEU A 1 350 ? -7.620 3.599 3.586 1.00 91.88 350 LEU A C 1
ATOM 2761 O O . LEU A 1 350 ? -8.780 3.347 3.898 1.00 91.88 350 LEU A O 1
ATOM 2765 N N . THR A 1 351 ? -6.986 4.694 4.010 1.00 89.50 351 THR A N 1
ATOM 2766 C CA . THR A 1 351 ? -7.636 5.734 4.813 1.00 89.50 351 THR A CA 1
ATOM 2767 C C . THR A 1 351 ? -8.854 6.310 4.090 1.00 89.50 351 THR A C 1
ATOM 2769 O O . THR A 1 351 ? -9.912 6.451 4.695 1.00 89.50 351 THR A O 1
ATOM 2772 N N . GLN A 1 352 ? -8.739 6.600 2.787 1.00 89.94 352 GLN A N 1
ATOM 2773 C CA . GLN A 1 352 ? -9.867 7.096 1.998 1.00 89.94 352 GLN A CA 1
ATOM 2774 C C . GLN A 1 352 ? -11.000 6.070 1.925 1.00 89.94 352 GLN A C 1
ATOM 2776 O O . GLN A 1 352 ? -12.144 6.434 2.165 1.00 89.94 352 GLN A O 1
ATOM 2781 N N . LEU A 1 353 ? -10.686 4.796 1.674 1.00 93.56 353 LEU A N 1
ATOM 2782 C CA . LEU A 1 353 ? -11.674 3.715 1.668 1.00 93.56 353 LEU A CA 1
ATOM 2783 C C . LEU A 1 353 ? -12.414 3.610 3.003 1.00 93.56 353 LEU A C 1
ATOM 2785 O O . LEU A 1 353 ? -13.638 3.502 3.024 1.00 93.56 353 LEU A O 1
ATOM 2789 N N . ALA A 1 354 ? -11.678 3.681 4.113 1.00 90.38 354 ALA A N 1
ATOM 2790 C CA . ALA A 1 354 ? -12.264 3.658 5.443 1.00 90.38 354 ALA A CA 1
ATOM 2791 C C . ALA A 1 354 ? -13.222 4.836 5.658 1.00 90.38 354 ALA A C 1
ATOM 2793 O O . ALA A 1 354 ? -14.287 4.638 6.236 1.00 90.38 354 ALA A O 1
ATOM 2794 N N . PHE A 1 355 ? -12.882 6.039 5.185 1.00 87.25 355 PHE A N 1
ATOM 2795 C CA . PHE A 1 355 ? -13.767 7.200 5.278 1.00 87.25 355 PHE A CA 1
ATOM 2796 C C . PHE A 1 355 ? -14.993 7.093 4.371 1.00 87.25 355 PHE A C 1
ATOM 2798 O O . PHE A 1 355 ? -16.096 7.379 4.834 1.00 87.25 355 PHE A O 1
ATOM 2805 N N . ASP A 1 356 ? -14.811 6.660 3.124 1.00 86.75 356 ASP A N 1
ATOM 2806 C CA . ASP A 1 356 ? -15.883 6.545 2.132 1.00 86.75 356 ASP A CA 1
ATOM 2807 C C . ASP A 1 356 ? -16.955 5.535 2.569 1.00 86.75 356 ASP A C 1
ATOM 2809 O O . ASP A 1 356 ? -18.139 5.727 2.303 1.00 86.75 356 ASP A O 1
ATOM 2813 N N . GLU A 1 357 ? -16.556 4.465 3.261 1.00 91.25 357 GLU A N 1
ATOM 2814 C CA . GLU A 1 357 ? -17.455 3.373 3.642 1.00 91.25 357 GLU A CA 1
ATOM 2815 C C . GLU A 1 357 ? -17.816 3.352 5.144 1.00 91.25 357 GLU A C 1
ATOM 2817 O O . GLU A 1 357 ? -18.517 2.444 5.597 1.00 91.25 357 GLU A O 1
ATOM 2822 N N . ARG A 1 358 ? -17.391 4.360 5.926 1.00 88.56 358 ARG A N 1
ATOM 2823 C CA . ARG A 1 358 ? -17.513 4.377 7.404 1.00 88.56 358 ARG A CA 1
ATOM 2824 C C . ARG A 1 358 ? -18.923 4.212 7.947 1.00 88.56 358 ARG A C 1
ATOM 2826 O O . ARG A 1 358 ? -19.098 3.647 9.019 1.00 88.56 358 ARG A O 1
ATOM 2833 N N . GLU A 1 359 ? -19.919 4.724 7.232 1.00 88.31 359 GLU A N 1
ATOM 2834 C CA . GLU A 1 359 ? -21.316 4.640 7.664 1.00 88.31 359 GLU A CA 1
ATOM 2835 C C . GLU A 1 359 ? -21.864 3.219 7.507 1.00 88.31 359 GLU A C 1
ATOM 2837 O O . GLU A 1 359 ? -22.722 2.799 8.276 1.00 88.31 359 GLU A O 1
ATOM 2842 N N . ARG A 1 360 ? -21.350 2.467 6.526 1.00 92.81 360 ARG A N 1
ATOM 2843 C CA . ARG A 1 360 ? -21.791 1.100 6.222 1.00 92.81 360 ARG A CA 1
ATOM 2844 C C . ARG A 1 360 ? -20.998 0.052 6.991 1.00 92.81 360 ARG A C 1
ATOM 2846 O O . ARG A 1 360 ? -21.576 -0.948 7.401 1.00 92.81 360 ARG A O 1
ATOM 2853 N N . TYR A 1 361 ? -19.698 0.278 7.182 1.00 95.38 361 TYR A N 1
ATOM 2854 C CA . TYR A 1 361 ? -18.784 -0.682 7.808 1.00 95.38 361 TYR A CA 1
ATOM 2855 C C . TYR A 1 361 ? -17.962 -0.037 8.938 1.00 95.38 361 TYR A C 1
ATOM 2857 O O . TYR A 1 361 ? -16.735 0.057 8.843 1.00 9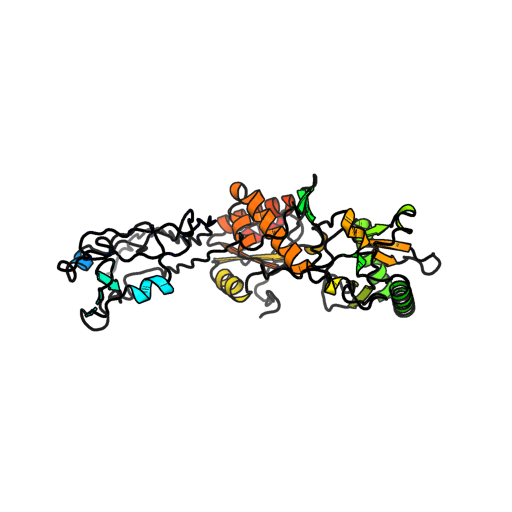5.38 361 TYR A O 1
ATOM 2865 N N . PRO A 1 362 ? -18.607 0.424 10.024 1.00 88.81 362 PRO A N 1
ATOM 2866 C CA . PRO A 1 362 ? -17.943 1.200 11.071 1.00 88.81 362 PRO A CA 1
ATOM 2867 C C . PRO A 1 362 ? -16.797 0.451 11.772 1.00 88.81 362 PRO A C 1
ATOM 2869 O O . PRO A 1 362 ? -15.765 1.061 12.061 1.00 88.81 362 PRO A O 1
ATOM 2872 N N . LEU A 1 363 ? -16.923 -0.863 12.007 1.00 91.62 363 LEU A N 1
ATOM 2873 C CA . LEU A 1 363 ? -15.866 -1.656 12.652 1.00 91.62 363 LEU A CA 1
ATOM 2874 C C . LEU A 1 363 ? -14.661 -1.826 11.726 1.00 91.62 363 LEU A C 1
ATOM 2876 O O . LEU A 1 363 ? -13.515 -1.681 12.154 1.00 91.62 363 LEU A O 1
ATOM 2880 N N . ALA A 1 364 ? -14.916 -2.095 10.445 1.00 94.88 364 ALA A N 1
ATOM 2881 C CA . ALA A 1 364 ? -13.863 -2.229 9.448 1.00 94.88 364 ALA A CA 1
ATOM 2882 C C . ALA A 1 364 ? -13.140 -0.909 9.196 1.00 94.88 364 ALA A C 1
ATOM 2884 O O . ALA A 1 364 ? -11.914 -0.906 9.088 1.00 94.88 364 ALA A O 1
ATOM 2885 N N . SER A 1 365 ? -13.865 0.209 9.135 1.00 90.75 365 SER A N 1
ATOM 2886 C CA . SER A 1 365 ? -13.271 1.538 8.995 1.00 90.75 365 SER A CA 1
ATOM 2887 C C . SER A 1 365 ? -12.388 1.874 10.185 1.00 90.75 365 SER A C 1
ATOM 2889 O O . SER A 1 365 ? -11.244 2.281 9.991 1.00 90.75 365 SER A O 1
ATOM 2891 N N . PHE A 1 366 ? -12.864 1.624 11.407 1.00 88.31 366 PHE A N 1
ATOM 2892 C CA . PHE A 1 366 ? -12.048 1.795 12.604 1.00 88.31 366 PHE A CA 1
ATOM 2893 C C . PHE A 1 366 ? -10.783 0.926 12.540 1.00 88.31 366 PHE A C 1
ATOM 2895 O O . PHE A 1 366 ? -9.667 1.437 12.622 1.00 88.31 366 PHE A O 1
ATOM 2902 N N . ALA A 1 367 ? -10.917 -0.377 12.286 1.00 91.94 367 ALA A N 1
ATOM 2903 C CA . ALA A 1 367 ? -9.754 -1.250 12.174 1.00 91.94 367 ALA A CA 1
ATOM 2904 C C . ALA A 1 367 ? -8.800 -0.824 11.044 1.00 91.94 367 ALA A C 1
ATOM 2906 O O . ALA A 1 367 ? -7.584 -0.878 11.207 1.00 91.94 367 ALA A O 1
ATOM 2907 N N . THR A 1 368 ? -9.323 -0.314 9.931 1.00 91.62 368 THR A N 1
ATOM 2908 C CA . THR A 1 368 ? -8.505 0.151 8.803 1.00 91.62 368 THR A CA 1
ATOM 2909 C C . THR A 1 368 ? -7.657 1.371 9.157 1.00 91.62 368 THR A C 1
ATOM 2911 O O . THR A 1 368 ? -6.500 1.463 8.754 1.00 91.62 368 THR A O 1
ATOM 2914 N N . LEU A 1 369 ? -8.202 2.283 9.961 1.00 86.94 369 LEU A N 1
ATOM 2915 C CA . LEU A 1 369 ? -7.519 3.501 10.405 1.00 86.94 369 LEU A CA 1
ATOM 2916 C C . LEU A 1 369 ? -6.533 3.264 11.562 1.00 86.94 369 LEU A C 1
ATOM 2918 O O . LEU A 1 369 ? -5.608 4.060 11.764 1.00 86.94 369 LEU A O 1
ATOM 2922 N N . HIS A 1 370 ? -6.738 2.199 12.342 1.00 84.38 370 HIS A N 1
ATOM 2923 C CA . HIS A 1 370 ? -6.068 2.024 13.631 1.00 84.38 370 HIS A CA 1
ATOM 2924 C C . HIS A 1 370 ? -5.199 0.767 13.746 1.00 84.38 370 HIS A C 1
ATOM 2926 O O . HIS A 1 370 ? -4.258 0.778 14.537 1.00 84.38 370 HIS A O 1
ATOM 2932 N N . HIS A 1 371 ? -5.474 -0.286 12.974 1.00 90.25 371 HIS A N 1
ATOM 2933 C CA . HIS A 1 371 ? -4.916 -1.627 13.195 1.00 90.25 371 HIS A CA 1
ATOM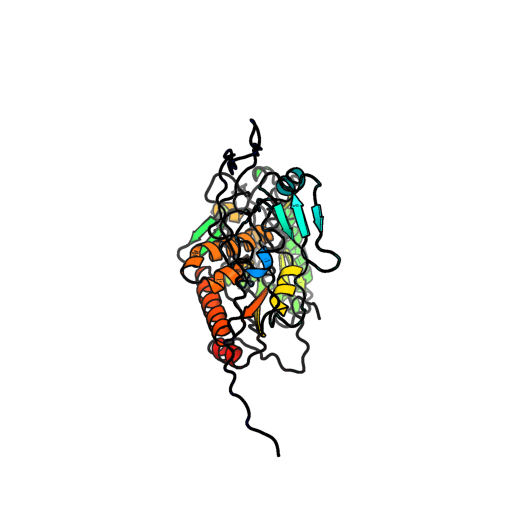 2934 C C . HIS A 1 371 ? -4.046 -2.157 12.043 1.00 90.25 371 HIS A C 1
ATOM 2936 O O . HIS A 1 371 ? -3.484 -3.246 12.162 1.00 90.25 371 HIS A O 1
ATOM 2942 N N . PHE A 1 372 ? -3.913 -1.417 10.936 1.00 89.94 372 PHE A N 1
ATOM 2943 C CA . PHE A 1 372 ? -2.992 -1.785 9.856 1.00 89.94 372 PHE A CA 1
ATOM 2944 C C . PHE A 1 372 ? -1.576 -1.280 10.100 1.00 89.94 372 PHE A C 1
ATOM 2946 O O . PHE A 1 372 ? -1.345 -0.095 10.357 1.00 89.94 372 PHE A O 1
ATOM 2953 N N . TYR A 1 373 ? -0.618 -2.174 9.887 1.00 87.88 373 TYR A N 1
ATOM 2954 C CA . TYR A 1 373 ? 0.781 -1.850 9.681 1.00 87.88 373 TYR A CA 1
ATOM 2955 C C . TYR A 1 373 ? 1.169 -2.219 8.243 1.00 87.88 373 TYR A C 1
ATOM 2957 O O . TYR A 1 373 ? 1.449 -3.371 7.936 1.00 87.88 373 TYR A O 1
ATOM 2965 N N . VAL A 1 374 ? 1.182 -1.225 7.348 1.00 84.62 374 VAL A N 1
ATOM 2966 C CA . VAL A 1 374 ? 1.315 -1.438 5.893 1.00 84.62 374 VAL A CA 1
ATOM 2967 C C . VAL A 1 374 ? 0.218 -2.385 5.376 1.00 84.62 374 VAL A C 1
ATOM 2969 O O . VAL A 1 374 ? -0.949 -2.001 5.366 1.00 84.62 374 VAL A O 1
ATOM 2972 N N . ASP A 1 375 ? 0.581 -3.592 4.940 1.00 87.44 375 ASP A N 1
ATOM 2973 C CA . ASP A 1 375 ? -0.286 -4.637 4.407 1.00 87.44 375 ASP A CA 1
ATOM 2974 C C . ASP A 1 375 ? -0.793 -5.611 5.480 1.00 87.44 375 ASP A C 1
ATOM 2976 O O . ASP A 1 375 ? -1.765 -6.324 5.227 1.00 87.44 375 ASP A O 1
ATOM 2980 N N . ASP A 1 376 ? -0.208 -5.602 6.679 1.00 90.44 376 ASP A N 1
ATOM 2981 C CA . ASP A 1 376 ? -0.586 -6.489 7.778 1.00 90.44 376 ASP A CA 1
ATOM 2982 C C . ASP A 1 376 ? -1.672 -5.859 8.664 1.00 90.44 376 ASP A C 1
ATOM 2984 O O . ASP A 1 376 ? -1.522 -4.755 9.192 1.00 90.44 376 ASP A O 1
ATOM 2988 N N . LEU A 1 377 ? -2.767 -6.589 8.868 1.00 93.62 377 LEU A N 1
ATOM 2989 C CA . LEU A 1 377 ? -3.831 -6.257 9.813 1.00 93.62 377 LEU A CA 1
ATOM 2990 C C . LEU A 1 377 ? -3.600 -6.987 11.136 1.00 93.62 377 LEU A C 1
ATOM 2992 O O . LEU A 1 377 ? -3.542 -8.217 11.136 1.00 93.62 377 LEU A O 1
ATOM 2996 N N . LEU A 1 378 ? -3.588 -6.248 12.251 1.00 93.75 378 LEU A N 1
ATOM 2997 C CA . LEU A 1 378 ? -3.541 -6.788 13.616 1.00 93.75 378 LEU A CA 1
ATOM 2998 C C . LEU A 1 378 ? -4.702 -6.247 14.453 1.00 93.75 378 LEU A C 1
ATOM 3000 O O . LEU A 1 378 ? -4.605 -5.183 15.060 1.00 93.75 378 LEU A O 1
ATOM 3004 N N . SER A 1 379 ? -5.818 -6.971 14.478 1.00 94.19 379 SER A N 1
ATOM 3005 C CA . SER A 1 379 ? -7.056 -6.524 15.116 1.00 94.19 379 SER A CA 1
ATOM 3006 C C . SER A 1 379 ? -7.668 -7.610 16.004 1.00 94.19 379 SER A C 1
ATOM 3008 O O . SER A 1 379 ? -7.019 -8.596 16.345 1.00 94.19 379 SER A O 1
ATOM 3010 N N . GLY A 1 380 ? -8.913 -7.419 16.424 1.00 92.62 380 GLY A N 1
ATOM 3011 C CA . GLY A 1 380 ? -9.610 -8.328 17.311 1.00 92.62 380 GLY A CA 1
ATOM 3012 C C . GLY A 1 380 ? -10.817 -7.676 17.968 1.00 92.62 380 GLY A C 1
ATOM 3013 O O . GLY A 1 380 ? -11.199 -6.555 17.629 1.00 92.62 380 GLY A O 1
ATOM 3014 N N . ALA A 1 381 ? -11.419 -8.407 18.899 1.00 91.12 381 ALA A N 1
ATOM 3015 C CA . ALA A 1 381 ? -12.571 -7.971 19.676 1.00 91.12 381 ALA A CA 1
ATOM 3016 C C . ALA A 1 381 ? -12.590 -8.625 21.068 1.00 91.12 381 ALA A C 1
ATOM 3018 O O . ALA A 1 381 ? -11.763 -9.489 21.376 1.00 91.12 381 ALA A O 1
ATOM 3019 N N . ALA A 1 382 ? -13.537 -8.214 21.916 1.00 88.06 382 ALA A N 1
ATOM 3020 C CA . ALA A 1 382 ? -13.750 -8.823 23.228 1.00 88.06 382 ALA A CA 1
ATOM 3021 C C . ALA A 1 382 ? -14.499 -10.162 23.119 1.00 88.06 382 ALA A C 1
ATOM 3023 O O . ALA A 1 382 ? -14.251 -11.081 23.895 1.00 88.06 382 ALA A O 1
ATOM 3024 N N . THR A 1 383 ? -15.389 -10.297 22.133 1.00 89.88 383 THR A N 1
ATOM 3025 C CA . THR A 1 383 ? -16.200 -11.506 21.937 1.00 89.88 383 THR A CA 1
ATOM 3026 C C . THR A 1 383 ? -16.040 -12.102 20.539 1.00 89.88 383 THR A C 1
ATOM 3028 O O . THR A 1 383 ? -15.718 -11.412 19.571 1.00 89.88 383 THR A O 1
ATOM 3031 N N . GLU A 1 384 ? -16.308 -13.403 20.401 1.00 92.69 384 GLU A N 1
ATOM 3032 C CA . GLU A 1 384 ? -16.237 -14.088 19.101 1.00 92.69 384 GLU A CA 1
ATOM 3033 C C . GLU A 1 384 ? -17.259 -13.531 18.106 1.00 92.69 384 GLU A C 1
ATOM 3035 O O . GLU A 1 384 ? -16.961 -13.400 16.923 1.00 92.69 384 GLU A O 1
ATOM 3040 N N . LYS A 1 385 ? -18.447 -13.147 18.590 1.00 92.19 385 LYS A N 1
ATOM 3041 C CA . LYS A 1 385 ? -19.505 -12.550 17.767 1.00 92.19 385 LYS A CA 1
ATOM 3042 C C . LYS A 1 385 ? -19.043 -11.240 17.125 1.00 92.19 385 LYS A C 1
ATOM 3044 O O . LYS A 1 385 ? -19.226 -11.051 15.926 1.00 92.19 385 LYS A O 1
ATOM 3049 N N . GLU A 1 386 ? -18.424 -10.359 17.906 1.00 92.44 386 GLU A N 1
ATOM 3050 C CA . GLU A 1 386 ? -17.870 -9.097 17.403 1.00 92.44 386 GLU A CA 1
ATOM 3051 C C . GLU A 1 386 ? -16.694 -9.327 16.454 1.00 92.44 386 GLU A C 1
ATOM 3053 O O . GLU A 1 386 ? -16.587 -8.643 15.441 1.00 92.44 386 GLU A O 1
ATOM 3058 N N . ALA A 1 387 ? -15.832 -10.309 16.738 1.00 93.56 387 ALA A N 1
ATOM 3059 C CA . ALA A 1 387 ? -14.723 -10.653 15.853 1.00 93.56 387 ALA A CA 1
ATOM 3060 C C . ALA A 1 387 ? -15.216 -11.178 14.492 1.00 93.56 387 ALA A C 1
ATOM 3062 O O . ALA A 1 387 ? -14.672 -10.797 13.455 1.00 93.56 387 ALA A O 1
ATOM 3063 N N . VAL A 1 388 ? -16.264 -12.011 14.472 1.00 93.06 388 VAL A N 1
ATOM 3064 C CA . VAL A 1 388 ? -16.899 -12.486 13.228 1.00 93.06 388 VAL A CA 1
ATOM 3065 C C . VAL A 1 388 ? -17.489 -11.319 12.434 1.00 93.06 388 VAL A C 1
ATOM 3067 O O . VAL A 1 388 ? -17.252 -11.224 11.228 1.00 93.06 388 VAL A O 1
ATOM 3070 N N . GLU A 1 389 ? -18.200 -10.408 13.100 1.00 94.31 389 GLU A N 1
ATOM 3071 C CA . GLU A 1 389 ? -18.764 -9.209 12.471 1.00 94.31 389 GLU A CA 1
ATOM 3072 C C . GLU A 1 389 ? -17.665 -8.301 11.896 1.00 94.31 389 GLU A C 1
ATOM 3074 O O . GLU A 1 389 ? -17.734 -7.890 10.738 1.00 94.31 389 GLU A O 1
ATOM 3079 N N . LEU A 1 390 ? -16.599 -8.051 12.664 1.00 94.75 390 LEU A N 1
ATOM 3080 C CA . LEU A 1 390 ? -15.435 -7.285 12.223 1.00 94.75 390 LEU A CA 1
ATOM 3081 C C . LEU A 1 390 ? -14.812 -7.891 10.958 1.00 94.75 390 LEU A C 1
ATOM 3083 O O . LEU A 1 390 ? -14.547 -7.169 9.996 1.00 94.75 390 LEU A O 1
ATOM 3087 N N . VAL A 1 391 ? -14.587 -9.209 10.934 1.00 94.12 391 VAL A N 1
ATOM 3088 C CA . VAL A 1 391 ? -14.046 -9.902 9.755 1.00 94.12 391 VAL A CA 1
ATOM 3089 C C . VAL A 1 391 ? -14.967 -9.736 8.550 1.00 94.12 391 VAL A C 1
ATOM 3091 O O . VAL A 1 391 ? -14.481 -9.481 7.446 1.00 94.12 391 VAL A O 1
ATOM 3094 N N . TRP A 1 392 ? -16.277 -9.906 8.734 1.00 94.56 392 TRP A N 1
ATOM 3095 C CA . TRP A 1 392 ? -17.245 -9.754 7.653 1.00 94.56 392 TRP A CA 1
ATOM 3096 C C . TRP A 1 392 ? -17.215 -8.333 7.080 1.00 94.56 392 TRP A C 1
ATOM 3098 O O . TRP A 1 392 ? -17.009 -8.173 5.873 1.00 94.56 392 TRP A O 1
ATOM 3108 N N . GLN A 1 393 ? -17.298 -7.311 7.939 1.00 96.94 393 GLN A N 1
ATOM 3109 C CA . GLN A 1 393 ? -17.215 -5.912 7.517 1.00 96.94 393 GLN A CA 1
ATOM 3110 C C . GLN A 1 393 ? -15.892 -5.618 6.800 1.00 96.94 393 GLN A C 1
ATOM 3112 O O . GLN A 1 393 ? -15.889 -4.954 5.766 1.00 96.94 393 GLN A O 1
ATOM 3117 N N . LEU A 1 394 ? -14.764 -6.135 7.303 1.00 96.12 394 LEU A N 1
ATOM 3118 C CA . LEU A 1 394 ? -13.453 -5.955 6.674 1.00 96.12 394 LEU A CA 1
ATOM 3119 C C . LEU A 1 394 ? -13.411 -6.568 5.275 1.00 96.12 394 LEU A C 1
ATOM 3121 O O . LEU A 1 394 ? -12.926 -5.926 4.347 1.00 96.12 394 LEU A O 1
ATOM 3125 N N . LYS A 1 395 ? -13.929 -7.786 5.095 1.00 94.00 395 LYS A N 1
ATOM 3126 C CA . LYS A 1 395 ? -13.975 -8.439 3.780 1.00 94.00 395 LYS A CA 1
ATOM 3127 C C . LYS A 1 395 ? -14.820 -7.642 2.790 1.00 94.00 395 LYS A C 1
ATOM 3129 O O . LYS A 1 395 ? -14.355 -7.378 1.680 1.00 94.00 395 LYS A O 1
ATOM 3134 N N . GLU A 1 396 ? -16.022 -7.236 3.189 1.00 95.56 396 GLU A N 1
ATOM 3135 C CA . GLU A 1 396 ? -16.930 -6.499 2.309 1.00 95.56 396 GLU A CA 1
ATOM 3136 C C . GLU A 1 396 ? -16.393 -5.101 1.980 1.00 95.56 396 GLU A C 1
ATOM 3138 O O . GLU A 1 396 ? -16.349 -4.722 0.807 1.00 95.56 396 GLU A O 1
ATOM 3143 N N . MET A 1 397 ? -15.892 -4.361 2.973 1.00 97.00 397 MET A N 1
ATOM 3144 C CA . MET A 1 397 ? -15.317 -3.033 2.762 1.00 97.00 397 MET A CA 1
ATOM 3145 C C . MET A 1 397 ? -14.059 -3.082 1.886 1.00 97.00 397 MET A C 1
ATOM 3147 O O . MET A 1 397 ? -13.944 -2.320 0.926 1.00 97.00 397 MET A O 1
ATOM 3151 N N . MET A 1 398 ? -13.128 -4.002 2.154 1.00 95.81 398 MET A N 1
ATOM 3152 C CA . MET A 1 398 ? -11.903 -4.133 1.354 1.00 95.81 398 MET A CA 1
ATOM 3153 C C . MET A 1 398 ? -12.224 -4.490 -0.096 1.00 95.81 398 MET A C 1
ATOM 3155 O O . MET A 1 398 ? -11.682 -3.873 -1.017 1.00 95.81 398 MET A O 1
ATOM 3159 N N . LYS A 1 399 ? -13.182 -5.399 -0.312 1.00 95.00 399 LYS A N 1
ATOM 3160 C CA . LYS A 1 399 ? -13.655 -5.773 -1.648 1.00 95.00 399 LYS A CA 1
ATOM 3161 C C . LYS A 1 399 ? -14.220 -4.578 -2.412 1.00 95.00 399 LYS A C 1
ATOM 3163 O O . LYS A 1 399 ? -13.963 -4.457 -3.608 1.00 95.00 399 LYS A O 1
ATOM 3168 N N . LYS A 1 400 ? -14.931 -3.664 -1.740 1.00 95.06 400 LYS A N 1
ATOM 3169 C CA . LYS A 1 400 ? -15.429 -2.421 -2.350 1.00 95.06 400 LYS A CA 1
ATOM 3170 C C . LYS A 1 400 ? -14.296 -1.528 -2.864 1.00 95.06 400 LYS A C 1
ATOM 3172 O O . LYS A 1 400 ? -14.511 -0.822 -3.842 1.00 95.06 400 LYS A O 1
ATOM 3177 N N . GLY A 1 401 ? -13.118 -1.552 -2.240 1.00 94.38 401 GLY A N 1
ATOM 3178 C CA . GLY A 1 401 ? -11.917 -0.852 -2.716 1.00 94.38 401 GLY A CA 1
ATOM 3179 C C . GLY A 1 401 ? -11.062 -1.650 -3.711 1.00 94.38 401 GLY A C 1
ATOM 3180 O O . GLY A 1 401 ? -9.994 -1.186 -4.109 1.00 94.38 401 GLY A O 1
ATOM 3181 N N . GLY A 1 402 ? -11.487 -2.862 -4.087 1.00 94.25 402 GLY A N 1
ATOM 3182 C CA . GLY A 1 402 ? -10.711 -3.793 -4.910 1.00 94.25 402 GLY A CA 1
ATOM 3183 C C . GLY A 1 402 ? -9.556 -4.484 -4.174 1.00 94.25 402 GLY A C 1
ATOM 3184 O O . GLY A 1 402 ? -8.688 -5.072 -4.822 1.00 94.25 402 GLY A O 1
ATOM 3185 N N . PHE A 1 403 ? -9.539 -4.422 -2.842 1.00 95.19 403 PHE A N 1
ATOM 3186 C CA . PHE A 1 403 ? -8.567 -5.090 -1.985 1.00 95.19 403 PHE A CA 1
ATOM 3187 C C . PHE A 1 403 ? -9.064 -6.473 -1.551 1.00 95.19 403 PHE A C 1
ATOM 3189 O O . PHE A 1 403 ? -10.262 -6.705 -1.394 1.00 95.19 403 PHE A O 1
ATOM 3196 N N . ASN A 1 404 ? -8.125 -7.393 -1.326 1.00 92.88 404 ASN A N 1
ATOM 3197 C CA . ASN A 1 404 ? -8.410 -8.741 -0.846 1.00 92.88 404 ASN A CA 1
ATOM 3198 C C . ASN A 1 404 ? -7.566 -9.043 0.395 1.00 92.88 404 ASN A C 1
ATOM 3200 O O . ASN A 1 404 ? -6.338 -8.966 0.339 1.00 92.88 404 ASN A O 1
ATOM 3204 N N . LEU A 1 405 ? -8.225 -9.394 1.499 1.00 91.38 405 LEU A N 1
ATOM 3205 C CA . LEU A 1 405 ? -7.572 -9.847 2.725 1.00 91.38 405 LEU A CA 1
ATOM 3206 C C . LEU A 1 405 ? -7.468 -11.369 2.725 1.00 91.38 405 LEU A C 1
ATOM 3208 O O . LEU A 1 405 ? -8.469 -12.075 2.578 1.00 91.38 405 LEU A O 1
ATOM 3212 N N . ARG A 1 406 ? -6.259 -11.875 2.945 1.00 87.81 406 ARG A N 1
ATOM 3213 C CA . ARG A 1 406 ? -5.939 -13.306 2.921 1.00 87.81 406 ARG A CA 1
ATOM 3214 C C . ARG A 1 406 ? -5.121 -13.714 4.139 1.00 87.81 406 ARG A C 1
ATOM 3216 O O . ARG A 1 406 ? -4.731 -12.877 4.947 1.00 87.81 406 ARG A O 1
ATOM 3223 N N . LYS A 1 407 ? -4.821 -15.016 4.228 1.00 85.69 407 LYS A N 1
ATOM 3224 C CA . LYS A 1 407 ? -4.025 -15.612 5.315 1.00 85.69 407 LYS A CA 1
ATOM 3225 C C . LYS A 1 407 ? -4.584 -15.258 6.696 1.00 85.69 407 LYS A C 1
ATOM 3227 O O . LYS A 1 407 ? -3.809 -14.935 7.598 1.00 85.69 407 LYS A O 1
ATOM 3232 N N . TRP A 1 408 ? -5.911 -15.288 6.845 1.00 88.50 408 TRP A N 1
ATOM 3233 C CA . TRP A 1 408 ? -6.486 -14.931 8.132 1.00 88.50 408 TRP A CA 1
ATOM 3234 C C . TRP A 1 408 ? -6.060 -15.917 9.210 1.00 88.50 408 TRP A C 1
ATOM 3236 O O . TRP A 1 408 ? -5.912 -17.115 8.959 1.00 88.50 408 TRP A O 1
ATOM 3246 N N . GLN A 1 409 ? -5.867 -15.390 10.407 1.00 88.69 409 GLN A N 1
ATOM 3247 C CA . GLN A 1 409 ? -5.468 -16.139 11.589 1.00 88.69 409 GLN A CA 1
ATOM 3248 C C . GLN A 1 409 ? -6.243 -15.604 12.788 1.00 88.69 409 GLN A C 1
ATOM 3250 O O . GLN A 1 409 ? -6.567 -14.419 12.836 1.00 88.69 409 GLN A O 1
ATOM 3255 N N . SER A 1 410 ? -6.561 -16.478 13.738 1.00 91.50 410 SER A N 1
ATOM 3256 C CA . SER A 1 410 ? -7.231 -16.111 14.985 1.00 91.50 410 SER A CA 1
ATOM 3257 C C . SER A 1 410 ? -6.923 -17.135 16.074 1.00 91.50 410 SER A C 1
ATOM 3259 O O . SER A 1 410 ? -6.590 -18.280 15.769 1.00 91.50 410 SER A O 1
ATOM 3261 N N . ASN A 1 411 ? -7.053 -16.730 17.337 1.00 90.69 411 AS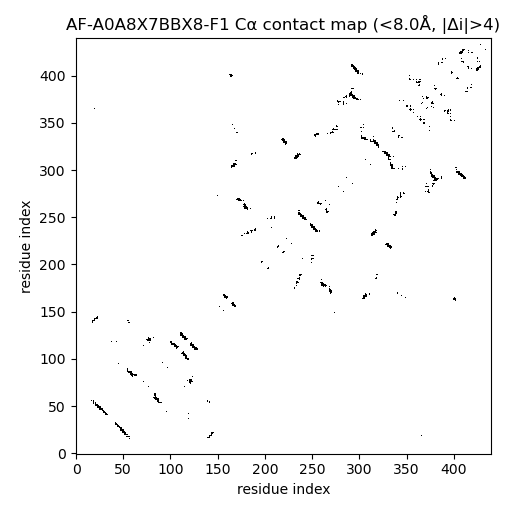N A N 1
ATOM 3262 C CA . ASN A 1 411 ? -7.002 -17.623 18.496 1.00 90.69 411 ASN A CA 1
ATOM 3263 C C . ASN A 1 411 ? -8.358 -18.302 18.804 1.00 90.69 411 ASN A C 1
ATOM 3265 O O . ASN A 1 411 ? -8.411 -19.140 19.699 1.00 90.69 411 ASN A O 1
ATOM 3269 N N . SER A 1 412 ? -9.439 -17.981 18.077 1.00 90.00 412 SER A N 1
ATOM 3270 C CA . SER A 1 412 ? -10.754 -18.634 18.211 1.00 90.00 412 SER A CA 1
ATOM 3271 C C . SER A 1 412 ? -11.056 -19.567 17.036 1.00 90.00 412 SER A C 1
ATOM 3273 O O . SER A 1 412 ? -11.049 -19.163 15.869 1.00 90.00 412 SER A O 1
ATOM 3275 N N . GLU A 1 413 ? -11.413 -20.820 17.337 1.00 86.00 413 GLU A N 1
ATOM 3276 C CA . GLU A 1 413 ? -11.871 -21.773 16.320 1.00 86.00 413 GLU A CA 1
ATOM 3277 C C . GLU A 1 413 ? -13.188 -21.356 15.658 1.00 86.00 413 GLU A C 1
ATOM 3279 O O . GLU A 1 413 ? -13.400 -21.664 14.484 1.00 86.00 413 GLU A O 1
ATOM 3284 N N . ILE A 1 414 ? -14.083 -20.696 16.396 1.00 86.81 414 ILE A N 1
ATOM 3285 C CA . ILE A 1 414 ? -15.389 -20.265 15.885 1.00 86.81 414 ILE A CA 1
ATOM 3286 C C . ILE A 1 414 ? -15.185 -19.182 14.830 1.00 86.81 414 ILE A C 1
ATOM 3288 O O . ILE A 1 414 ? -15.719 -19.300 13.724 1.00 86.81 414 ILE A O 1
ATOM 3292 N N . VAL A 1 415 ? -14.327 -18.199 15.126 1.00 86.94 415 VAL A N 1
ATOM 3293 C CA . VAL A 1 415 ? -13.933 -17.174 14.155 1.00 86.94 415 VAL A CA 1
ATOM 3294 C C . VAL A 1 415 ? -13.324 -17.838 12.926 1.00 86.94 415 VAL A C 1
ATOM 3296 O O . VAL A 1 415 ? -13.809 -17.607 11.823 1.00 86.94 415 VAL A O 1
ATOM 3299 N N . ILE A 1 416 ? -12.343 -18.737 13.091 1.00 81.56 416 ILE A N 1
ATOM 3300 C CA . ILE A 1 416 ? -11.720 -19.447 11.961 1.00 81.56 416 ILE A CA 1
ATOM 3301 C C . ILE A 1 416 ? -12.766 -20.167 11.104 1.00 81.56 416 ILE A C 1
ATOM 3303 O O . ILE A 1 416 ? -12.730 -20.022 9.887 1.00 81.56 416 ILE A O 1
ATOM 3307 N N . LYS A 1 417 ? -13.701 -20.919 11.701 1.00 81.00 417 LYS A N 1
ATOM 3308 C CA . LYS A 1 417 ? -14.736 -21.672 10.967 1.00 81.00 417 LYS A CA 1
ATOM 3309 C C . LYS A 1 417 ? -15.654 -20.755 10.157 1.00 81.00 417 LYS A C 1
ATOM 3311 O O . LYS A 1 417 ? -15.954 -21.065 9.004 1.00 81.00 417 LYS A O 1
ATOM 3316 N N . GLU A 1 418 ? -16.049 -19.614 10.714 1.00 74.94 418 GLU A N 1
ATOM 3317 C CA . GLU A 1 418 ? -16.865 -18.626 10.000 1.00 74.94 418 GLU A CA 1
ATOM 3318 C C . GLU A 1 418 ? -16.068 -17.885 8.914 1.00 74.94 418 GLU A C 1
ATOM 3320 O O . GLU A 1 418 ? -16.574 -17.647 7.814 1.00 74.94 418 GLU A O 1
ATOM 3325 N N . VAL A 1 419 ? -14.777 -17.618 9.143 1.00 68.25 419 VAL A N 1
ATOM 3326 C CA . VAL A 1 419 ? -13.887 -17.059 8.114 1.00 68.25 419 VAL A CA 1
ATOM 3327 C C . VAL A 1 419 ? -13.629 -18.086 6.986 1.00 68.25 419 VAL A C 1
ATOM 3329 O O . VAL A 1 419 ? -13.525 -17.673 5.824 1.00 68.25 419 VAL A O 1
ATOM 3332 N N . ALA A 1 420 ? -13.564 -19.392 7.307 1.00 58.69 420 ALA A N 1
ATOM 3333 C CA . ALA A 1 420 ? -13.172 -20.529 6.448 1.00 58.69 420 ALA A CA 1
ATOM 3334 C C . ALA A 1 420 ? -14.206 -20.954 5.405 1.00 58.69 420 ALA A C 1
ATOM 3336 O O . ALA A 1 420 ? -13.879 -21.736 4.511 1.00 58.69 420 ALA A O 1
ATOM 3337 N N . LYS A 1 421 ? -15.439 -20.434 5.457 1.00 57.50 421 LYS A N 1
ATOM 3338 C CA . LYS A 1 421 ? -16.413 -20.641 4.369 1.00 57.50 421 LYS A CA 1
ATOM 3339 C C . LYS A 1 421 ? -15.875 -20.144 3.009 1.00 57.50 421 LYS A C 1
ATOM 3341 O O . LYS A 1 421 ? -16.377 -20.558 1.969 1.00 57.50 421 LYS A O 1
ATOM 3346 N N . ASN A 1 422 ? -14.807 -19.334 3.008 1.00 48.22 422 ASN A N 1
ATOM 3347 C CA . ASN A 1 422 ? -13.976 -19.008 1.848 1.00 48.22 422 ASN A CA 1
ATOM 3348 C C . ASN A 1 422 ? -12.595 -19.700 1.950 1.00 48.22 422 ASN A C 1
ATOM 3350 O O . ASN A 1 422 ? -11.909 -19.567 2.959 1.00 48.22 422 ASN A O 1
ATOM 3354 N N . LYS A 1 423 ? -12.206 -20.432 0.898 1.00 43.62 423 LYS A N 1
ATOM 3355 C CA . LYS A 1 423 ? -11.151 -21.470 0.789 1.00 43.62 423 LYS A CA 1
ATOM 3356 C C . LYS A 1 423 ? -9.672 -21.098 1.096 1.00 43.62 423 LYS A C 1
ATOM 3358 O O . LYS A 1 423 ? -8.792 -21.703 0.500 1.00 43.62 423 LYS A O 1
ATOM 3363 N N . ASP A 1 424 ? -9.350 -20.198 2.026 1.00 44.66 424 ASP A N 1
ATOM 3364 C CA . ASP A 1 424 ? -7.947 -19.812 2.304 1.00 44.66 424 ASP A CA 1
ATOM 3365 C C . ASP A 1 424 ? -7.635 -19.615 3.800 1.00 44.66 424 ASP A C 1
ATOM 3367 O O . ASP A 1 424 ? -7.392 -18.485 4.231 1.00 44.66 424 ASP A O 1
ATOM 3371 N N . LEU A 1 425 ? -7.593 -20.686 4.613 1.00 49.28 425 LEU A N 1
ATOM 3372 C CA . LEU A 1 425 ? -7.146 -20.581 6.017 1.00 49.28 425 LEU A CA 1
ATOM 3373 C C . LEU A 1 425 ? -6.238 -21.709 6.498 1.00 49.28 425 LEU A C 1
ATOM 3375 O O . LEU A 1 425 ? -6.472 -22.885 6.231 1.00 49.28 425 LEU A O 1
ATOM 3379 N N . LYS A 1 426 ? -5.232 -21.313 7.288 1.00 46.19 426 LYS A N 1
ATOM 3380 C CA . LYS A 1 426 ? -4.423 -22.188 8.140 1.00 46.19 426 LYS A CA 1
ATOM 3381 C C . LYS A 1 426 ? -4.790 -21.928 9.601 1.00 46.19 426 LYS A C 1
ATOM 3383 O O . LYS A 1 426 ? -4.949 -20.780 10.005 1.00 46.19 426 LYS A O 1
ATOM 3388 N N . ARG A 1 427 ? -4.926 -23.002 10.378 1.00 43.19 427 ARG A N 1
ATOM 3389 C CA . ARG A 1 427 ? -5.149 -22.963 11.829 1.00 43.19 427 ARG A CA 1
ATOM 3390 C C . ARG A 1 427 ? -3.888 -22.451 12.533 1.00 43.19 427 ARG A C 1
ATOM 3392 O O . ARG A 1 427 ? -2.794 -22.870 12.167 1.00 43.19 427 ARG A O 1
ATOM 3399 N N . VAL A 1 428 ? -4.052 -21.625 13.566 1.00 46.78 428 VAL A N 1
ATOM 3400 C CA . VAL A 1 428 ? -3.016 -21.410 14.586 1.00 46.78 428 VAL A CA 1
ATOM 3401 C C . VAL A 1 428 ? -2.968 -22.692 15.421 1.00 46.78 428 VAL A C 1
ATOM 3403 O O . VAL A 1 428 ? -3.879 -22.948 16.207 1.00 46.78 428 VAL A O 1
ATOM 3406 N N . GLN A 1 429 ? -2.024 -23.595 15.137 1.00 39.28 429 GLN A N 1
ATOM 3407 C CA . GLN A 1 429 ? -1.803 -24.756 16.002 1.00 39.28 429 GLN A CA 1
ATOM 3408 C C . GLN A 1 429 ? -1.090 -24.286 17.270 1.00 39.28 429 GLN A C 1
ATOM 3410 O O . GLN A 1 429 ? -0.190 -23.458 17.193 1.00 39.28 429 GLN A O 1
ATOM 3415 N N . ASN A 1 430 ? -1.493 -24.829 18.419 1.00 40.66 430 ASN A N 1
ATOM 3416 C CA . ASN A 1 430 ? -1.005 -24.429 19.742 1.00 40.66 430 ASN A CA 1
ATOM 3417 C C . ASN A 1 430 ? 0.502 -24.682 19.981 1.00 40.66 430 ASN A C 1
ATOM 3419 O O . ASN A 1 430 ? 0.996 -24.247 21.013 1.00 40.66 430 ASN A O 1
ATOM 3423 N N . ASP A 1 431 ? 1.224 -25.311 19.043 1.00 38.28 431 ASP A N 1
ATOM 3424 C CA . ASP A 1 431 ? 2.650 -25.660 19.179 1.00 38.28 431 ASP A CA 1
ATOM 3425 C C . ASP A 1 431 ? 3.576 -24.995 18.136 1.00 38.28 431 ASP A C 1
ATOM 3427 O O . ASP A 1 431 ? 4.786 -25.212 18.165 1.00 38.28 431 ASP A O 1
ATOM 3431 N N . GLU A 1 432 ? 3.056 -24.171 17.218 1.00 42.59 432 GLU A N 1
ATOM 3432 C CA . GLU A 1 432 ? 3.895 -23.387 16.298 1.00 42.59 432 GLU A CA 1
ATOM 3433 C C . GLU A 1 432 ? 3.845 -21.907 16.694 1.00 42.59 432 GLU A C 1
ATOM 3435 O O . GLU A 1 432 ? 2.839 -21.231 16.485 1.00 42.59 432 GLU A O 1
ATOM 3440 N N . GLU A 1 433 ? 4.937 -21.388 17.263 1.00 47.66 433 GLU A N 1
ATOM 3441 C CA . GLU A 1 433 ? 5.116 -19.953 17.507 1.00 47.66 433 GLU A CA 1
ATOM 3442 C C . GLU A 1 433 ? 4.945 -19.171 16.196 1.00 47.66 433 GLU A C 1
ATOM 3444 O O . GLU A 1 433 ? 5.785 -19.206 15.289 1.00 47.66 433 GLU A O 1
ATOM 3449 N N . ILE A 1 434 ? 3.828 -18.454 16.077 1.00 51.38 434 ILE A N 1
ATOM 3450 C CA . ILE A 1 434 ? 3.537 -17.647 14.898 1.00 51.38 434 ILE A CA 1
ATOM 3451 C C . ILE A 1 434 ? 4.225 -16.297 15.039 1.00 51.38 434 ILE A C 1
ATOM 3453 O O . ILE A 1 434 ? 3.865 -15.479 15.882 1.00 51.38 434 ILE A O 1
ATOM 3457 N N . LYS A 1 435 ? 5.171 -16.027 14.138 1.00 53.41 435 LYS A N 1
ATOM 3458 C CA . LYS A 1 435 ? 5.791 -14.705 14.010 1.00 53.41 435 LYS A CA 1
ATOM 3459 C C . LYS A 1 435 ? 4.782 -13.703 13.460 1.00 53.41 435 LYS A C 1
ATOM 3461 O O . LYS A 1 435 ? 4.437 -13.751 12.278 1.00 53.41 435 LYS A O 1
ATOM 3466 N N . ILE A 1 436 ? 4.368 -12.761 14.296 1.00 56.84 436 ILE A N 1
ATOM 3467 C CA . ILE A 1 436 ? 3.546 -11.618 13.897 1.00 56.84 436 ILE A CA 1
ATOM 3468 C C . ILE A 1 436 ? 4.493 -10.448 13.618 1.00 56.84 436 ILE A C 1
ATOM 3470 O O . ILE A 1 436 ? 5.298 -10.081 14.468 1.00 56.84 436 ILE A O 1
ATOM 3474 N N . LEU A 1 437 ? 4.454 -9.890 12.402 1.00 54.34 437 LEU A N 1
ATOM 3475 C CA . LEU A 1 437 ? 5.378 -8.830 11.951 1.00 54.34 437 LEU A CA 1
ATOM 3476 C C . LEU A 1 437 ? 6.876 -9.189 12.056 1.00 54.34 437 LEU A C 1
ATOM 3478 O O . LEU A 1 437 ? 7.734 -8.312 12.125 1.00 54.34 437 LEU A O 1
ATOM 3482 N N . GLY A 1 438 ? 7.213 -10.483 12.078 1.00 44.66 438 GLY A N 1
ATOM 3483 C CA . GLY A 1 438 ? 8.592 -10.939 12.283 1.00 44.66 438 GLY A CA 1
ATOM 3484 C C . GLY A 1 438 ? 9.110 -10.772 13.716 1.00 44.66 438 GLY A C 1
ATOM 3485 O O . GLY A 1 438 ? 10.292 -11.017 13.946 1.00 44.66 438 GLY A O 1
ATOM 3486 N N . ILE A 1 439 ? 8.244 -10.392 14.658 1.00 38.78 439 ILE A N 1
ATOM 3487 C CA . ILE A 1 439 ? 8.532 -10.299 16.089 1.00 38.78 439 ILE A CA 1
ATOM 3488 C C . ILE A 1 439 ? 7.965 -11.560 16.755 1.00 38.78 439 ILE A C 1
ATOM 3490 O O . ILE A 1 439 ? 6.868 -12.011 16.412 1.00 38.78 439 ILE A O 1
ATOM 3494 N N . GLN A 1 440 ? 8.778 -12.158 17.623 1.00 35.59 440 GLN A N 1
ATOM 3495 C CA . GLN A 1 440 ? 8.473 -13.353 18.411 1.00 35.59 440 GLN A CA 1
ATOM 3496 C C . GLN A 1 440 ? 7.990 -12.931 19.797 1.00 35.59 440 GLN A C 1
ATOM 3498 O O . GLN A 1 440 ? 8.541 -11.929 20.317 1.00 35.59 440 GLN A O 1
#

Sequence (440 aa):
MTPSEPNSSIPRDANNSVLSASAKVFHPVVFDATNTDTGPNPPNVNNPIYVVNKIVGQLPHFSLDSSWSEPFSDLKLADPTFFKSGPIDILIGVNIALPMLKGQSLSLGDNKPFAVRSDLGWIVAGNLPSEDMFSSIAVNSIQVVTDELVRVTSGNTHVRNEDGRYVVRLPFNSSPSKLGDSRESAIRRFKSLERSLIKKPAIYSQYRDFMQ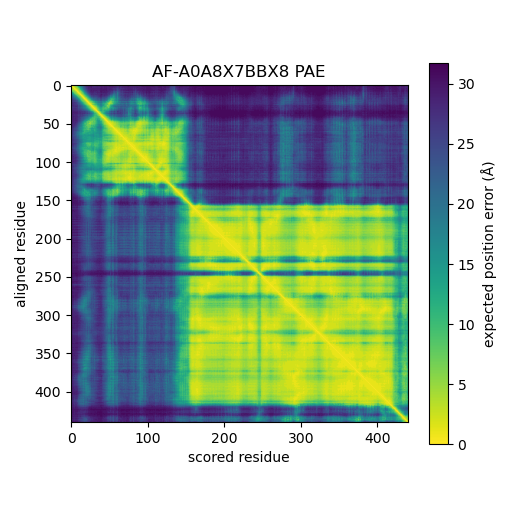EYLTLGHMELVPKSDYAKREANYLPHHAVLRDSSTTKLRVVFDASAKSTSGYSLNDILMVGPRVQRDVYPILLSFRTFQIAVCADLEKMFRQIRISSEDTNWQRIQWRDNPKETVKEYRLTTVTYGTSCAPYLSTRTLTQLAFDERERYPLASFATLHHFYVDDLLSGAATEKEAVELVWQLKEMMKKGGFNLRKWQSNSEIVIKEVAKNKDLKRVQNDEEIKILGIQ

Foldseek 3Di:
DDDDDDDDDDDPPPPLDQDDWAKDKDAFDFDQLDPPDDPPDQDTDRDIDIDTPAFWAWPPPAADDPVLCVVVVVWPALDSRNRHTGGDDDDDDPVGFVVQWPPDKADPDPQHWIWTQGSSIIYIDGHDPDPPPDPDDHDHDGDHDPPVPPPLDPDDQWDQDPQLAIAGEFRFPDPLVLAADAPVVQVVLAVVQVVVCVVPVVQLVLVLVQVVVCVVVVQKDFDDPVCPPPRSAAAWHKHWDADPDPPRRIDIATAQCDGHPSRDGNQNGTDLDDPLFDDVVQLVVQLVVFPKKKKWFKPVQQSRHFYDPVRQRHAKHWDDSDPVDDITIMTGGTRHPNHSNSQVVSLVLLLVLLVVCCVPQVLLSVQSSRADDRRMGIDHHHDLVVRLSSLVSNQVSCSSNVIHIAAMEIPDPSSVVSNPVPPGYDYPDPPDDDQDVNHD

Secondary structure (DSSP, 8-state):
----PPP--------------PEEEEP---B----S-S-SS---B--PEEEES--SS-BSSSPPPGGGGGGGTTS-BSSTTTTS-B-------HHHHTTTEEEEEEE-STTSEEEEEETTEEEEEE--S-TTS-S-----------GGG---SSS--EEE-TTS-EEE---BSS-GGG----HHHHHHHHHHHHHHHHT-HHHHHHHHHHHHHHHHTTSEEEPPGGGTT-S---B--EEEEE---SS-SEEEEE-TT---TTS--HHHHB------SPPHHHHHHHHTT-SEEEEEEETTGGGGSEEPTTTGGGGEEEE-SSTTSPPEEEEE-BPPBTBTTHHHHHHHHHHHHHHHTTTT-HHHHHHHHHSEETTEEEEEESSHHHHHHHHHHHHHHHHHTT--EEEEEES-HHHHHHHTTSS-B----TTS---BTTB-

Solvent-accessible surface area (backbone atoms only — not comparable to full-atom values): 25951 Å² total; per-residue (Å²): 133,86,80,86,84,79,90,74,92,74,86,84,79,80,79,81,72,78,55,84,36,71,61,49,83,46,74,71,53,82,53,78,78,80,77,89,77,70,63,105,67,69,78,79,54,88,48,75,48,73,50,52,86,52,67,63,67,49,45,39,87,58,62,52,64,72,72,76,49,59,94,47,67,93,50,65,43,52,58,87,54,66,46,44,50,33,78,59,91,79,88,78,53,68,89,58,50,59,77,37,48,67,87,46,70,52,73,74,53,88,74,35,46,28,34,37,36,34,81,73,25,31,43,78,50,71,44,76,89,58,87,83,80,58,99,68,89,87,84,89,70,77,66,83,69,71,76,80,76,69,76,70,63,102,59,85,58,58,47,71,48,96,77,32,24,43,32,31,59,77,57,60,73,47,71,73,82,61,52,34,64,19,57,71,62,21,50,55,48,36,55,50,50,50,62,57,30,67,80,36,60,75,61,36,49,52,52,47,53,52,54,50,49,34,44,74,72,56,40,27,46,76,58,55,78,85,59,69,77,49,81,78,44,30,37,35,33,61,47,83,43,78,45,101,47,99,84,57,48,59,48,78,49,43,39,28,70,55,58,18,75,60,70,35,22,61,35,76,35,36,38,44,66,69,88,78,74,66,65,65,63,64,31,55,54,57,34,71,70,31,74,28,36,37,36,32,36,40,59,61,54,45,64,44,31,31,37,36,79,92,50,21,42,60,41,17,34,67,50,62,94,48,94,88,53,72,80,40,52,31,25,35,36,25,43,50,68,61,38,55,30,34,67,31,55,47,51,53,47,49,45,46,50,23,63,77,40,30,90,83,26,51,61,24,21,48,43,53,73,61,21,45,55,90,48,38,37,41,39,54,21,82,42,62,69,56,33,42,50,36,52,50,31,36,53,55,54,34,43,50,41,48,41,46,78,39,69,42,39,41,84,41,70,66,42,46,57,67,61,44,80,50,96,58,70,62,80,72,54,98,86,60,90,73,62,57,96,80,45,126

Mean predicted aligned error: 15.55 Å

InterPro domains:
  IPR000477 Reverse transcriptase domain [PF00078] (291-439)
  IPR043128 Reverse transcriptase/Diguanylate cyclase domain [G3DSA:3.30.70.270] (279-407)
  IPR043502 DNA/RNA polymerase superfamily [SSF56672] (201-407)

pLDDT: mean 78.27, std 20.97, range [23.84, 97.88]

Nearest PDB structures (foldseek):
  8dw8-assembly1_A  TM=7.728E-01  e=1.939E-09  Moloney murine leukemia virus
  1d1u-assembly1_A  TM=7.561E-01  e=6.405E-09  Moloney murine leukemia virus
  8cs0-assembly1_A  TM=7.561E-01  e=2.657E-08  Moloney murine leukemia virus
  1nnd-assembly1_A  TM=7.191E-01  e=1.999E-08  Moloney murine leukemia virus
  3fsi-assembly1_A  TM=7.180E-01  e=7.832E-08  Moloney murine leukemia virus